Protein AF-A0A7X7ZEV4-F1 (afdb_monomer_lite)

Secondary structure (DSSP, 8-state):
----------------SS-----------------SS--SSTTSEEEEEE-TTS-EEEEEEESSHHHHHHHHHHH-TTEEEE-TT-SSTT-EEEESSEEEEE-GGGGT-SEEEEEE-GGGTT-EEEEESS-EEEEEEE----SSS--EEEEEETTEEEEEEGGGEEEEEHHHHHTT--EEE--BTTTTBPPEEEE----EEEEEEETTEEEEEEE-B-SS-TTSTTEE--BSS--EEEEEPPTTPPTT-EEEESSSSEEESSTTS-SEEEE---HHHH-BSSS-----THHHHHHHHHTT--TTSTTTT-HHHHHHHHHHH---HHHHHHHHHHHTTTTTSHHHHHH--TT-TTEETTEE-PPPPSSHHHHHHHHHHTGGGGGT-TTSTT-S-SB---SSSSTHHHH-S-TTHHHHHHHHHHHHHHHHTTSSS--SSTTSSEEEEEPSS-EEEESSTT--SEEEEE-STTS-----S-EEEEEEEETTEEEEE-SS-EETTEE----TTS-----TTTSEEEEEGGGEEEEE-TTS--EEE-S-PEEEEEEE-TTT--EEEES-HHHHHHHHHTT-EEEEEEEEE-SS-SSEEEEEE-TTT--EEEES-HHHHHHHHHTTPEEEEEEEE--TT--EEEEEEE-TT-SSS-EEEES-HHHHHHHHHTTPEEEEEEEEEB-

Sequence (679 aa):
MKKIKNFILILAMIVTMVPIIEHNTIAVQAKTSYGYYSLNCGSSYEVDTINDNGGFDYKGCYVDLSTAKNAMRAAGTDAVVRHAGSYSANQIIAMTSGFVYTSGFRSGSSTVNVYGYGASSSASTYIQNYRGMYYEDTLDYDGAGDGSVLVNAFGFEGTVSMSNVDFIPMKFFVNDLPIWVAGNAADGTDPWCVIPNSTYYKVVRNGNYLDLVYHGFNDYPGNGNGTHAQSFTGNLAVGPAASWMSEGSIYYSLDDVTFYSDYSFAQKAGTYYNYYLYQPLRTRSNISADIYNSFLSEQGYDSSSALWDMGAAFINGQNTYGINAAMVFAQACCESAYGTSGYARNYNNLFGVGAYDDGPSVMNFASVTKSINNQMGLLLRYYTDTDCVWYYGGAYGNKGAGITTKYASAATYGLTLASIYYRFDKYASGNNGSLTDAQSSTIGILNDTVANVYTDAACSSVLYTYRYGNNTDYLKNQAVVILGKVGDCYQIQSTDYVSNGTQMHVDNKQYAAYDWNGMVGYIKISDVKTLINSDGSGIHDLGSAKDMYRLYNPNSGEHFYTADVNEKNNLSNIGWVYEGIGWKAPASSSSPVYRLYNPNSGDHHYTMNVNERDWLVTLGWISEGIGWYSDDAKSVPLYRQYNPNESVGTHNYTKSLAENDWLVTLGWSAEGIGWYGVN

Radius of gyration: 28.3 Å; chains: 1; bounding box: 79×71×67 Å

Foldseek 3Di:
DPPDDDDDPFFLAPPQPDDPPPDQQDADDDQDAPVPADDPAALFKWKFFQDLQRHTHTDDTDHDPVVNVVVQVVVDQRMFIAGSQASKNNRTQWHNWFWKFFACSNGRDQKWKFAADDQRRLAIFIAGGQATWIWDTFPDDPSRHWGWTFTLQQQGTGTTIRNGIYTDGPSLAVSQHWDFTDDDVRSPDDTAIESEYAKKWAFADDPLAGFTWIWHFGRDQPVGHSHHTDTDPPTQRLAGDAPQDDHGAMWDDSHCFFTASDPRSPHTSHGADGQLQQPFQLDEFPQALVLQQVLCVVVVHHPLALCPSCSVLLNVLCQFQRGYSLLVQLQLCSQCVRRNRPLCNVQVASHQGQPDPVDDPRHRDPGVSRNSNLVRFFVLLLQLAQQRLQDQARGCHFCQGGNNVYRYNHRCSSSSSSRSSNSSQCVSVVVPSDGRGRQQFKKFFFDQFKWFWFLDLVSPHGQDIRDNHPDGSGGPRHIWTFPQDRPQKTKTQRSFADDPSHGDDDPSVDGGGGDRVRRITITGPQGTQWIQHSVPPGIQGQHDFQFWWWKADPVARAIDTASDPVVVVVCVVVPIHTPGRQFTFGSDDPQFWWWKAAPVQRAIDIASDPVVVVVVVVVVIHTPGGRGGFDPVQAQFWWKKADPVHPHNGIDIHSDPVVLVVVVVVVIGTPGTRGGHDD

Structure (mmCIF, N/CA/C/O backbone):
data_AF-A0A7X7ZEV4-F1
#
_entry.id   AF-A0A7X7ZEV4-F1
#
loop_
_atom_site.group_PDB
_atom_site.id
_atom_site.type_symbol
_atom_site.label_atom_id
_atom_site.label_alt_id
_atom_site.label_comp_id
_atom_site.label_asym_id
_atom_site.label_entity_id
_atom_site.label_seq_id
_atom_site.pdbx_PDB_ins_code
_atom_site.Cartn_x
_atom_site.Cartn_y
_atom_site.Cartn_z
_atom_site.occupancy
_atom_site.B_iso_or_equiv
_atom_site.auth_seq_id
_atom_site.auth_comp_id
_atom_site.auth_asym_id
_atom_site.auth_atom_id
_atom_site.pdbx_PDB_model_num
ATOM 1 N N . MET A 1 1 ? 13.827 38.660 6.714 1.00 34.16 1 MET A N 1
ATOM 2 C CA . MET A 1 1 ? 12.997 37.564 7.260 1.00 34.16 1 MET A CA 1
ATOM 3 C C . MET A 1 1 ? 13.867 36.319 7.413 1.00 34.16 1 MET A C 1
ATOM 5 O O . MET A 1 1 ? 14.020 35.551 6.480 1.00 34.16 1 MET A O 1
ATOM 9 N N . LYS A 1 2 ? 14.545 36.187 8.558 1.00 26.92 2 LYS A N 1
ATOM 10 C CA . LYS A 1 2 ? 15.438 35.072 8.917 1.00 26.92 2 LYS A CA 1
ATOM 11 C C . LYS A 1 2 ? 14.975 34.540 10.276 1.00 26.92 2 LYS A C 1
ATOM 13 O O . LYS A 1 2 ? 15.518 34.985 11.275 1.00 26.92 2 LYS A O 1
ATOM 18 N N . LYS A 1 3 ? 13.941 33.691 10.323 1.00 25.69 3 LYS A N 1
ATOM 19 C CA . LYS A 1 3 ? 13.526 32.910 11.514 1.00 25.69 3 LYS A CA 1
ATOM 20 C C . LYS A 1 3 ? 12.591 31.747 11.123 1.00 25.69 3 LYS A C 1
ATOM 22 O O . LYS A 1 3 ? 11.464 31.705 11.584 1.00 25.69 3 LYS A O 1
ATOM 27 N N . ILE A 1 4 ? 13.043 30.821 10.275 1.00 26.47 4 ILE A N 1
ATOM 28 C CA . ILE A 1 4 ? 12.466 29.463 10.160 1.00 26.47 4 ILE A CA 1
ATOM 29 C C . ILE A 1 4 ? 13.616 28.521 9.772 1.00 26.47 4 ILE A C 1
ATOM 31 O O . ILE A 1 4 ? 13.791 28.201 8.603 1.00 26.47 4 ILE A O 1
ATOM 35 N N . LYS A 1 5 ? 14.498 28.171 10.716 1.00 25.09 5 LYS A N 1
ATOM 36 C CA . LYS A 1 5 ? 15.536 27.144 10.476 1.00 25.09 5 LYS A CA 1
ATOM 37 C C . LYS A 1 5 ? 15.716 26.115 11.593 1.00 25.09 5 LYS A C 1
ATOM 39 O O . LYS A 1 5 ? 16.554 25.243 11.449 1.00 25.09 5 LYS A O 1
ATOM 44 N N . ASN A 1 6 ? 14.874 26.135 12.626 1.00 27.33 6 ASN A N 1
ATOM 45 C CA . ASN A 1 6 ? 14.835 25.075 13.635 1.00 27.33 6 ASN A CA 1
ATOM 46 C C . ASN A 1 6 ? 13.400 24.545 13.730 1.00 27.33 6 ASN A C 1
ATOM 48 O O . ASN A 1 6 ? 12.686 24.854 14.680 1.00 27.33 6 ASN A O 1
ATOM 52 N N . PHE A 1 7 ? 12.954 23.815 12.708 1.00 27.19 7 PHE A N 1
ATOM 53 C CA . PHE A 1 7 ? 11.759 22.982 12.807 1.00 27.19 7 PHE A CA 1
ATOM 54 C C . PHE A 1 7 ? 12.216 21.528 12.804 1.00 27.19 7 PHE A C 1
ATOM 56 O O . PHE A 1 7 ? 12.629 20.994 11.784 1.00 27.19 7 PHE A O 1
ATOM 63 N N . ILE A 1 8 ? 12.235 20.989 14.020 1.00 31.98 8 ILE A N 1
ATOM 64 C CA . ILE A 1 8 ? 12.081 19.592 14.419 1.00 31.98 8 ILE A CA 1
ATOM 65 C C . ILE A 1 8 ? 11.778 18.664 13.221 1.00 31.98 8 ILE A C 1
ATOM 67 O O . ILE A 1 8 ? 10.619 18.451 12.871 1.00 31.98 8 ILE A O 1
ATOM 71 N N . LEU A 1 9 ? 12.824 18.103 12.606 1.00 31.91 9 LEU A N 1
ATOM 72 C CA . LEU A 1 9 ? 12.719 16.821 11.913 1.00 31.91 9 LEU A CA 1
ATOM 73 C C . LEU A 1 9 ? 12.633 15.760 13.022 1.00 31.91 9 LEU A C 1
ATOM 75 O O . LEU A 1 9 ? 13.657 15.336 13.534 1.00 31.91 9 LEU A O 1
ATOM 79 N N . ILE A 1 10 ? 11.434 15.354 13.448 1.00 38.81 10 ILE A N 1
ATOM 80 C CA . ILE A 1 10 ? 11.272 14.057 14.130 1.00 38.81 10 ILE A CA 1
ATOM 81 C C . ILE A 1 10 ? 11.031 13.041 13.018 1.00 38.81 10 ILE A C 1
ATOM 83 O O . ILE A 1 10 ? 9.901 12.679 12.712 1.00 38.81 10 ILE A O 1
ATOM 87 N N . LEU A 1 11 ? 12.116 12.662 12.351 1.00 36.94 11 LEU A N 1
ATOM 88 C CA . LEU A 1 11 ? 12.175 11.464 11.531 1.00 36.94 11 LEU A CA 1
ATOM 89 C C . LEU A 1 11 ? 12.849 10.415 12.408 1.00 36.94 11 LEU A C 1
ATOM 91 O O . LEU A 1 11 ? 14.055 10.480 12.627 1.00 36.94 11 LEU A O 1
ATOM 95 N N . ALA A 1 12 ? 12.074 9.476 12.947 1.00 39.12 12 ALA A N 1
ATOM 96 C CA . ALA A 1 12 ? 12.654 8.202 13.333 1.00 39.12 12 ALA A CA 1
ATOM 97 C C . ALA A 1 12 ? 13.057 7.524 12.015 1.00 39.12 12 ALA A C 1
ATOM 99 O O . ALA A 1 12 ? 12.222 6.936 11.334 1.00 39.12 12 ALA A O 1
ATOM 100 N N . MET A 1 13 ? 14.309 7.685 11.579 1.00 36.47 13 MET A N 1
ATOM 101 C CA . MET A 1 13 ? 14.842 6.833 10.521 1.00 36.47 13 MET A CA 1
ATOM 102 C C . MET A 1 13 ? 15.047 5.447 11.124 1.00 36.47 13 MET A C 1
ATOM 104 O O . MET A 1 13 ? 16.102 5.138 11.666 1.00 36.47 13 MET A O 1
ATOM 108 N N . ILE A 1 14 ? 14.034 4.588 11.039 1.00 40.88 14 ILE A N 1
ATOM 109 C CA . ILE A 1 14 ? 14.276 3.155 11.187 1.00 40.88 14 ILE A CA 1
ATOM 110 C C . ILE A 1 14 ? 14.874 2.676 9.886 1.00 40.88 14 ILE A C 1
ATOM 112 O O . ILE A 1 14 ? 14.175 2.347 8.926 1.00 40.88 14 ILE A O 1
ATOM 116 N N . VAL A 1 15 ? 16.197 2.607 9.890 1.00 36.22 15 VAL A N 1
ATOM 117 C CA . VAL A 1 15 ? 16.897 1.574 9.151 1.00 36.22 15 VAL A CA 1
ATOM 118 C C . VAL A 1 15 ? 16.634 0.286 9.925 1.00 36.22 15 VAL A C 1
ATOM 120 O O . VAL A 1 15 ? 17.200 0.049 10.990 1.00 36.22 15 VAL A O 1
ATOM 123 N N . THR A 1 16 ? 15.674 -0.513 9.458 1.00 31.53 16 THR A N 1
ATOM 124 C CA . THR A 1 16 ? 15.431 -1.852 10.012 1.00 31.53 16 THR A CA 1
ATOM 125 C C . THR A 1 16 ? 16.763 -2.588 10.062 1.00 31.53 16 THR A C 1
ATOM 127 O O . THR A 1 16 ? 17.491 -2.513 9.075 1.00 31.53 16 THR A O 1
ATOM 130 N N . MET A 1 17 ? 17.072 -3.257 11.179 1.00 28.92 17 MET A N 1
ATOM 131 C CA . MET A 1 17 ? 18.339 -3.948 11.454 1.00 28.92 17 MET A CA 1
ATOM 132 C C . MET A 1 17 ? 18.766 -4.942 10.359 1.00 28.92 17 MET A C 1
ATOM 134 O O . MET A 1 17 ? 18.640 -6.154 10.487 1.00 28.92 17 MET A O 1
ATOM 138 N N . VAL A 1 18 ? 19.329 -4.398 9.293 1.00 29.97 18 VAL A N 1
ATOM 139 C CA . VAL A 1 18 ? 20.331 -4.984 8.415 1.00 29.97 18 VAL A CA 1
ATOM 140 C C . VAL A 1 18 ? 21.600 -4.203 8.763 1.00 29.97 18 VAL A C 1
ATOM 142 O O . VAL A 1 18 ? 21.481 -2.994 8.980 1.00 29.97 18 VAL A O 1
ATOM 145 N N . PRO A 1 19 ? 22.779 -4.837 8.916 1.00 23.80 19 PRO A N 1
ATOM 146 C CA . PRO A 1 19 ? 24.000 -4.134 9.293 1.00 23.80 19 PRO A CA 1
ATOM 147 C C . PRO A 1 19 ? 24.183 -2.900 8.409 1.00 23.80 19 PRO A C 1
ATOM 149 O O . PRO A 1 19 ? 24.434 -3.008 7.211 1.00 23.80 19 PRO A O 1
ATOM 152 N N . ILE A 1 20 ? 24.010 -1.729 9.022 1.00 28.70 20 ILE A N 1
ATOM 153 C CA . ILE A 1 20 ? 24.394 -0.457 8.438 1.00 28.70 20 ILE A CA 1
ATOM 154 C C . ILE A 1 20 ? 25.907 -0.512 8.435 1.00 28.70 20 ILE A C 1
ATOM 156 O O . ILE A 1 20 ? 26.556 -0.327 9.463 1.00 28.70 20 ILE A O 1
ATOM 160 N N . ILE A 1 21 ? 26.477 -0.844 7.286 1.00 29.06 21 ILE A N 1
ATOM 161 C CA . ILE A 1 21 ? 27.831 -0.405 7.020 1.00 29.06 21 ILE A CA 1
ATOM 162 C C . ILE A 1 21 ? 27.701 1.116 6.931 1.00 29.06 21 ILE A C 1
ATOM 164 O O . ILE A 1 21 ? 27.064 1.635 6.014 1.00 29.06 21 ILE A O 1
ATOM 168 N N . GLU A 1 22 ? 28.203 1.820 7.946 1.00 29.98 22 GLU A N 1
ATOM 169 C CA . GLU A 1 22 ? 28.402 3.266 7.895 1.00 29.98 22 GLU A CA 1
ATOM 170 C C . GLU A 1 22 ? 29.350 3.552 6.724 1.00 29.98 22 GLU A C 1
ATOM 172 O O . GLU A 1 22 ? 30.573 3.483 6.844 1.00 29.98 22 GLU A O 1
ATOM 177 N N . HIS A 1 23 ? 28.786 3.811 5.547 1.00 36.41 23 HIS A N 1
ATOM 178 C CA . HIS A 1 23 ? 29.549 4.311 4.419 1.00 36.41 23 HIS A CA 1
ATOM 179 C C . HIS A 1 23 ? 29.652 5.824 4.578 1.00 36.41 23 HIS A C 1
ATOM 181 O O . HIS A 1 23 ? 28.654 6.537 4.481 1.00 36.41 23 HIS A O 1
ATOM 187 N N . ASN A 1 24 ? 30.867 6.314 4.839 1.00 38.22 24 ASN A N 1
ATOM 188 C CA . ASN A 1 24 ? 31.174 7.740 4.772 1.00 38.22 24 ASN A CA 1
ATOM 189 C C . ASN A 1 24 ? 30.644 8.304 3.443 1.00 38.22 24 ASN A C 1
ATOM 191 O O . ASN A 1 24 ? 31.045 7.857 2.368 1.00 38.22 24 ASN A O 1
ATOM 195 N N . THR A 1 25 ? 29.722 9.263 3.521 1.00 43.12 25 THR A N 1
ATOM 196 C CA . THR A 1 25 ? 29.009 9.822 2.368 1.00 43.12 25 THR A CA 1
ATOM 197 C C . THR A 1 25 ? 29.951 10.674 1.521 1.00 43.12 25 THR A C 1
ATOM 199 O O . THR A 1 25 ? 30.247 11.823 1.859 1.00 43.12 25 THR A O 1
ATOM 202 N N . ILE A 1 26 ? 30.422 10.114 0.411 1.00 42.75 26 ILE A N 1
ATOM 203 C CA . ILE A 1 26 ? 31.158 10.827 -0.633 1.00 42.75 26 ILE A CA 1
ATOM 204 C C . ILE A 1 26 ? 30.266 10.833 -1.877 1.00 42.75 26 ILE A C 1
ATOM 206 O O . ILE A 1 26 ? 29.866 9.778 -2.361 1.00 42.75 26 ILE A O 1
ATOM 210 N N . ALA A 1 27 ? 29.929 12.021 -2.382 1.00 43.34 27 ALA A N 1
ATOM 211 C CA . ALA A 1 27 ? 29.189 12.168 -3.633 1.00 43.34 27 ALA A CA 1
ATOM 212 C C . ALA A 1 27 ? 30.054 11.711 -4.821 1.00 43.34 27 ALA A C 1
ATOM 214 O O . ALA A 1 27 ? 31.211 12.131 -4.924 1.00 43.34 27 ALA A O 1
ATOM 215 N N . VAL A 1 28 ? 29.500 10.909 -5.740 1.00 44.22 28 VAL A N 1
ATOM 216 C CA . VAL A 1 28 ? 30.190 10.561 -6.991 1.00 44.22 28 VAL A CA 1
ATOM 217 C C . VAL A 1 28 ? 29.657 11.355 -8.153 1.00 44.22 28 VAL A C 1
ATOM 219 O O . VAL A 1 28 ? 28.512 11.222 -8.567 1.00 44.22 28 VAL A O 1
ATOM 222 N N . GLN A 1 29 ? 30.584 12.078 -8.767 1.00 47.31 29 GLN A N 1
ATOM 223 C CA . GLN A 1 29 ? 30.562 12.353 -10.190 1.00 47.31 29 GLN A CA 1
ATOM 224 C C . GLN A 1 29 ? 31.656 11.516 -10.856 1.00 47.31 29 GLN A C 1
ATOM 226 O O . GLN A 1 29 ? 32.814 11.916 -10.827 1.00 47.31 29 GLN A O 1
ATOM 231 N N . ALA A 1 30 ? 31.311 10.360 -11.427 1.00 42.84 30 ALA A N 1
ATOM 232 C CA . ALA A 1 30 ? 32.066 9.709 -12.501 1.00 42.84 30 ALA A CA 1
ATOM 233 C C . ALA A 1 30 ? 31.392 8.402 -12.944 1.00 42.84 30 ALA A C 1
ATOM 235 O O . ALA A 1 30 ? 31.438 7.368 -12.286 1.00 42.84 30 ALA A O 1
ATOM 236 N N . LYS A 1 31 ? 30.826 8.497 -14.139 1.00 58.31 31 LYS A N 1
ATOM 237 C CA . LYS A 1 31 ? 30.483 7.463 -15.110 1.00 58.31 31 LYS A CA 1
ATOM 238 C C . LYS A 1 31 ? 31.664 6.508 -15.376 1.00 58.31 31 LYS A C 1
ATOM 240 O O . LYS A 1 31 ? 32.408 6.698 -16.339 1.00 58.31 31 LYS A O 1
ATOM 245 N N . THR A 1 32 ? 31.877 5.503 -14.532 1.00 57.47 32 THR A N 1
ATOM 246 C CA . THR A 1 32 ? 32.870 4.454 -14.818 1.00 57.47 32 THR A CA 1
ATOM 247 C C . THR A 1 32 ? 32.287 3.499 -15.859 1.00 57.47 32 THR A C 1
ATOM 249 O O . THR A 1 32 ? 31.234 2.905 -15.653 1.00 57.47 32 THR A O 1
ATOM 252 N N . SER A 1 33 ? 32.940 3.378 -17.018 1.00 59.28 33 SER A N 1
ATOM 253 C CA . SER A 1 33 ? 32.540 2.412 -18.045 1.00 59.28 33 SER A CA 1
ATOM 254 C C . SER A 1 33 ? 33.182 1.063 -17.740 1.00 59.28 33 SER A C 1
ATOM 256 O O . SER A 1 33 ? 34.404 0.944 -17.766 1.00 59.28 33 SER A O 1
ATOM 258 N N . TYR A 1 34 ? 32.358 0.055 -17.458 1.00 67.12 34 TYR A N 1
ATOM 259 C CA . TYR A 1 34 ? 32.830 -1.282 -17.087 1.00 67.12 34 TYR A CA 1
ATOM 260 C C . TYR A 1 34 ? 32.927 -2.262 -18.269 1.00 67.12 34 TYR A C 1
ATOM 262 O O . TYR A 1 34 ? 33.329 -3.405 -18.094 1.00 67.12 34 TYR A O 1
ATOM 270 N N . GLY A 1 35 ? 32.574 -1.835 -19.488 1.00 68.06 35 GLY A N 1
ATOM 271 C CA . GLY A 1 35 ? 32.716 -2.647 -20.704 1.00 68.06 35 GLY A CA 1
ATOM 272 C C . GLY A 1 35 ? 31.869 -3.929 -20.761 1.00 68.06 35 GLY A C 1
ATOM 273 O O . GLY A 1 35 ? 32.049 -4.704 -21.695 1.00 68.06 35 GLY A O 1
ATOM 274 N N . TYR A 1 36 ? 30.951 -4.159 -19.810 1.00 80.44 36 TYR A N 1
ATOM 275 C CA . TYR A 1 36 ? 30.101 -5.362 -19.771 1.00 80.44 36 TYR A CA 1
ATOM 276 C C . TYR A 1 36 ? 29.133 -5.454 -20.950 1.00 80.44 36 TYR A C 1
ATOM 278 O O . TYR A 1 36 ? 28.828 -6.547 -21.419 1.00 80.44 36 TYR A O 1
ATOM 286 N N . TYR A 1 37 ? 28.680 -4.302 -21.444 1.00 84.06 37 TYR A N 1
ATOM 287 C CA . TYR A 1 37 ? 27.811 -4.206 -22.605 1.00 84.06 37 TYR A CA 1
ATOM 288 C C . TYR A 1 37 ? 28.339 -3.115 -23.530 1.00 84.06 37 TYR A C 1
ATOM 290 O O . TYR A 1 37 ? 28.548 -1.975 -23.115 1.00 84.06 37 TYR A O 1
ATOM 298 N N . SER A 1 38 ? 28.576 -3.458 -24.792 1.00 86.50 38 SER A N 1
ATOM 299 C CA . SER A 1 38 ? 28.979 -2.494 -25.814 1.00 86.50 38 SER A CA 1
ATOM 300 C C . SER A 1 38 ? 27.785 -1.665 -26.301 1.00 86.50 38 SER A C 1
ATOM 302 O O . SER A 1 38 ? 26.640 -2.121 -26.242 1.00 86.50 38 SER A O 1
ATOM 304 N N . LEU A 1 39 ? 28.074 -0.464 -26.806 1.00 90.31 39 LEU A N 1
ATOM 305 C CA . LEU A 1 39 ? 27.137 0.378 -27.554 1.00 90.31 39 LEU A CA 1
ATOM 306 C C . LEU A 1 39 ? 27.652 0.573 -28.980 1.00 90.31 39 LEU A C 1
ATOM 308 O O . LEU A 1 39 ? 28.849 0.776 -29.192 1.00 90.31 39 LEU A O 1
ATOM 312 N N . ASN A 1 40 ? 26.735 0.560 -29.935 1.00 94.00 40 ASN A N 1
ATOM 313 C CA . ASN A 1 40 ? 26.951 0.833 -31.351 1.00 94.00 40 ASN A CA 1
ATOM 314 C C . ASN A 1 40 ? 26.816 2.330 -31.684 1.00 94.00 40 ASN A C 1
ATOM 316 O O . ASN A 1 40 ? 27.438 2.816 -32.627 1.00 94.00 40 ASN A O 1
ATOM 320 N N . CYS A 1 41 ? 26.025 3.076 -30.910 1.00 92.56 41 CYS A N 1
ATOM 321 C CA . CYS A 1 41 ? 25.614 4.446 -31.226 1.00 92.56 41 CYS A CA 1
ATOM 322 C C . CYS A 1 41 ? 26.471 5.551 -30.592 1.00 92.56 41 CYS A C 1
ATOM 324 O O . CYS A 1 41 ? 26.182 6.738 -30.776 1.00 92.56 41 CYS A O 1
ATOM 326 N N . GLY A 1 42 ? 27.512 5.200 -29.832 1.00 87.00 42 GLY A N 1
ATOM 327 C CA . GLY A 1 42 ? 28.338 6.174 -29.117 1.00 87.00 42 GLY A CA 1
ATOM 328 C C . GLY A 1 42 ? 27.502 7.036 -28.163 1.00 87.00 42 GLY A C 1
ATOM 329 O O . GLY A 1 42 ? 26.971 6.533 -27.180 1.00 87.00 42 GLY A O 1
ATOM 330 N N . SER A 1 43 ? 27.393 8.337 -28.444 1.00 87.19 43 SER A N 1
ATOM 331 C CA . SER A 1 43 ? 26.609 9.303 -27.655 1.00 87.19 43 SER A CA 1
ATOM 332 C C . SER A 1 43 ? 25.195 9.564 -28.194 1.00 87.19 43 SER A C 1
ATOM 334 O O . SER A 1 43 ? 24.596 10.570 -27.833 1.00 87.19 43 SER A O 1
ATOM 336 N N . SER A 1 44 ? 24.698 8.745 -29.124 1.00 95.06 44 SER A N 1
ATOM 337 C CA . SER A 1 44 ? 23.299 8.802 -29.579 1.00 95.06 44 SER A CA 1
ATOM 338 C C . SER A 1 44 ? 22.440 7.806 -28.793 1.00 95.06 44 SER A C 1
ATOM 340 O O . SER A 1 44 ? 22.966 6.949 -28.083 1.00 95.06 44 SER A O 1
ATOM 342 N N . TYR A 1 45 ? 21.118 7.907 -28.921 1.00 97.56 45 TYR A N 1
ATOM 343 C CA . TYR A 1 45 ? 20.174 6.996 -28.274 1.00 97.56 45 TYR A CA 1
ATOM 344 C C . TYR A 1 45 ? 20.135 5.669 -29.038 1.00 97.56 45 TYR A C 1
ATOM 346 O O . TYR A 1 45 ? 19.758 5.645 -30.208 1.00 97.56 45 TYR A O 1
ATOM 354 N N . GLU A 1 46 ? 20.538 4.577 -28.396 1.00 98.31 46 GLU A N 1
ATOM 355 C CA . GLU A 1 46 ? 20.556 3.231 -28.974 1.00 98.31 46 GLU A CA 1
ATOM 356 C C . GLU A 1 46 ? 19.280 2.488 -28.598 1.00 98.31 46 GLU A C 1
ATOM 358 O O . GLU A 1 46 ? 18.914 2.464 -27.426 1.00 98.31 46 GLU A O 1
ATOM 363 N N . VAL A 1 47 ? 18.593 1.895 -29.572 1.00 98.75 47 VAL A N 1
ATOM 364 C CA . VAL A 1 47 ? 17.471 0.987 -29.303 1.00 98.75 47 VAL A CA 1
ATOM 365 C C . VAL A 1 47 ? 17.933 -0.435 -29.538 1.00 98.75 47 VAL A C 1
ATOM 367 O O . VAL A 1 47 ? 18.424 -0.743 -30.625 1.00 98.75 47 VAL A O 1
ATOM 370 N N . ASP A 1 48 ? 17.688 -1.289 -28.549 1.00 98.50 48 ASP A N 1
ATOM 371 C CA . ASP A 1 48 ? 18.026 -2.710 -28.570 1.00 98.50 48 ASP A CA 1
ATOM 372 C C . ASP A 1 48 ? 16.812 -3.557 -28.172 1.00 98.50 48 ASP A C 1
ATOM 374 O O . ASP A 1 48 ? 15.916 -3.087 -27.468 1.00 98.50 48 ASP A O 1
ATOM 378 N N . THR A 1 49 ? 16.801 -4.830 -28.573 1.00 98.19 49 THR A N 1
ATOM 379 C CA . THR A 1 49 ? 15.945 -5.860 -27.956 1.00 98.19 49 THR A CA 1
ATOM 380 C C . THR A 1 49 ? 16.789 -6.814 -27.133 1.00 98.19 49 THR A C 1
ATOM 382 O O . THR A 1 49 ? 17.876 -7.192 -27.560 1.00 98.19 49 THR A O 1
ATOM 385 N N . ILE A 1 50 ? 16.282 -7.256 -25.988 1.00 97.69 50 ILE A N 1
ATOM 386 C CA . ILE A 1 50 ? 16.991 -8.206 -25.132 1.00 97.69 50 ILE A CA 1
ATOM 387 C C . ILE A 1 50 ? 16.809 -9.621 -25.694 1.00 97.69 50 ILE A C 1
ATOM 389 O O . ILE A 1 50 ? 15.681 -10.079 -25.895 1.00 97.69 50 ILE A O 1
ATOM 393 N N . ASN A 1 51 ? 17.910 -10.324 -25.945 1.00 95.19 51 ASN A N 1
ATOM 394 C CA . ASN A 1 51 ? 17.889 -11.706 -26.424 1.00 95.19 51 ASN A CA 1
ATOM 395 C C . ASN A 1 51 ? 17.779 -12.719 -25.273 1.00 95.19 51 ASN A C 1
ATOM 397 O O . ASN A 1 51 ? 17.837 -12.370 -24.094 1.00 95.19 51 ASN A O 1
ATOM 401 N N . ASP A 1 52 ? 17.615 -13.996 -25.610 1.00 94.25 52 ASP A N 1
ATOM 402 C CA . ASP A 1 52 ? 17.338 -15.054 -24.627 1.00 94.25 52 ASP A CA 1
ATOM 403 C C . ASP A 1 52 ? 18.540 -15.407 -23.736 1.00 94.25 52 ASP A C 1
ATOM 405 O O . ASP A 1 52 ? 18.388 -16.148 -22.772 1.00 94.25 52 ASP A O 1
ATOM 409 N N . ASN A 1 53 ? 19.718 -14.842 -24.018 1.00 91.81 53 ASN A N 1
ATOM 410 C CA . ASN A 1 53 ? 20.914 -14.971 -23.184 1.00 91.81 53 ASN A CA 1
ATOM 411 C C . ASN A 1 53 ? 21.171 -13.718 -22.322 1.00 91.81 53 ASN A C 1
ATOM 413 O O . ASN A 1 53 ? 22.237 -13.604 -21.721 1.00 91.81 53 ASN A O 1
ATOM 417 N N . GLY A 1 54 ? 20.244 -12.751 -22.300 1.00 91.62 54 GLY A N 1
ATOM 418 C CA . GLY A 1 54 ? 20.400 -11.484 -21.572 1.00 91.62 54 GLY A CA 1
ATOM 419 C C . GLY A 1 54 ? 21.302 -10.458 -22.269 1.00 91.62 54 GLY A C 1
ATOM 420 O O . GLY A 1 54 ? 21.675 -9.456 -21.662 1.00 91.62 54 GLY A O 1
ATOM 421 N N . GLY A 1 55 ? 21.666 -10.692 -23.535 1.00 94.19 55 GLY A N 1
ATOM 422 C CA . GLY A 1 55 ? 22.399 -9.736 -24.366 1.00 94.19 55 GLY A CA 1
ATOM 423 C C . GLY A 1 55 ? 21.481 -8.735 -25.074 1.00 94.19 55 GLY A C 1
ATOM 424 O O . GLY A 1 55 ? 20.265 -8.914 -25.122 1.00 94.19 55 GLY A O 1
ATOM 425 N N . PHE A 1 56 ? 22.076 -7.694 -25.658 1.00 96.06 56 PHE A N 1
ATOM 426 C CA . PHE A 1 56 ? 21.363 -6.629 -26.368 1.00 96.06 56 PHE A CA 1
ATOM 427 C C . PHE A 1 56 ? 21.564 -6.740 -27.884 1.00 96.06 56 PHE A C 1
ATOM 429 O O . PHE A 1 56 ? 22.681 -6.593 -28.384 1.00 96.06 56 PHE A O 1
ATOM 436 N N . ASP A 1 57 ? 20.475 -6.984 -28.613 1.00 96.81 57 ASP A N 1
ATOM 437 C CA . ASP A 1 57 ? 20.456 -7.052 -30.072 1.00 96.81 57 ASP A CA 1
ATOM 438 C C . ASP A 1 57 ? 20.100 -5.683 -30.662 1.00 96.81 57 ASP A C 1
ATOM 440 O O . ASP A 1 57 ? 18.950 -5.234 -30.586 1.00 96.81 57 ASP A O 1
ATOM 444 N N . TYR A 1 58 ? 21.085 -5.067 -31.310 1.00 97.50 58 TYR A N 1
ATOM 445 C CA . TYR A 1 58 ? 20.999 -3.739 -31.914 1.00 97.50 58 TYR A CA 1
ATOM 446 C C . TYR A 1 58 ? 19.838 -3.558 -32.903 1.00 97.50 58 TYR A C 1
ATOM 448 O O . TYR A 1 58 ? 19.663 -4.377 -33.813 1.00 97.50 58 TYR A O 1
ATOM 456 N N . LYS A 1 59 ? 19.078 -2.456 -32.770 1.00 98.06 59 LYS A N 1
ATOM 457 C CA . LYS A 1 59 ? 17.988 -2.065 -33.694 1.00 98.06 59 LYS A CA 1
ATOM 458 C C . LYS A 1 59 ? 18.190 -0.728 -34.395 1.00 98.06 59 LYS A C 1
ATOM 460 O O . LYS A 1 59 ? 17.730 -0.584 -35.527 1.00 98.06 59 LYS A O 1
ATOM 465 N N . GLY A 1 60 ? 18.845 0.247 -33.771 1.00 98.06 60 GLY A N 1
ATOM 466 C CA . GLY A 1 60 ? 19.040 1.550 -34.406 1.00 98.06 60 GLY A CA 1
ATOM 467 C C . GLY A 1 60 ? 19.615 2.625 -33.494 1.00 98.06 60 GLY A C 1
ATOM 468 O O . GLY A 1 60 ? 19.599 2.494 -32.273 1.00 98.06 60 GLY A O 1
ATOM 469 N N . CYS A 1 61 ? 20.097 3.706 -34.113 1.00 98.38 61 CYS A N 1
ATOM 470 C CA . CYS A 1 61 ? 20.521 4.928 -33.430 1.00 98.38 61 CYS A CA 1
ATOM 471 C C . CYS A 1 61 ? 19.547 6.069 -33.717 1.00 98.38 61 CYS A C 1
ATOM 473 O O . CYS A 1 61 ? 19.145 6.277 -34.863 1.00 98.38 61 CYS A O 1
ATOM 475 N N . TYR A 1 62 ? 19.236 6.846 -32.688 1.00 98.12 62 TYR A N 1
ATOM 476 C CA . TYR A 1 62 ? 18.278 7.942 -32.734 1.00 98.12 62 TYR A CA 1
ATOM 477 C C . TYR A 1 62 ? 18.890 9.195 -32.112 1.00 98.12 62 TYR A C 1
ATOM 479 O O . TYR A 1 62 ? 19.763 9.126 -31.244 1.00 98.12 62 TYR A O 1
ATOM 487 N N . VAL A 1 63 ? 18.445 10.355 -32.586 1.00 95.38 63 VAL A N 1
ATOM 488 C CA . VAL A 1 63 ? 19.015 11.656 -32.202 1.00 95.38 63 VAL A CA 1
ATOM 489 C C . VAL A 1 63 ? 18.354 12.256 -30.962 1.00 95.38 63 VAL A C 1
ATOM 491 O O . VAL A 1 63 ? 18.926 13.147 -30.341 1.00 95.38 63 VAL A O 1
ATOM 494 N N . ASP A 1 64 ? 17.175 11.763 -30.586 1.00 95.94 64 ASP A N 1
ATOM 495 C CA . ASP A 1 64 ? 16.413 12.238 -29.438 1.00 95.94 64 ASP A CA 1
ATOM 496 C C . ASP A 1 64 ? 15.670 11.092 -28.735 1.00 95.94 64 ASP A C 1
ATOM 498 O O . ASP A 1 64 ? 15.368 10.051 -29.326 1.00 95.94 64 ASP A O 1
ATOM 502 N N . LEU A 1 65 ? 15.358 11.305 -27.454 1.00 96.38 65 LEU A N 1
ATOM 503 C CA . LEU A 1 65 ? 14.700 10.310 -26.609 1.00 96.38 65 LEU A CA 1
ATOM 504 C C . LEU A 1 65 ? 13.300 9.934 -27.117 1.00 96.38 65 LEU A C 1
ATOM 506 O O . LEU A 1 65 ? 12.893 8.783 -26.985 1.00 96.38 65 LEU A O 1
ATOM 510 N N . SER A 1 66 ? 12.550 10.878 -27.692 1.00 96.81 66 SER A N 1
ATOM 511 C CA . SER A 1 66 ? 11.170 10.635 -28.130 1.00 96.81 66 SER A CA 1
ATOM 512 C C . SER A 1 66 ? 11.134 9.672 -29.317 1.00 96.81 66 SER A C 1
ATOM 514 O O . SER A 1 66 ? 10.411 8.672 -29.294 1.00 96.81 66 SER A O 1
ATOM 516 N N . THR A 1 67 ? 11.973 9.910 -30.330 1.00 97.94 67 THR A N 1
ATOM 517 C CA . THR A 1 67 ? 12.090 9.015 -31.488 1.00 97.94 67 THR A CA 1
ATOM 518 C C . THR A 1 67 ? 12.641 7.644 -31.099 1.00 97.94 67 THR A C 1
ATOM 520 O O . THR A 1 67 ? 12.092 6.634 -31.546 1.00 97.94 67 THR A O 1
ATOM 523 N N . ALA A 1 68 ? 13.627 7.586 -30.195 1.00 98.50 68 ALA A N 1
ATOM 524 C CA . ALA A 1 68 ? 14.112 6.331 -29.619 1.00 98.50 68 ALA A CA 1
ATOM 525 C C . ALA A 1 68 ? 13.011 5.553 -28.882 1.00 98.50 68 ALA A C 1
ATOM 527 O O . ALA A 1 68 ? 12.834 4.364 -29.132 1.00 98.50 68 ALA A O 1
ATOM 528 N N . LYS A 1 69 ? 12.226 6.201 -28.012 1.00 98.00 69 LYS A N 1
ATOM 529 C CA . LYS A 1 69 ? 11.131 5.544 -27.275 1.00 98.00 69 LYS A CA 1
ATOM 530 C C . LYS A 1 69 ? 10.040 5.015 -28.205 1.00 98.00 69 LYS A C 1
ATOM 532 O O . LYS A 1 69 ? 9.509 3.935 -27.958 1.00 98.00 69 LYS A O 1
ATOM 537 N N . ASN A 1 70 ? 9.716 5.731 -29.282 1.00 96.56 70 ASN A N 1
ATOM 538 C CA . ASN A 1 70 ? 8.760 5.248 -30.282 1.00 96.56 70 ASN A CA 1
ATOM 539 C C . ASN A 1 70 ? 9.277 3.992 -30.995 1.00 96.56 70 ASN A C 1
ATOM 541 O O . ASN A 1 70 ? 8.537 3.020 -31.144 1.00 96.56 70 ASN A O 1
ATOM 545 N N . ALA A 1 71 ? 10.553 3.983 -31.384 1.00 98.31 71 ALA A N 1
ATOM 546 C CA . ALA A 1 71 ? 11.181 2.810 -31.977 1.00 98.31 71 ALA A CA 1
ATOM 547 C C . ALA A 1 71 ? 11.298 1.635 -30.994 1.00 98.31 71 ALA A C 1
ATOM 549 O O . ALA A 1 71 ? 11.024 0.501 -31.375 1.00 98.31 71 ALA A O 1
ATOM 550 N N . MET A 1 72 ? 11.625 1.906 -29.728 1.00 98.38 72 MET A N 1
ATOM 551 C CA . MET A 1 72 ? 11.626 0.919 -28.647 1.00 98.38 72 MET A CA 1
ATOM 552 C C . MET A 1 72 ? 10.249 0.257 -28.516 1.00 98.38 72 MET A C 1
ATOM 554 O O . MET A 1 72 ? 10.148 -0.962 -28.585 1.00 98.38 72 MET A O 1
ATOM 558 N N . ARG A 1 73 ? 9.166 1.041 -28.418 1.00 94.62 73 ARG A N 1
ATOM 559 C CA . ARG A 1 73 ? 7.797 0.498 -28.338 1.00 94.62 73 ARG A CA 1
ATOM 560 C C . ARG A 1 73 ? 7.419 -0.317 -29.581 1.00 94.62 73 ARG A C 1
ATOM 562 O O . ARG A 1 73 ? 6.741 -1.331 -29.450 1.00 94.62 73 ARG A O 1
ATOM 569 N N . ALA A 1 74 ? 7.877 0.087 -30.768 1.00 96.19 74 ALA A N 1
ATOM 570 C CA . ALA A 1 74 ? 7.667 -0.665 -32.006 1.00 96.19 74 ALA A CA 1
ATOM 571 C C . ALA A 1 74 ? 8.477 -1.976 -32.076 1.00 96.19 74 ALA A C 1
ATOM 573 O O . ALA A 1 74 ? 8.086 -2.892 -32.796 1.00 96.19 74 ALA A O 1
ATOM 574 N N . ALA A 1 75 ? 9.587 -2.077 -31.338 1.00 95.44 75 ALA A N 1
ATOM 575 C CA . ALA A 1 75 ? 10.464 -3.246 -31.321 1.00 95.44 75 ALA A CA 1
ATOM 576 C C . ALA A 1 75 ? 9.979 -4.383 -30.397 1.00 95.44 75 ALA A C 1
ATOM 578 O O . ALA A 1 75 ? 10.496 -5.495 -30.497 1.00 95.44 75 ALA A O 1
ATOM 579 N N . GLY A 1 76 ? 8.973 -4.141 -29.547 1.00 92.81 76 GLY A N 1
ATOM 580 C CA . GLY A 1 76 ? 8.315 -5.163 -28.722 1.00 92.81 76 GLY A CA 1
ATOM 581 C C . GLY A 1 76 ? 8.567 -5.021 -27.219 1.00 92.81 76 GLY A C 1
ATOM 582 O O . GLY A 1 76 ? 9.180 -4.065 -26.763 1.00 92.81 76 GLY A O 1
ATOM 583 N N . THR A 1 77 ? 8.070 -5.977 -26.430 1.00 90.75 77 THR A N 1
ATOM 584 C CA . THR A 1 77 ? 8.034 -5.918 -24.951 1.00 90.75 77 THR A CA 1
ATOM 585 C C . THR A 1 77 ? 9.382 -6.096 -24.260 1.00 90.75 77 THR A C 1
ATOM 587 O O . THR A 1 77 ? 9.483 -5.791 -23.072 1.00 90.75 77 THR A O 1
ATOM 590 N N . ASP A 1 78 ? 10.401 -6.525 -25.003 1.00 95.69 78 ASP A N 1
ATOM 591 C CA . ASP A 1 78 ? 11.769 -6.761 -24.526 1.00 95.69 78 ASP A CA 1
ATOM 592 C C . ASP A 1 78 ? 12.737 -5.656 -24.988 1.00 95.69 78 ASP A C 1
ATOM 594 O O . ASP A 1 78 ? 13.953 -5.855 -25.018 1.00 95.69 78 ASP A O 1
ATOM 598 N N . ALA A 1 79 ? 12.211 -4.514 -25.432 1.00 98.06 79 ALA A N 1
ATOM 599 C CA . ALA A 1 79 ? 13.007 -3.437 -25.997 1.00 98.06 79 ALA A CA 1
ATOM 600 C C . ALA A 1 79 ? 13.440 -2.411 -24.943 1.00 98.06 79 ALA A C 1
ATOM 602 O O . ALA A 1 79 ? 12.726 -2.110 -23.983 1.00 98.06 79 ALA A O 1
ATOM 603 N N . VAL A 1 80 ? 14.617 -1.830 -25.164 1.00 98.62 80 VAL A N 1
ATOM 604 C CA . VAL A 1 80 ? 15.207 -0.797 -24.308 1.00 98.62 80 VAL A CA 1
ATOM 605 C C . VAL A 1 80 ? 15.764 0.353 -25.137 1.00 98.62 80 VAL A C 1
ATOM 607 O O . VAL A 1 80 ? 16.146 0.170 -26.292 1.00 98.62 80 VAL A O 1
ATOM 610 N N . VAL A 1 81 ? 15.853 1.532 -24.521 1.00 98.56 81 VAL A N 1
ATOM 611 C CA . VAL A 1 81 ? 16.738 2.612 -24.965 1.00 98.56 81 VAL A CA 1
ATOM 612 C C . VAL A 1 81 ? 17.960 2.623 -24.058 1.00 98.56 81 VAL A C 1
ATOM 614 O O . VAL A 1 81 ? 17.832 2.712 -22.832 1.00 98.56 81 VAL A O 1
ATOM 617 N N . ARG A 1 82 ? 19.146 2.570 -24.658 1.00 96.50 82 ARG A N 1
ATOM 618 C CA . ARG A 1 82 ? 20.438 2.654 -23.982 1.00 96.50 82 ARG A CA 1
ATOM 619 C C . ARG A 1 82 ? 21.187 3.908 -24.414 1.00 96.50 82 ARG A C 1
ATOM 621 O O . ARG A 1 82 ? 21.051 4.389 -25.539 1.00 96.50 82 ARG A O 1
ATOM 628 N N . HIS A 1 83 ? 21.973 4.465 -23.501 1.00 94.06 83 HIS A N 1
ATOM 629 C CA . HIS A 1 83 ? 22.773 5.651 -23.772 1.00 94.06 83 HIS A CA 1
ATOM 630 C C . HIS A 1 83 ? 24.084 5.610 -23.000 1.00 94.06 83 HIS A C 1
ATOM 632 O O . HIS A 1 83 ? 24.108 5.304 -21.806 1.00 94.06 83 HIS A O 1
ATOM 638 N N . ALA A 1 84 ? 25.181 5.995 -23.659 1.00 89.56 84 ALA A N 1
ATOM 639 C CA . ALA A 1 84 ? 26.503 5.937 -23.049 1.00 89.56 84 ALA A CA 1
ATOM 640 C C . ALA A 1 84 ? 26.584 6.738 -21.753 1.00 89.56 84 ALA A C 1
ATOM 642 O O . ALA A 1 84 ? 27.379 6.372 -20.905 1.00 89.56 84 ALA A O 1
ATOM 643 N N . GLY A 1 85 ? 25.808 7.822 -21.622 1.00 87.12 85 GLY A N 1
ATOM 644 C CA . GLY A 1 85 ? 25.715 8.707 -20.455 1.00 87.12 85 GLY A CA 1
ATOM 645 C C . GLY A 1 85 ? 25.062 8.121 -19.201 1.00 87.12 85 GLY A C 1
ATOM 646 O O . GLY A 1 85 ? 25.195 8.743 -18.157 1.00 87.12 85 GLY A O 1
ATOM 647 N N . SER A 1 86 ? 24.375 6.979 -19.280 1.00 87.69 86 SER A N 1
ATOM 648 C CA . SER A 1 86 ? 23.710 6.363 -18.122 1.00 87.69 86 SER A CA 1
ATOM 649 C C . SER A 1 86 ? 24.702 6.009 -17.007 1.00 87.69 86 SER A C 1
ATOM 651 O O . SER A 1 86 ? 25.856 5.664 -17.272 1.00 87.69 86 SER A O 1
ATOM 653 N N . TYR A 1 87 ? 24.244 6.104 -15.757 1.00 83.50 87 TYR A N 1
ATOM 654 C CA . TYR A 1 87 ? 25.024 5.719 -14.574 1.00 83.50 87 TYR A CA 1
ATOM 655 C C . TYR A 1 87 ? 24.877 4.233 -14.239 1.00 83.50 87 TYR A C 1
ATOM 657 O O . TYR A 1 87 ? 25.655 3.708 -13.445 1.00 83.50 87 TYR A O 1
ATOM 665 N N . SER A 1 88 ? 23.907 3.548 -14.848 1.00 82.00 88 SER A N 1
ATOM 666 C CA . SER A 1 88 ? 23.732 2.111 -14.676 1.00 82.00 88 SER A CA 1
ATOM 667 C C . SER A 1 88 ? 24.751 1.331 -15.506 1.00 82.00 88 SER A C 1
ATOM 669 O O . SER A 1 88 ? 25.023 1.678 -16.659 1.00 82.00 88 SER A O 1
ATOM 671 N N . ALA A 1 89 ? 25.279 0.232 -14.959 1.00 84.00 89 ALA A N 1
ATOM 672 C CA . ALA A 1 89 ? 26.239 -0.633 -15.649 1.00 84.00 89 ALA A CA 1
ATOM 673 C C . ALA A 1 89 ? 25.687 -1.223 -16.963 1.00 84.00 89 ALA A C 1
ATOM 675 O O . ALA A 1 89 ? 26.448 -1.465 -17.900 1.00 84.00 89 ALA A O 1
ATOM 676 N N . ASN A 1 90 ? 24.366 -1.410 -17.053 1.00 88.12 90 ASN A N 1
ATOM 677 C CA . ASN A 1 90 ? 23.668 -1.875 -18.258 1.00 88.12 90 ASN A CA 1
ATOM 678 C C . ASN A 1 90 ? 23.367 -0.769 -19.289 1.00 88.12 90 ASN A C 1
ATOM 680 O O . ASN A 1 90 ? 22.968 -1.053 -20.421 1.00 88.12 90 ASN A O 1
ATOM 684 N N . GLN A 1 91 ? 23.616 0.489 -18.922 1.00 90.19 91 GLN A N 1
ATOM 685 C CA . GLN A 1 91 ? 23.443 1.686 -19.742 1.00 90.19 91 GLN A CA 1
ATOM 686 C C . GLN A 1 91 ? 22.014 1.961 -20.225 1.00 90.19 91 GLN A C 1
ATOM 688 O O . GLN A 1 91 ? 21.814 2.795 -21.111 1.00 90.19 91 GLN A O 1
ATOM 693 N N . ILE A 1 92 ? 21.018 1.285 -19.657 1.00 95.25 92 ILE A N 1
ATOM 694 C CA . ILE A 1 92 ? 19.610 1.507 -19.972 1.00 95.25 92 ILE A CA 1
ATOM 695 C C . ILE A 1 92 ? 19.181 2.862 -19.395 1.00 95.25 92 ILE A C 1
ATOM 697 O O . ILE A 1 92 ? 19.624 3.267 -18.317 1.00 95.25 92 ILE A O 1
ATOM 701 N N . ILE A 1 93 ? 18.345 3.575 -20.150 1.00 96.62 93 ILE A N 1
ATOM 702 C CA . ILE A 1 93 ? 17.700 4.833 -19.742 1.00 96.62 93 ILE A CA 1
ATOM 703 C C . ILE A 1 93 ? 16.181 4.813 -19.951 1.00 96.62 93 ILE A C 1
ATOM 705 O O . ILE A 1 93 ? 15.477 5.657 -19.404 1.00 96.62 93 ILE A O 1
ATOM 709 N N . ALA A 1 94 ? 15.659 3.870 -20.740 1.00 98.31 94 ALA A N 1
ATOM 710 C CA . ALA A 1 94 ? 14.232 3.589 -20.872 1.00 98.31 94 ALA A CA 1
ATOM 711 C C . ALA A 1 94 ? 14.021 2.115 -21.237 1.00 98.31 94 ALA A C 1
ATOM 713 O O . ALA A 1 94 ? 14.880 1.503 -21.870 1.00 98.31 94 ALA A O 1
ATOM 714 N N . MET A 1 95 ? 12.877 1.551 -20.864 1.00 97.94 95 MET A N 1
ATOM 715 C CA . MET A 1 95 ? 12.503 0.172 -21.189 1.00 97.94 95 MET A CA 1
ATOM 716 C C . MET A 1 95 ? 11.003 0.075 -21.445 1.00 97.94 95 MET A C 1
ATOM 718 O O . MET A 1 95 ? 10.258 1.000 -21.148 1.00 97.94 95 MET A O 1
ATOM 722 N N . THR A 1 96 ? 10.530 -1.018 -22.029 1.00 95.12 96 THR A N 1
ATOM 723 C CA . THR A 1 96 ? 9.089 -1.239 -22.237 1.00 95.12 96 THR A CA 1
ATOM 724 C C . THR A 1 96 ? 8.364 -1.738 -20.995 1.00 95.12 96 THR A C 1
ATOM 726 O O . THR A 1 96 ? 7.192 -1.420 -20.818 1.00 95.12 96 THR A O 1
ATOM 729 N N . SER A 1 97 ? 9.038 -2.518 -20.150 1.00 92.50 97 SER A N 1
ATOM 730 C CA . SER A 1 97 ? 8.510 -3.010 -18.873 1.00 92.50 97 SER A CA 1
ATOM 731 C C . SER A 1 97 ? 9.651 -3.470 -17.965 1.00 92.50 97 SER A C 1
ATOM 733 O O . SER A 1 97 ? 10.690 -3.919 -18.456 1.00 92.50 97 SER A O 1
ATOM 735 N N . GLY A 1 98 ? 9.469 -3.373 -16.649 1.00 94.88 98 GLY A N 1
ATOM 736 C CA . GLY A 1 98 ? 10.453 -3.822 -15.665 1.00 94.88 98 GLY A CA 1
ATOM 737 C C . GLY A 1 98 ? 10.405 -3.013 -14.373 1.00 94.88 98 GLY A C 1
ATOM 738 O O . GLY A 1 98 ? 9.425 -2.328 -14.086 1.00 94.88 98 GLY A O 1
ATOM 739 N N . PHE A 1 99 ? 11.494 -3.064 -13.615 1.00 96.25 99 PHE A N 1
ATOM 740 C CA . PHE A 1 99 ? 11.648 -2.334 -12.361 1.00 96.25 99 PHE A CA 1
ATOM 741 C C . PHE A 1 99 ? 12.903 -1.475 -12.387 1.00 96.25 99 PHE A C 1
ATOM 743 O O . PHE A 1 99 ? 13.923 -1.864 -12.957 1.00 96.25 99 PHE A O 1
ATOM 750 N N . VAL A 1 100 ? 12.843 -0.325 -11.726 1.00 95.75 100 VAL A N 1
ATOM 751 C CA . VAL A 1 100 ? 14.032 0.447 -11.382 1.00 95.75 100 VAL A CA 1
ATOM 752 C C . VAL A 1 100 ? 14.374 0.254 -9.909 1.00 95.75 100 VAL A C 1
ATOM 754 O O . VAL A 1 100 ? 13.489 0.302 -9.059 1.00 95.75 100 VAL A O 1
ATOM 757 N N . TYR A 1 101 ? 15.643 0.024 -9.589 1.00 93.88 101 TYR A N 1
ATOM 758 C CA . TYR A 1 101 ? 16.111 -0.182 -8.219 1.00 93.88 101 TYR A CA 1
ATOM 759 C C . TYR A 1 101 ? 16.827 1.051 -7.695 1.00 93.88 101 TYR A C 1
ATOM 761 O O . TYR A 1 101 ? 17.573 1.696 -8.422 1.00 93.88 101 TYR A O 1
ATOM 769 N N . THR A 1 102 ? 16.573 1.398 -6.437 1.00 91.50 102 THR A N 1
ATOM 770 C CA . THR A 1 102 ? 17.143 2.582 -5.784 1.00 91.50 102 THR A CA 1
ATOM 771 C C . THR A 1 102 ? 18.651 2.462 -5.531 1.00 91.50 102 THR A C 1
ATOM 773 O O . THR A 1 102 ? 19.113 1.531 -4.881 1.00 91.50 102 THR A O 1
ATOM 776 N N . SER A 1 103 ? 19.405 3.479 -5.945 1.00 86.62 103 SER A N 1
ATOM 777 C CA . SER A 1 103 ? 20.873 3.561 -5.874 1.00 86.62 103 SER A CA 1
ATOM 778 C C . SER A 1 103 ? 21.334 4.941 -5.374 1.00 86.62 103 SER A C 1
ATOM 780 O O . SER A 1 103 ? 22.201 5.587 -5.963 1.00 86.62 103 SER A O 1
ATOM 782 N N . GLY A 1 104 ? 20.755 5.417 -4.267 1.00 79.69 104 GLY A N 1
ATOM 783 C CA . GLY A 1 104 ? 20.990 6.748 -3.690 1.00 79.69 104 GLY A CA 1
ATOM 784 C C . GLY A 1 104 ? 22.425 7.018 -3.233 1.00 79.69 104 GLY A C 1
ATOM 785 O O . GLY A 1 104 ? 22.822 8.176 -3.111 1.00 79.69 104 GLY A O 1
ATOM 786 N N . PHE A 1 105 ? 23.251 5.983 -3.043 1.00 74.88 105 PHE A N 1
ATOM 787 C CA . PHE A 1 105 ? 24.665 6.170 -2.699 1.00 74.88 105 PHE A CA 1
ATOM 788 C C . PHE A 1 105 ? 25.436 6.938 -3.784 1.00 74.88 105 PHE A C 1
ATOM 790 O O . PHE A 1 105 ? 26.401 7.629 -3.461 1.00 74.88 105 PHE A O 1
ATOM 797 N N . ARG A 1 106 ? 24.960 6.927 -5.039 1.00 76.81 106 ARG A N 1
ATOM 798 C CA . ARG A 1 106 ? 25.508 7.749 -6.135 1.00 76.81 106 ARG A CA 1
ATOM 799 C C . ARG A 1 106 ? 25.445 9.249 -5.832 1.00 76.81 106 ARG A C 1
ATOM 801 O O . ARG A 1 106 ? 26.363 9.986 -6.182 1.00 76.81 106 ARG A O 1
ATOM 808 N N . SER A 1 107 ? 24.409 9.690 -5.118 1.00 73.88 107 SER A N 1
ATOM 809 C CA . SER A 1 107 ? 24.248 11.070 -4.642 1.00 73.88 107 SER A CA 1
ATOM 810 C C . SER A 1 107 ? 24.658 11.265 -3.175 1.00 73.88 107 SER A C 1
ATOM 812 O O . SER A 1 107 ? 24.405 12.322 -2.599 1.00 73.88 107 SER A O 1
ATOM 814 N N . GLY A 1 108 ? 25.325 10.276 -2.567 1.00 74.06 108 GLY A N 1
ATOM 815 C CA . GLY A 1 108 ? 25.765 10.327 -1.172 1.00 74.06 108 GLY A CA 1
ATOM 816 C C . GLY A 1 108 ? 24.638 10.142 -0.150 1.00 74.06 108 GLY A C 1
ATOM 817 O O . GLY A 1 108 ? 24.776 10.603 0.980 1.00 74.06 108 GLY A O 1
ATOM 818 N N . SER A 1 109 ? 23.532 9.491 -0.528 1.00 79.81 109 SER A N 1
ATOM 819 C CA . SER A 1 109 ? 22.365 9.256 0.333 1.00 79.81 109 SER A CA 1
ATOM 820 C C . SER A 1 109 ? 22.088 7.761 0.547 1.00 79.81 109 SER A C 1
ATOM 822 O O . SER A 1 109 ? 22.217 6.940 -0.359 1.00 79.81 109 SER A O 1
ATOM 824 N N . SER A 1 110 ? 21.631 7.384 1.742 1.00 79.62 110 SER A N 1
ATOM 825 C CA . SER A 1 110 ? 21.127 6.030 2.043 1.00 79.62 110 SER A CA 1
ATOM 826 C C . SER A 1 110 ? 19.686 5.796 1.551 1.00 79.62 110 SER A C 1
ATOM 828 O O . SER A 1 110 ? 19.157 4.683 1.643 1.00 79.62 110 SER A O 1
ATOM 830 N N . THR A 1 111 ? 19.041 6.846 1.033 1.00 86.56 111 THR A N 1
ATOM 831 C CA . THR A 1 111 ? 17.656 6.836 0.551 1.00 86.56 111 THR A CA 1
ATOM 832 C C . THR A 1 111 ? 17.497 7.617 -0.752 1.00 86.56 111 THR A C 1
ATOM 834 O O . THR A 1 111 ? 18.282 8.513 -1.066 1.00 86.56 111 THR A O 1
ATOM 837 N N . VAL A 1 112 ? 16.445 7.302 -1.499 1.00 90.25 112 VAL A N 1
ATOM 838 C CA . VAL A 1 112 ? 16.059 7.968 -2.741 1.00 90.25 112 VAL A CA 1
ATOM 839 C C . VAL A 1 112 ? 14.668 8.568 -2.569 1.00 90.25 112 VAL A C 1
ATOM 841 O O . VAL A 1 112 ? 13.737 7.875 -2.159 1.00 90.25 112 VAL A O 1
ATOM 844 N N . ASN A 1 113 ? 14.526 9.857 -2.874 1.00 94.50 113 ASN A N 1
ATOM 845 C CA . ASN A 1 113 ? 13.234 10.541 -2.845 1.00 94.50 113 ASN A CA 1
ATOM 846 C C . ASN A 1 113 ? 12.416 10.217 -4.099 1.00 94.50 113 ASN A C 1
ATOM 848 O O . ASN A 1 113 ? 12.953 10.185 -5.206 1.00 94.50 113 ASN A O 1
ATOM 852 N N . VAL A 1 114 ? 11.107 10.061 -3.913 1.00 95.50 114 VAL A N 1
ATOM 853 C CA . VAL A 1 114 ? 10.113 9.962 -4.985 1.00 95.50 114 VAL A CA 1
ATOM 854 C C . VAL A 1 114 ? 9.135 11.116 -4.811 1.00 95.50 114 VAL A C 1
ATOM 856 O O . VAL A 1 114 ? 8.552 11.295 -3.739 1.00 95.50 114 VAL A O 1
ATOM 859 N N . TYR A 1 115 ? 8.975 11.923 -5.850 1.00 93.56 115 TYR A N 1
ATOM 860 C CA . TYR A 1 115 ? 8.083 13.082 -5.848 1.00 93.56 115 TYR A CA 1
ATOM 861 C C . TYR A 1 115 ? 6.822 12.740 -6.623 1.00 93.56 115 TYR A C 1
ATOM 863 O O . TYR A 1 115 ? 6.921 12.101 -7.661 1.00 93.56 115 TYR A O 1
ATOM 871 N N . GLY A 1 116 ? 5.643 13.128 -6.139 1.00 90.00 116 GLY A N 1
ATOM 872 C CA . GLY A 1 116 ? 4.406 12.862 -6.869 1.00 90.00 116 GLY A CA 1
ATOM 873 C C . GLY A 1 116 ? 4.428 13.499 -8.262 1.00 90.00 116 GLY A C 1
ATOM 874 O O . GLY A 1 116 ? 5.175 14.444 -8.523 1.00 90.00 116 GLY A O 1
ATOM 875 N N . TYR A 1 117 ? 3.618 12.971 -9.172 1.00 84.06 117 TYR A N 1
ATOM 876 C CA . TYR A 1 117 ? 3.542 13.437 -10.557 1.00 84.06 117 TYR A CA 1
ATOM 877 C C . TYR A 1 117 ? 2.160 14.028 -10.874 1.00 84.06 117 TYR A C 1
ATOM 879 O O . TYR A 1 117 ? 1.165 13.701 -10.227 1.00 84.06 117 TYR A O 1
ATOM 887 N N . GLY A 1 118 ? 2.086 14.932 -11.856 1.00 82.06 118 GLY A N 1
ATOM 888 C CA . GLY A 1 118 ? 0.827 15.556 -12.278 1.00 82.06 118 GLY A CA 1
ATOM 889 C C . GLY A 1 118 ? 0.120 16.312 -11.145 1.00 82.06 118 GLY A C 1
ATOM 890 O O . GLY A 1 118 ? 0.727 17.151 -10.481 1.00 82.06 118 GLY A O 1
ATOM 891 N N . ALA A 1 119 ? -1.160 16.001 -10.911 1.00 70.31 119 ALA A N 1
ATOM 892 C CA . ALA A 1 119 ? -1.982 16.615 -9.856 1.00 70.31 119 ALA A CA 1
ATOM 893 C C . ALA A 1 119 ? -1.449 16.359 -8.429 1.00 70.31 119 ALA A C 1
ATOM 895 O O . ALA A 1 119 ? -1.824 17.039 -7.476 1.00 70.31 119 ALA A O 1
ATOM 896 N N . SER A 1 120 ? -0.536 15.399 -8.275 1.00 77.19 120 SER A N 1
ATOM 897 C CA . SER A 1 120 ? 0.049 15.003 -6.995 1.00 77.19 120 SER A CA 1
ATOM 898 C C . SER A 1 120 ? 1.458 15.558 -6.774 1.00 77.19 120 SER A C 1
ATOM 900 O O . SER A 1 120 ? 2.141 15.115 -5.856 1.00 77.19 120 SER A O 1
ATOM 902 N N . SER A 1 121 ? 1.915 16.537 -7.567 1.00 81.00 121 SER A N 1
ATOM 903 C CA . SER A 1 121 ? 3.303 17.046 -7.551 1.00 81.00 121 SER A CA 1
ATOM 904 C C . SER A 1 121 ? 3.802 17.606 -6.214 1.00 81.00 121 SER A C 1
ATOM 906 O O . SER A 1 121 ? 4.995 17.828 -6.020 1.00 81.00 121 SER A O 1
ATOM 908 N N . SER A 1 122 ? 2.890 17.889 -5.293 1.00 80.12 122 SER A N 1
ATOM 909 C CA . SER A 1 122 ? 3.163 18.366 -3.937 1.00 80.12 122 SER A CA 1
ATOM 910 C C . SER A 1 122 ? 3.355 17.236 -2.915 1.00 80.12 122 SER A C 1
ATOM 912 O O . SER A 1 122 ? 3.856 17.490 -1.817 1.00 80.12 122 SER A O 1
ATOM 914 N N . ALA A 1 123 ? 2.995 15.997 -3.260 1.00 87.88 123 ALA A N 1
ATOM 915 C CA . ALA A 1 123 ? 3.234 14.813 -2.446 1.00 87.88 123 ALA A CA 1
ATOM 916 C C . ALA A 1 123 ? 4.662 14.276 -2.636 1.00 87.88 123 ALA A C 1
ATOM 918 O O . ALA A 1 123 ? 5.312 14.507 -3.656 1.00 87.88 123 ALA A O 1
ATOM 919 N N . SER A 1 124 ? 5.165 13.529 -1.654 1.00 91.44 124 SER A N 1
ATOM 920 C CA . SER A 1 124 ? 6.443 12.822 -1.803 1.00 91.44 124 SER A CA 1
ATOM 921 C C . SER A 1 124 ? 6.589 11.660 -0.832 1.00 91.44 124 SER A C 1
ATOM 923 O O . SER A 1 124 ? 5.980 11.643 0.238 1.00 91.44 124 SER A O 1
ATOM 925 N N . THR A 1 125 ? 7.485 10.740 -1.150 1.00 93.56 125 THR A N 1
ATOM 926 C CA . THR A 1 125 ? 7.994 9.724 -0.232 1.00 93.56 125 THR A CA 1
ATOM 927 C C . THR A 1 125 ? 9.497 9.533 -0.450 1.00 93.56 125 THR A C 1
ATOM 929 O O . THR A 1 125 ? 10.126 10.247 -1.229 1.00 93.56 125 THR A O 1
ATOM 932 N N . TYR A 1 126 ? 10.095 8.605 0.283 1.00 93.25 126 TYR A N 1
ATOM 933 C CA . TYR A 1 126 ? 11.506 8.259 0.198 1.00 93.25 126 TYR A CA 1
ATOM 934 C C . TYR A 1 126 ? 11.680 6.771 0.480 1.00 93.25 126 TYR A C 1
ATOM 936 O O . TYR A 1 126 ? 10.958 6.202 1.303 1.00 93.25 126 TYR A O 1
ATOM 944 N N . ILE A 1 127 ? 12.609 6.127 -0.219 1.00 91.25 127 ILE A N 1
ATOM 945 C CA . ILE A 1 127 ? 12.812 4.679 -0.172 1.00 91.25 127 ILE A CA 1
ATOM 946 C C . ILE A 1 127 ? 14.289 4.390 0.065 1.00 91.25 127 ILE A C 1
ATOM 948 O O . ILE A 1 127 ? 15.156 5.041 -0.507 1.00 91.25 127 ILE A O 1
ATOM 952 N N . GLN A 1 128 ? 14.584 3.420 0.925 1.00 87.19 128 GLN A N 1
ATOM 953 C CA . GLN A 1 128 ? 15.950 2.928 1.130 1.00 87.19 128 GLN A CA 1
ATOM 954 C C . GLN A 1 128 ? 16.566 2.363 -0.160 1.00 87.19 128 GLN A C 1
ATOM 956 O O . GLN A 1 128 ? 15.844 1.940 -1.065 1.00 87.19 128 GLN A O 1
ATOM 961 N N . ASN A 1 129 ? 17.895 2.321 -0.228 1.00 85.44 129 ASN A N 1
ATOM 962 C CA . ASN A 1 129 ? 18.614 1.745 -1.367 1.00 85.44 129 ASN A CA 1
ATOM 963 C C . ASN A 1 129 ? 18.282 0.256 -1.587 1.00 85.44 129 ASN A C 1
ATOM 965 O O . ASN A 1 129 ? 17.869 -0.456 -0.662 1.00 85.44 129 ASN A O 1
ATOM 969 N N . TYR A 1 130 ? 18.483 -0.202 -2.822 1.00 86.50 130 TYR A N 1
ATOM 970 C CA . TYR A 1 130 ? 18.305 -1.576 -3.281 1.00 86.50 130 TYR A CA 1
ATOM 971 C C . TYR A 1 130 ? 16.848 -2.053 -3.241 1.00 86.50 130 TYR A C 1
ATOM 973 O O . TYR A 1 130 ? 16.553 -3.172 -2.810 1.00 86.50 130 TYR A O 1
ATOM 981 N N . ARG A 1 131 ? 15.893 -1.182 -3.591 1.00 91.12 131 ARG A N 1
ATOM 982 C CA . ARG A 1 131 ? 14.453 -1.493 -3.625 1.00 91.12 131 ARG A CA 1
ATOM 983 C C . ARG A 1 131 ? 13.871 -1.222 -5.006 1.00 91.12 131 ARG A C 1
ATOM 985 O O . ARG A 1 131 ? 14.013 -0.117 -5.521 1.00 91.12 131 ARG A O 1
ATOM 992 N N . GLY A 1 132 ? 13.210 -2.235 -5.565 1.00 93.50 132 GLY A N 1
ATOM 993 C CA . GLY A 1 132 ? 12.570 -2.169 -6.874 1.00 93.50 132 GLY A CA 1
ATOM 994 C C . GLY A 1 132 ? 11.271 -1.368 -6.833 1.00 93.50 132 GLY A C 1
ATOM 995 O O . GLY A 1 132 ? 10.405 -1.628 -6.002 1.00 93.50 132 GLY A O 1
ATOM 996 N N . MET A 1 133 ? 11.141 -0.411 -7.743 1.00 95.81 133 MET A N 1
ATOM 997 C CA . MET A 1 133 ? 9.928 0.343 -8.048 1.00 95.81 133 MET A CA 1
ATOM 998 C C . MET A 1 133 ? 9.528 0.011 -9.480 1.00 95.81 133 MET A C 1
ATOM 1000 O O . MET A 1 133 ? 10.391 -0.076 -10.356 1.00 95.81 133 MET A O 1
ATOM 1004 N N . TYR A 1 134 ? 8.245 -0.210 -9.732 1.00 95.56 134 TYR A N 1
ATOM 1005 C CA . TYR A 1 134 ? 7.797 -0.568 -11.072 1.00 95.56 134 TYR A CA 1
ATOM 1006 C C . TYR A 1 134 ? 7.960 0.625 -12.010 1.00 95.56 134 TYR A C 1
ATOM 1008 O O . TYR A 1 134 ? 7.587 1.745 -11.667 1.00 95.56 134 TYR A O 1
ATOM 1016 N N . TYR A 1 135 ? 8.561 0.387 -13.171 1.00 96.44 135 TYR A N 1
ATOM 1017 C CA . TYR A 1 135 ? 8.811 1.413 -14.173 1.00 96.44 135 TYR A CA 1
ATOM 1018 C C . TYR A 1 135 ? 7.563 1.661 -15.014 1.00 96.44 135 TYR A C 1
ATOM 1020 O O . TYR A 1 135 ? 7.000 0.722 -15.576 1.00 96.44 135 TYR A O 1
ATOM 1028 N N . GLU A 1 136 ? 7.189 2.927 -15.175 1.00 93.88 136 GLU A N 1
ATOM 1029 C CA . GLU A 1 136 ? 6.087 3.321 -16.055 1.00 93.88 136 GLU A CA 1
ATOM 1030 C C . GLU A 1 136 ? 6.593 4.027 -17.314 1.00 93.88 136 GLU A C 1
ATOM 1032 O O . GLU A 1 136 ? 6.197 3.677 -18.430 1.00 93.88 136 GLU A O 1
ATOM 1037 N N . ASP A 1 137 ? 7.478 5.016 -17.156 1.00 95.56 137 ASP A N 1
ATOM 1038 C CA . ASP A 1 137 ? 8.047 5.740 -18.290 1.00 95.56 137 ASP A CA 1
ATOM 1039 C C . ASP A 1 137 ? 9.330 6.504 -17.934 1.00 95.56 137 ASP A C 1
ATOM 1041 O O . ASP A 1 137 ? 9.581 6.855 -16.785 1.00 95.56 137 ASP A O 1
ATOM 1045 N N . THR A 1 138 ? 10.127 6.840 -18.946 1.00 97.38 138 THR A N 1
ATOM 1046 C CA . THR A 1 138 ? 11.214 7.823 -18.827 1.00 97.38 138 THR A CA 1
ATOM 1047 C C . THR A 1 138 ? 10.717 9.131 -19.416 1.00 97.38 138 THR A C 1
ATOM 1049 O O . THR A 1 138 ? 10.539 9.221 -20.633 1.00 97.38 138 THR A O 1
ATOM 1052 N N . LEU A 1 139 ? 10.457 10.129 -18.575 1.00 95.00 139 LEU A N 1
ATOM 1053 C CA . LEU A 1 139 ? 9.845 11.389 -19.000 1.00 95.00 139 LEU A CA 1
ATOM 1054 C C . LEU A 1 139 ? 10.850 12.281 -19.729 1.00 95.00 139 LEU A C 1
ATOM 1056 O O . LEU A 1 139 ? 10.534 12.851 -20.773 1.00 95.00 139 LEU A O 1
ATOM 1060 N N . ASP A 1 140 ? 12.067 12.358 -19.201 1.00 95.75 140 ASP A N 1
ATOM 1061 C CA . ASP A 1 140 ? 13.150 13.162 -19.749 1.00 95.75 140 ASP A CA 1
ATOM 1062 C C . ASP A 1 140 ? 14.518 12.538 -19.439 1.00 95.75 140 ASP A C 1
ATOM 1064 O O . ASP A 1 140 ? 14.646 11.651 -18.592 1.00 95.75 140 ASP A O 1
ATOM 1068 N N . TYR A 1 141 ? 15.526 12.977 -20.189 1.00 95.81 141 TYR A N 1
ATOM 1069 C CA . TYR A 1 141 ? 16.920 12.592 -20.016 1.00 95.81 141 TYR A CA 1
ATOM 1070 C C . TYR A 1 141 ? 17.822 13.729 -20.496 1.00 95.81 141 TYR A C 1
ATOM 1072 O O . TYR A 1 141 ? 17.608 14.281 -21.578 1.00 95.81 141 TYR A O 1
ATOM 1080 N N . ASP A 1 142 ? 18.838 14.070 -19.711 1.00 94.25 142 ASP A N 1
ATOM 1081 C CA . ASP A 1 142 ? 19.722 15.213 -19.959 1.00 94.25 142 ASP A CA 1
ATOM 1082 C C . ASP A 1 142 ? 20.893 14.913 -20.916 1.00 94.25 142 ASP A C 1
ATOM 1084 O O . ASP A 1 142 ? 21.648 15.815 -21.284 1.00 94.25 142 ASP A O 1
ATOM 1088 N N . GLY A 1 143 ? 21.067 13.652 -21.331 1.00 90.50 143 GLY A N 1
ATOM 1089 C CA . GLY A 1 143 ? 22.217 13.214 -22.133 1.00 90.50 143 GLY A CA 1
ATOM 1090 C C . GLY A 1 143 ? 23.486 12.925 -21.315 1.00 90.50 143 GLY A C 1
ATOM 1091 O O . GLY A 1 143 ? 24.477 12.433 -21.860 1.00 90.50 143 GLY A O 1
ATOM 1092 N N . ALA A 1 144 ? 23.477 13.203 -20.015 1.00 88.12 144 ALA A N 1
ATOM 1093 C CA . ALA A 1 144 ? 24.625 13.171 -19.114 1.00 88.12 144 ALA A CA 1
ATOM 1094 C C . ALA A 1 144 ? 24.440 12.254 -17.889 1.00 88.12 144 ALA A C 1
ATOM 1096 O O . ALA A 1 144 ? 25.364 12.146 -17.080 1.00 88.12 144 ALA A O 1
ATOM 1097 N N . GLY A 1 145 ? 23.317 11.537 -17.802 1.00 86.88 145 GLY A N 1
ATOM 1098 C CA . GLY A 1 145 ? 23.100 10.462 -16.828 1.00 86.88 145 GLY A CA 1
ATOM 1099 C C . GLY A 1 145 ? 21.935 10.686 -15.877 1.00 86.88 145 GLY A C 1
ATOM 1100 O O . GLY A 1 145 ? 21.639 9.785 -15.096 1.00 86.88 145 GLY A O 1
ATOM 1101 N N . ASP A 1 146 ? 21.263 11.833 -15.966 1.00 92.38 146 ASP A N 1
ATOM 1102 C CA . ASP A 1 146 ? 20.109 12.146 -15.134 1.00 92.38 146 ASP A CA 1
ATOM 1103 C C . ASP A 1 146 ? 18.862 12.478 -15.964 1.00 92.38 146 ASP A C 1
ATOM 1105 O O . ASP A 1 146 ? 18.904 12.658 -17.182 1.00 92.38 146 ASP A O 1
ATOM 1109 N N . GLY A 1 147 ? 17.723 12.503 -15.288 1.00 94.44 147 GLY A N 1
ATOM 1110 C CA . GLY A 1 147 ? 16.409 12.754 -15.862 1.00 94.44 147 GLY A CA 1
ATOM 1111 C C . GLY A 1 147 ? 15.313 12.257 -14.930 1.00 94.44 147 GLY A C 1
ATOM 1112 O O . GLY A 1 147 ? 15.601 11.740 -13.846 1.00 94.44 147 GLY A O 1
ATOM 1113 N N . SER A 1 148 ? 14.056 12.380 -15.343 1.00 96.06 148 SER A N 1
ATOM 1114 C CA . SER A 1 148 ? 12.917 11.929 -14.537 1.00 96.06 148 SER A CA 1
ATOM 1115 C C . SER A 1 148 ? 12.371 10.586 -15.020 1.00 96.06 148 SER A C 1
ATOM 1117 O O . SER A 1 148 ? 11.982 10.429 -16.180 1.00 96.06 148 SER A O 1
ATOM 1119 N N . VAL A 1 149 ? 12.278 9.622 -14.105 1.00 98.06 149 VAL A N 1
ATOM 1120 C CA . VAL A 1 149 ? 11.668 8.306 -14.339 1.00 98.06 149 VAL A CA 1
ATOM 1121 C C . VAL A 1 149 ? 10.350 8.232 -13.580 1.00 98.06 149 VAL A C 1
ATOM 1123 O O . VAL A 1 149 ? 10.345 8.388 -12.362 1.00 98.06 149 VAL A O 1
ATOM 1126 N N . LEU A 1 150 ? 9.246 8.004 -14.286 1.00 97.12 150 LEU A N 1
ATOM 1127 C CA . LEU A 1 150 ? 7.930 7.761 -13.704 1.00 97.12 150 LEU A CA 1
ATOM 1128 C C . LEU A 1 150 ? 7.851 6.315 -13.201 1.00 97.12 150 LEU A C 1
ATOM 1130 O O . LEU A 1 150 ? 8.185 5.376 -13.932 1.00 97.12 150 LEU A O 1
ATOM 1134 N N . VAL A 1 151 ? 7.428 6.149 -11.950 1.00 96.75 151 VAL A N 1
ATOM 1135 C CA . VAL A 1 151 ? 7.412 4.869 -11.244 1.00 96.75 151 VAL A CA 1
ATOM 1136 C C . VAL A 1 151 ? 6.174 4.701 -10.371 1.00 96.75 151 VAL A C 1
ATOM 1138 O O . VAL A 1 151 ? 5.655 5.669 -9.810 1.00 96.75 151 VAL A O 1
ATOM 1141 N N . ASN A 1 152 ? 5.801 3.440 -10.150 1.00 94.31 152 ASN A N 1
ATOM 1142 C CA . ASN A 1 152 ? 5.015 3.033 -8.994 1.00 94.31 152 ASN A CA 1
ATOM 1143 C C . ASN A 1 152 ? 5.951 2.498 -7.898 1.00 94.31 152 ASN A C 1
ATOM 1145 O O . ASN A 1 152 ? 6.619 1.470 -8.037 1.00 94.31 152 ASN A O 1
ATOM 1149 N N . ALA A 1 153 ? 5.998 3.224 -6.791 1.00 94.62 153 ALA A N 1
ATOM 1150 C CA . ALA A 1 153 ? 6.844 2.991 -5.640 1.00 94.62 153 ALA A CA 1
ATOM 1151 C C . ALA A 1 153 ? 6.022 2.445 -4.463 1.00 94.62 153 ALA A C 1
ATOM 1153 O O . ALA A 1 153 ? 5.765 3.164 -3.497 1.00 94.62 153 ALA A O 1
ATOM 1154 N N . PHE A 1 154 ? 5.620 1.171 -4.530 1.00 93.69 154 PHE A N 1
ATOM 1155 C CA . PHE A 1 154 ? 4.836 0.494 -3.480 1.00 93.69 154 PHE A CA 1
ATOM 1156 C C . PHE A 1 154 ? 3.504 1.214 -3.194 1.00 93.69 154 PHE A C 1
ATOM 1158 O O . PHE A 1 154 ? 3.170 1.560 -2.056 1.00 93.69 154 PHE A O 1
ATOM 1165 N N . GLY A 1 155 ? 2.777 1.518 -4.269 1.00 93.00 155 GLY A N 1
ATOM 1166 C CA . GLY A 1 155 ? 1.501 2.223 -4.262 1.00 93.00 155 GLY A CA 1
ATOM 1167 C C . GLY A 1 155 ? 1.619 3.734 -4.445 1.00 93.00 155 GLY A C 1
ATOM 1168 O O . GLY A 1 155 ? 0.607 4.363 -4.751 1.00 93.00 155 GLY A O 1
ATOM 1169 N N . PHE A 1 156 ? 2.812 4.319 -4.295 1.00 93.44 156 PHE A N 1
ATOM 1170 C CA . PHE A 1 156 ? 3.049 5.743 -4.544 1.00 93.44 156 PHE A CA 1
ATOM 1171 C C . PHE A 1 156 ? 3.426 5.983 -6.008 1.00 93.44 156 PHE A C 1
ATOM 1173 O O . PHE A 1 156 ? 4.458 5.502 -6.463 1.00 93.44 156 PHE A O 1
ATOM 1180 N N . GLU A 1 157 ? 2.622 6.745 -6.738 1.00 91.12 157 GLU A N 1
ATOM 1181 C CA . GLU A 1 157 ? 2.906 7.104 -8.132 1.00 91.12 157 GLU A CA 1
ATOM 1182 C C . GLU A 1 157 ? 3.675 8.424 -8.183 1.00 91.12 157 GLU A C 1
ATOM 1184 O O . GLU A 1 157 ? 3.245 9.443 -7.631 1.00 91.12 157 GLU A O 1
ATOM 1189 N N . GLY A 1 158 ? 4.840 8.419 -8.826 1.00 93.12 158 GLY A N 1
ATOM 1190 C CA . GLY A 1 158 ? 5.693 9.596 -8.840 1.00 93.12 158 GLY A CA 1
ATOM 1191 C C . GLY A 1 158 ? 6.937 9.461 -9.696 1.00 93.12 158 GLY A C 1
ATOM 1192 O O . GLY A 1 158 ? 7.159 8.462 -10.368 1.00 93.12 158 GLY A O 1
ATOM 1193 N N . THR A 1 159 ? 7.764 10.497 -9.675 1.00 96.56 159 THR A N 1
ATOM 1194 C CA . THR A 1 159 ? 9.033 10.558 -10.386 1.00 96.56 159 THR A CA 1
ATOM 1195 C C . THR A 1 159 ? 10.215 10.367 -9.449 1.00 96.56 159 THR A C 1
ATOM 1197 O O . THR A 1 159 ? 10.260 10.951 -8.361 1.00 96.56 159 THR A O 1
ATOM 1200 N N . VAL A 1 160 ? 11.208 9.624 -9.923 1.00 96.31 160 VAL A N 1
ATOM 1201 C CA . VAL A 1 160 ? 12.527 9.475 -9.310 1.00 96.31 160 VAL A CA 1
ATOM 1202 C C . VAL A 1 160 ? 13.615 9.961 -10.270 1.00 96.31 160 VAL A C 1
ATOM 1204 O O . VAL A 1 160 ? 13.467 9.870 -11.488 1.00 96.31 160 VAL A O 1
ATOM 1207 N N . SER A 1 161 ? 14.710 10.488 -9.722 1.00 95.12 161 SER A N 1
ATOM 1208 C CA . SER A 1 161 ? 15.881 10.899 -10.505 1.00 95.12 161 SER A CA 1
ATOM 1209 C C . SER A 1 161 ? 16.622 9.675 -11.052 1.00 95.12 161 SER A C 1
ATOM 1211 O O . SER A 1 161 ? 17.003 8.781 -10.292 1.00 95.12 161 SER A O 1
ATOM 1213 N N . MET A 1 162 ? 16.842 9.655 -12.370 1.00 94.12 162 MET A N 1
ATOM 1214 C CA . MET A 1 162 ? 17.489 8.562 -13.101 1.00 94.12 162 MET A CA 1
ATOM 1215 C C . MET A 1 162 ? 18.890 8.257 -12.567 1.00 94.12 162 MET A C 1
ATOM 1217 O O . MET A 1 162 ? 19.271 7.092 -12.459 1.00 94.12 162 MET A O 1
ATOM 1221 N N . SER A 1 163 ? 19.642 9.288 -12.176 1.00 89.50 163 SER A N 1
ATOM 1222 C CA . SER A 1 163 ? 20.992 9.117 -11.629 1.00 89.50 163 SER A CA 1
ATOM 1223 C C . SER A 1 163 ? 21.022 8.274 -10.346 1.00 89.50 163 SER A C 1
ATOM 1225 O O . SER A 1 163 ? 22.046 7.668 -10.029 1.00 89.50 163 SER A O 1
ATOM 1227 N N . ASN A 1 164 ? 19.893 8.177 -9.637 1.00 90.31 164 ASN A N 1
ATOM 1228 C CA . ASN A 1 164 ? 19.738 7.430 -8.394 1.00 90.31 164 ASN A CA 1
ATOM 1229 C C . ASN A 1 164 ? 19.038 6.079 -8.576 1.00 90.31 164 ASN A C 1
ATOM 1231 O O . ASN A 1 164 ? 18.565 5.526 -7.583 1.00 90.31 164 ASN A O 1
ATOM 1235 N N . VAL A 1 165 ? 18.947 5.545 -9.799 1.00 92.56 165 VAL A N 1
ATOM 1236 C CA . VAL A 1 165 ? 18.343 4.228 -10.030 1.00 92.56 165 VAL A CA 1
ATOM 1237 C C . VAL A 1 165 ? 19.081 3.366 -11.057 1.00 92.56 165 VAL A C 1
ATOM 1239 O O . VAL A 1 165 ? 19.847 3.853 -11.888 1.00 92.56 165 VAL A O 1
ATOM 1242 N N . ASP A 1 166 ? 18.839 2.061 -10.996 1.00 92.56 166 ASP A N 1
ATOM 1243 C CA . ASP A 1 166 ? 19.266 1.065 -11.979 1.00 92.56 166 ASP A CA 1
ATOM 1244 C C . ASP A 1 166 ? 18.059 0.424 -12.654 1.00 92.56 166 ASP A C 1
ATOM 1246 O O . ASP A 1 166 ? 17.099 0.065 -11.983 1.00 92.56 166 ASP A O 1
ATOM 1250 N N . PHE A 1 167 ? 18.099 0.256 -13.975 1.00 95.25 167 PHE A N 1
ATOM 1251 C CA . PHE A 1 167 ? 16.988 -0.313 -14.741 1.00 95.25 167 PHE A CA 1
ATOM 1252 C C . PHE A 1 167 ? 17.168 -1.817 -14.905 1.00 95.25 167 PHE A C 1
ATOM 1254 O O . PHE A 1 167 ? 18.222 -2.266 -15.352 1.00 95.25 167 PHE A O 1
ATOM 1261 N N . ILE A 1 168 ? 16.124 -2.586 -14.607 1.00 96.06 168 ILE A N 1
ATOM 1262 C CA . ILE A 1 168 ? 16.075 -4.028 -14.838 1.00 96.06 168 ILE A CA 1
ATOM 1263 C C . ILE A 1 168 ? 14.807 -4.347 -15.643 1.00 96.06 168 ILE A C 1
ATOM 1265 O O . ILE A 1 168 ? 13.701 -4.287 -15.099 1.00 96.06 168 ILE A O 1
ATOM 1269 N N . PRO A 1 169 ? 14.938 -4.671 -16.942 1.00 96.69 169 PRO A N 1
ATOM 1270 C CA . PRO A 1 169 ? 13.803 -5.037 -17.786 1.00 96.69 169 PRO A CA 1
ATOM 1271 C C . PRO A 1 169 ? 13.121 -6.341 -17.367 1.00 96.69 169 PRO A C 1
ATOM 1273 O O . PRO A 1 169 ? 13.764 -7.262 -16.863 1.00 96.69 169 PRO A O 1
ATOM 1276 N N . MET A 1 170 ? 11.824 -6.456 -17.661 1.00 94.12 170 MET A N 1
ATOM 1277 C CA . MET A 1 170 ? 10.988 -7.582 -17.228 1.00 94.12 170 MET A CA 1
ATOM 1278 C C . MET A 1 170 ? 11.505 -8.953 -17.691 1.00 94.12 170 MET A C 1
ATOM 1280 O O . MET A 1 170 ? 11.427 -9.929 -16.947 1.00 94.12 170 MET A O 1
ATOM 1284 N N . LYS A 1 171 ? 12.106 -9.027 -18.886 1.00 95.12 171 LYS A N 1
ATOM 1285 C CA . LYS A 1 171 ? 12.668 -10.273 -19.431 1.00 95.12 171 LYS A CA 1
ATOM 1286 C C . LYS A 1 171 ? 13.685 -10.935 -18.495 1.00 95.12 171 LYS A C 1
ATOM 1288 O O . LYS A 1 171 ? 13.731 -12.159 -18.428 1.00 95.12 171 LYS A O 1
ATOM 1293 N N . PHE A 1 172 ? 14.465 -10.149 -17.747 1.00 95.69 172 PHE A N 1
ATOM 1294 C CA . PHE A 1 172 ? 15.461 -10.695 -16.820 1.00 95.69 172 PHE A CA 1
ATOM 1295 C C . PHE A 1 172 ? 14.832 -11.438 -15.643 1.00 95.69 172 PHE A C 1
ATOM 1297 O O . PHE A 1 172 ? 15.396 -12.415 -15.165 1.00 95.69 172 PHE A O 1
ATOM 1304 N N . PHE A 1 173 ? 13.645 -11.012 -15.222 1.00 93.12 173 PHE A N 1
ATOM 1305 C CA . PHE A 1 173 ? 12.888 -11.674 -14.173 1.00 93.12 173 PHE A CA 1
ATOM 1306 C C . PHE A 1 173 ? 12.163 -12.922 -14.679 1.00 93.12 173 PHE A C 1
ATOM 1308 O O . PHE A 1 173 ? 12.182 -13.956 -14.026 1.00 93.12 173 PHE A O 1
ATOM 1315 N N . VAL A 1 174 ? 11.513 -12.826 -15.842 1.00 90.88 174 VAL A N 1
ATOM 1316 C CA . VAL A 1 174 ? 10.681 -13.914 -16.386 1.00 90.88 174 VAL A CA 1
ATOM 1317 C C . VAL A 1 174 ? 11.527 -15.108 -16.833 1.00 90.88 174 VAL A C 1
ATOM 1319 O O . VAL A 1 174 ? 11.085 -16.247 -16.708 1.00 90.88 174 VAL A O 1
ATOM 1322 N N . ASN A 1 175 ? 12.741 -14.853 -17.329 1.00 93.00 175 ASN A N 1
ATOM 1323 C CA . ASN A 1 175 ? 13.623 -15.882 -17.879 1.00 93.00 175 ASN A CA 1
ATOM 1324 C C . ASN A 1 175 ? 14.803 -16.239 -16.955 1.00 93.00 175 ASN A C 1
ATOM 1326 O O . ASN A 1 175 ? 15.735 -16.895 -17.418 1.00 93.00 175 ASN A O 1
ATOM 1330 N N . ASP A 1 176 ? 14.794 -15.797 -15.690 1.00 93.69 176 ASP A N 1
ATOM 1331 C CA . ASP A 1 176 ? 15.883 -16.027 -14.725 1.00 93.69 176 ASP A CA 1
ATOM 1332 C C . ASP A 1 176 ? 17.275 -15.643 -15.278 1.00 93.69 176 ASP A C 1
ATOM 1334 O O . ASP A 1 176 ? 18.263 -16.369 -15.130 1.00 93.69 176 ASP A O 1
ATOM 1338 N N . LEU A 1 177 ? 17.367 -14.488 -15.950 1.00 95.19 177 LEU A N 1
ATOM 1339 C CA . LEU A 1 177 ? 18.605 -14.050 -16.601 1.00 95.19 177 LEU A CA 1
ATOM 1340 C C . LEU A 1 177 ? 19.445 -13.161 -15.672 1.00 95.19 177 LEU A C 1
ATOM 1342 O O . LEU A 1 177 ? 18.907 -12.273 -15.006 1.00 95.19 177 LEU A O 1
ATOM 1346 N N . PRO A 1 178 ? 20.779 -13.330 -15.666 1.00 94.56 178 PRO A N 1
ATOM 1347 C CA . PRO A 1 178 ? 21.667 -12.466 -14.908 1.00 94.56 178 PRO A CA 1
ATOM 1348 C C . PRO A 1 178 ? 21.829 -11.099 -15.585 1.00 94.56 178 PRO A C 1
ATOM 1350 O O . PRO A 1 178 ? 21.960 -11.004 -16.806 1.00 94.56 178 PRO A O 1
ATOM 1353 N N . ILE A 1 179 ? 21.896 -10.036 -14.785 1.00 93.56 179 ILE A N 1
ATOM 1354 C CA . ILE A 1 179 ? 22.160 -8.671 -15.247 1.00 93.56 179 ILE A CA 1
ATOM 1355 C C . ILE A 1 179 ? 23.175 -7.977 -14.339 1.00 93.56 179 ILE A C 1
ATOM 1357 O O . ILE A 1 179 ? 23.107 -8.055 -13.114 1.00 93.56 179 ILE A O 1
ATOM 1361 N N . TRP A 1 180 ? 24.134 -7.284 -14.951 1.00 90.25 180 TRP A N 1
ATOM 1362 C CA . TRP A 1 180 ? 25.004 -6.344 -14.244 1.00 90.25 180 TRP A CA 1
ATOM 1363 C C . TRP A 1 180 ? 24.267 -5.046 -13.919 1.00 90.25 180 TRP A C 1
ATOM 1365 O O . TRP A 1 180 ? 23.770 -4.364 -14.821 1.00 90.25 180 TRP A O 1
ATOM 1375 N N . VAL A 1 181 ? 24.235 -4.712 -12.634 1.00 87.12 181 VAL A N 1
ATOM 1376 C CA . VAL A 1 181 ? 23.594 -3.516 -12.076 1.00 87.12 181 VAL A CA 1
ATOM 1377 C C . VAL A 1 181 ? 24.522 -2.838 -11.074 1.00 87.12 181 VAL A C 1
ATOM 1379 O O . VAL A 1 181 ? 25.565 -3.385 -10.704 1.00 87.12 181 VAL A O 1
ATOM 1382 N N . ALA A 1 182 ? 24.115 -1.651 -10.628 1.00 76.06 182 ALA A N 1
ATOM 1383 C CA . ALA A 1 182 ? 24.791 -0.886 -9.592 1.00 76.06 182 ALA A CA 1
ATOM 1384 C C . ALA A 1 182 ? 26.263 -0.562 -9.923 1.00 76.06 182 ALA A C 1
ATOM 1386 O O . ALA A 1 182 ? 26.642 -0.455 -11.092 1.00 76.06 182 ALA A O 1
ATOM 1387 N N . GLY A 1 183 ? 27.059 -0.312 -8.881 1.00 63.78 183 GLY A N 1
ATOM 1388 C CA . GLY A 1 183 ? 28.420 0.217 -8.941 1.00 63.78 183 GLY A CA 1
ATOM 1389 C C . GLY A 1 183 ? 28.494 1.666 -8.457 1.00 63.78 183 GLY A C 1
ATOM 1390 O O . GLY A 1 183 ? 27.683 2.515 -8.849 1.00 63.78 183 GLY A O 1
ATOM 1391 N N . ASN A 1 184 ? 29.469 1.945 -7.593 1.00 59.50 184 ASN A N 1
ATOM 1392 C CA . ASN A 1 184 ? 29.737 3.269 -7.053 1.00 59.50 184 ASN A CA 1
ATOM 1393 C C . ASN A 1 184 ? 31.255 3.503 -6.938 1.00 59.50 184 ASN A C 1
ATOM 1395 O O . ASN A 1 184 ? 31.963 2.903 -6.135 1.00 59.50 184 ASN A O 1
ATOM 1399 N N . ALA A 1 185 ? 31.774 4.434 -7.741 1.00 53.09 185 ALA A N 1
ATOM 1400 C CA . ALA A 1 185 ? 33.200 4.744 -7.745 1.00 53.09 185 ALA A CA 1
ATOM 1401 C C . ALA A 1 185 ? 33.705 5.410 -6.438 1.00 53.09 185 ALA A C 1
ATOM 1403 O O . ALA A 1 185 ? 34.915 5.443 -6.231 1.00 53.09 185 ALA A O 1
ATOM 1404 N N . ALA A 1 186 ? 32.831 5.939 -5.560 1.00 48.84 186 ALA A N 1
ATOM 1405 C CA . ALA A 1 186 ? 33.234 6.616 -4.310 1.00 48.84 186 ALA A CA 1
ATOM 1406 C C . ALA A 1 186 ? 33.522 5.659 -3.168 1.00 48.84 186 ALA A C 1
ATOM 1408 O O . ALA A 1 186 ? 34.462 5.892 -2.412 1.00 48.84 186 ALA A O 1
ATOM 1409 N N . ASP A 1 187 ? 32.677 4.649 -2.984 1.00 49.78 187 ASP A N 1
ATOM 1410 C CA . ASP A 1 187 ? 32.879 3.637 -1.946 1.00 49.78 187 ASP A CA 1
ATOM 1411 C C . ASP A 1 187 ? 33.745 2.473 -2.455 1.00 49.78 187 ASP A C 1
ATOM 1413 O O . ASP A 1 187 ? 34.090 1.580 -1.683 1.00 49.78 187 ASP A O 1
ATOM 1417 N N . GLY A 1 188 ? 34.141 2.518 -3.735 1.00 55.28 188 GLY A N 1
ATOM 1418 C CA . GLY A 1 188 ? 34.952 1.496 -4.385 1.00 55.28 188 GLY A CA 1
ATOM 1419 C C . GLY A 1 188 ? 34.172 0.219 -4.687 1.00 55.28 188 GLY A C 1
ATOM 1420 O O . GLY A 1 188 ? 34.795 -0.826 -4.865 1.00 55.28 188 GLY A O 1
ATOM 1421 N N . THR A 1 189 ? 32.835 0.271 -4.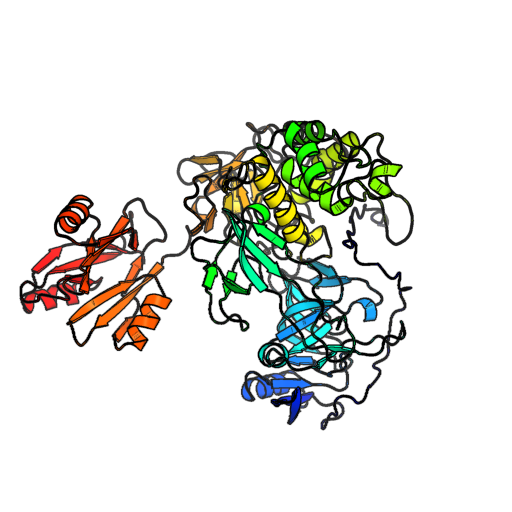714 1.00 64.94 189 THR A N 1
ATOM 1422 C CA . THR A 1 189 ? 32.012 -0.886 -5.069 1.00 64.94 189 THR A CA 1
ATOM 1423 C C . THR A 1 189 ? 31.938 -1.047 -6.584 1.00 64.94 189 THR A C 1
ATOM 1425 O O . THR A 1 189 ? 31.427 -0.195 -7.318 1.00 64.94 189 THR A O 1
ATOM 1428 N N . ASP A 1 190 ? 32.461 -2.171 -7.067 1.00 74.38 190 ASP A N 1
ATOM 1429 C CA . ASP A 1 190 ? 32.251 -2.600 -8.444 1.00 74.38 190 ASP A CA 1
ATOM 1430 C C . ASP A 1 190 ? 30.772 -2.960 -8.668 1.00 74.38 190 ASP A C 1
ATOM 1432 O O . ASP A 1 190 ? 30.101 -3.418 -7.735 1.00 74.38 190 ASP A O 1
ATOM 1436 N N . PRO A 1 191 ? 30.245 -2.795 -9.895 1.00 83.44 191 PRO A N 1
ATOM 1437 C CA . PRO A 1 191 ? 28.966 -3.364 -10.275 1.00 83.44 191 PRO A CA 1
ATOM 1438 C C . PRO A 1 191 ? 28.945 -4.855 -9.973 1.00 83.44 191 PRO A C 1
ATOM 1440 O O . PRO A 1 191 ? 29.964 -5.544 -10.080 1.00 83.44 191 PRO A O 1
ATOM 1443 N N . TRP A 1 192 ? 27.765 -5.367 -9.666 1.00 86.06 192 TRP A N 1
ATOM 1444 C CA . TRP A 1 192 ? 27.559 -6.782 -9.398 1.00 86.06 192 TRP A CA 1
ATOM 1445 C C . TRP A 1 192 ? 26.546 -7.370 -10.368 1.00 86.06 192 TRP A C 1
ATOM 1447 O O . TRP A 1 192 ? 25.724 -6.673 -10.963 1.00 86.06 192 TRP A O 1
ATOM 1457 N N . CYS A 1 193 ? 26.629 -8.682 -10.540 1.00 89.81 193 CYS A N 1
ATOM 1458 C CA . CYS A 1 193 ? 25.760 -9.433 -11.427 1.00 89.81 193 CYS A CA 1
ATOM 1459 C C . CYS A 1 193 ? 24.700 -10.155 -10.598 1.00 89.81 193 CYS A C 1
ATOM 1461 O O . CYS A 1 193 ? 25.054 -10.946 -9.723 1.00 89.81 193 CYS A O 1
ATOM 1463 N N . VAL A 1 194 ? 23.420 -9.909 -10.865 1.00 92.38 194 VAL A N 1
ATOM 1464 C CA . VAL A 1 194 ? 22.301 -10.472 -10.098 1.00 92.38 194 VAL A CA 1
ATOM 1465 C C . VAL A 1 194 ? 21.288 -11.135 -11.024 1.00 92.38 194 VAL A C 1
ATOM 1467 O O . VAL A 1 194 ? 21.018 -10.623 -12.107 1.00 92.38 194 VAL A O 1
ATOM 1470 N N . ILE A 1 195 ? 20.721 -12.265 -10.596 1.00 94.62 195 ILE A N 1
ATOM 1471 C CA . ILE A 1 195 ? 19.481 -12.803 -11.171 1.00 94.62 195 ILE A CA 1
ATOM 1472 C C . ILE A 1 195 ? 18.330 -12.200 -10.356 1.00 94.62 195 ILE A C 1
ATOM 1474 O O . ILE A 1 195 ? 18.188 -12.522 -9.169 1.00 94.62 195 ILE A O 1
ATOM 1478 N N . PRO A 1 196 ? 17.568 -11.252 -10.916 1.00 94.00 196 PRO A N 1
ATOM 1479 C CA . PRO A 1 196 ? 16.643 -10.448 -10.135 1.00 94.00 196 PRO A CA 1
ATOM 1480 C C . PRO A 1 196 ? 15.388 -11.250 -9.759 1.00 94.00 196 PRO A C 1
ATOM 1482 O O . PRO A 1 196 ? 14.953 -12.133 -10.488 1.00 94.00 196 PRO A O 1
ATOM 1485 N N . ASN A 1 197 ? 14.784 -10.913 -8.618 1.00 90.06 197 ASN A N 1
ATOM 1486 C CA . ASN A 1 197 ? 13.493 -11.443 -8.176 1.00 90.06 197 ASN A CA 1
ATOM 1487 C C . ASN A 1 197 ? 12.565 -10.271 -7.840 1.00 90.06 197 ASN A C 1
ATOM 1489 O O . ASN A 1 197 ? 12.988 -9.313 -7.189 1.00 90.06 197 ASN A O 1
ATOM 1493 N N . SER A 1 198 ? 11.297 -10.349 -8.233 1.00 87.25 198 SER A N 1
ATOM 1494 C CA . SER A 1 198 ? 10.274 -9.398 -7.814 1.00 87.25 198 SER A CA 1
ATOM 1495 C C . SER A 1 198 ? 9.738 -9.788 -6.459 1.00 87.25 198 SER A C 1
ATOM 1497 O O . SER A 1 198 ? 9.768 -10.942 -6.024 1.00 87.25 198 SER A O 1
ATOM 1499 N N . THR A 1 199 ? 9.147 -8.791 -5.828 1.00 91.50 199 THR A N 1
ATOM 1500 C CA . THR A 1 199 ? 8.265 -8.993 -4.698 1.00 91.50 199 THR A CA 1
ATOM 1501 C C . THR A 1 199 ? 7.054 -9.831 -5.120 1.00 91.50 199 THR A C 1
ATOM 1503 O O . THR A 1 199 ? 6.569 -9.727 -6.251 1.00 91.50 199 THR A O 1
ATOM 1506 N N . TYR A 1 200 ? 6.579 -10.687 -4.219 1.00 94.69 200 TYR A N 1
ATOM 1507 C CA . TYR A 1 200 ? 5.348 -11.451 -4.411 1.00 94.69 200 TYR A CA 1
ATOM 1508 C C . TYR A 1 200 ? 4.715 -11.825 -3.072 1.00 94.69 200 TYR A C 1
ATOM 1510 O O . TYR A 1 200 ? 5.335 -11.754 -2.009 1.00 94.69 200 TYR A O 1
ATOM 1518 N N . TYR A 1 201 ? 3.469 -12.269 -3.147 1.00 97.19 201 TYR A N 1
ATOM 1519 C CA . TYR A 1 201 ? 2.697 -12.815 -2.051 1.00 97.19 201 TYR A CA 1
ATOM 1520 C C . TYR A 1 201 ? 2.426 -14.295 -2.287 1.00 97.19 201 TYR A C 1
ATOM 1522 O O . TYR A 1 201 ? 2.041 -14.684 -3.386 1.00 97.19 201 TYR A O 1
ATOM 1530 N N . LYS A 1 202 ? 2.593 -15.125 -1.260 1.00 97.12 202 LYS A N 1
ATOM 1531 C CA . LYS A 1 202 ? 2.254 -16.547 -1.295 1.00 97.12 202 LYS A CA 1
ATOM 1532 C C . LYS A 1 202 ? 1.184 -16.862 -0.266 1.00 97.12 202 LYS A C 1
ATOM 1534 O O . LYS A 1 202 ? 1.276 -16.435 0.882 1.00 97.12 202 LYS A O 1
ATOM 1539 N N . VAL A 1 203 ? 0.200 -17.655 -0.669 1.00 96.94 203 VAL A N 1
ATOM 1540 C CA . VAL A 1 203 ? -0.828 -18.161 0.242 1.00 96.94 203 VAL A CA 1
ATOM 1541 C C . VAL A 1 203 ? -0.319 -19.434 0.908 1.00 96.94 203 VAL A C 1
ATOM 1543 O O . VAL A 1 203 ? -0.029 -20.420 0.228 1.00 96.94 203 VAL A O 1
ATOM 1546 N N . VAL A 1 204 ? -0.196 -19.434 2.233 1.00 96.50 204 VAL A N 1
ATOM 1547 C CA . VAL A 1 204 ? 0.405 -20.539 2.992 1.00 96.50 204 VAL A CA 1
ATOM 1548 C C . VAL A 1 204 ? -0.532 -20.984 4.106 1.00 96.50 204 VAL A C 1
ATOM 1550 O O . VAL A 1 204 ? -0.925 -20.183 4.948 1.00 96.50 204 VAL A O 1
ATOM 1553 N N . ARG A 1 205 ? -0.863 -22.277 4.158 1.00 95.25 205 ARG A N 1
ATOM 1554 C CA . ARG A 1 205 ? -1.557 -22.841 5.318 1.00 95.25 205 ARG A CA 1
ATOM 1555 C C . ARG A 1 205 ? -0.591 -22.997 6.483 1.00 95.25 205 ARG A C 1
ATOM 1557 O O . ARG A 1 205 ? 0.430 -23.671 6.368 1.00 95.25 205 ARG A O 1
ATOM 1564 N N . ASN A 1 206 ? -0.945 -22.403 7.614 1.00 90.81 206 ASN A N 1
ATOM 1565 C CA . ASN A 1 206 ? -0.191 -22.476 8.854 1.00 90.81 206 ASN A CA 1
ATOM 1566 C C . ASN A 1 206 ? -1.131 -22.884 9.993 1.00 90.81 206 ASN A C 1
ATOM 1568 O O . ASN A 1 206 ? -1.841 -22.059 10.574 1.00 90.81 206 ASN A O 1
ATOM 1572 N N . GLY A 1 207 ? -1.192 -24.192 10.256 1.00 89.94 207 GLY A N 1
ATOM 1573 C CA . GLY A 1 207 ? -2.199 -24.771 11.143 1.00 89.94 207 GLY A CA 1
ATOM 1574 C C . GLY A 1 207 ? -3.614 -24.484 10.634 1.00 89.94 207 GLY A C 1
ATOM 1575 O O . GLY A 1 207 ? -3.956 -24.824 9.500 1.00 89.94 207 GLY A O 1
ATOM 1576 N N . ASN A 1 208 ? -4.422 -23.830 11.470 1.00 89.56 208 ASN A N 1
ATOM 1577 C CA . ASN A 1 208 ? -5.808 -23.469 11.155 1.00 89.56 208 ASN A CA 1
ATOM 1578 C C . ASN A 1 208 ? -5.942 -22.140 10.392 1.00 89.56 208 ASN A C 1
ATOM 1580 O O . ASN A 1 208 ? -7.059 -21.725 10.096 1.00 89.56 208 ASN A O 1
ATOM 1584 N N . TYR A 1 209 ? -4.832 -21.473 10.074 1.00 91.25 209 TYR A N 1
ATOM 1585 C CA . TYR A 1 209 ? -4.828 -20.197 9.365 1.00 91.25 209 TYR A CA 1
ATOM 1586 C C . TYR A 1 209 ? -4.412 -20.377 7.906 1.00 91.25 209 TYR A C 1
ATOM 1588 O O . TYR A 1 209 ? -3.550 -21.200 7.587 1.00 91.25 209 TYR A O 1
ATOM 1596 N N . LEU A 1 210 ? -5.016 -19.580 7.025 1.00 92.31 210 LEU A N 1
ATOM 1597 C CA . LEU A 1 210 ? -4.569 -19.409 5.649 1.00 92.31 210 LEU A CA 1
ATOM 1598 C C . LEU A 1 210 ? -3.919 -18.028 5.537 1.00 92.31 210 LEU A C 1
ATOM 1600 O O . LEU A 1 210 ? -4.614 -17.015 5.489 1.00 92.31 210 LEU A O 1
ATOM 1604 N N . ASP A 1 211 ? -2.592 -18.001 5.552 1.00 95.44 211 ASP A N 1
ATOM 1605 C CA . ASP A 1 211 ? -1.797 -16.781 5.661 1.00 95.44 211 ASP A CA 1
ATOM 1606 C C . ASP A 1 211 ? -1.483 -16.210 4.282 1.00 95.44 211 ASP A C 1
ATOM 1608 O O . ASP A 1 211 ? -1.082 -16.938 3.371 1.00 95.44 211 ASP A O 1
ATOM 1612 N N . LEU A 1 212 ? -1.588 -14.889 4.154 1.00 96.19 212 LEU A N 1
ATOM 1613 C CA . LEU A 1 212 ? -0.988 -14.141 3.060 1.00 96.19 212 LEU A CA 1
ATOM 1614 C C . LEU A 1 212 ? 0.435 -13.744 3.462 1.00 96.19 212 LEU A C 1
ATOM 1616 O O . LEU A 1 212 ? 0.629 -12.935 4.372 1.00 96.19 212 LEU A O 1
ATOM 1620 N N . VAL A 1 213 ? 1.435 -14.327 2.804 1.00 97.25 213 VAL A N 1
ATOM 1621 C CA . VAL A 1 213 ? 2.851 -14.153 3.146 1.00 97.25 213 VAL A CA 1
ATOM 1622 C C . VAL A 1 213 ? 3.548 -13.304 2.093 1.00 97.25 213 VAL A C 1
ATOM 1624 O O . VAL A 1 213 ? 3.604 -13.694 0.933 1.00 97.25 213 VAL A O 1
ATOM 1627 N N . TYR A 1 214 ? 4.094 -12.159 2.489 1.00 96.75 214 TYR A N 1
ATOM 1628 C CA . TYR A 1 214 ? 4.894 -11.296 1.624 1.00 96.75 214 TYR A CA 1
ATOM 1629 C C . TYR A 1 214 ? 6.355 -11.754 1.563 1.00 96.75 214 TYR A C 1
ATOM 1631 O O . TYR A 1 214 ? 6.971 -12.053 2.593 1.00 96.75 214 TYR A O 1
ATOM 1639 N N . HIS A 1 215 ? 6.913 -11.728 0.354 1.00 94.12 215 HIS A N 1
ATOM 1640 C CA . HIS A 1 215 ? 8.308 -12.016 0.049 1.00 94.12 215 HIS A CA 1
ATOM 1641 C C . HIS A 1 215 ? 8.922 -10.833 -0.709 1.00 94.12 215 HIS A C 1
ATOM 1643 O O . HIS A 1 215 ? 8.501 -10.519 -1.822 1.00 94.12 215 HIS A O 1
ATOM 1649 N N . GLY A 1 216 ? 9.921 -10.175 -0.111 1.00 91.12 216 GLY A N 1
ATOM 1650 C CA . GLY A 1 216 ? 10.643 -9.055 -0.718 1.00 91.12 216 GLY A CA 1
ATOM 1651 C C . GLY A 1 216 ? 12.108 -9.365 -1.015 1.00 91.12 216 GLY A C 1
ATOM 1652 O O . GLY A 1 216 ? 12.762 -10.063 -0.234 1.00 91.12 216 GLY A O 1
ATOM 1653 N N . PHE A 1 217 ? 12.624 -8.802 -2.112 1.00 90.06 217 PHE A N 1
ATOM 1654 C CA . PHE A 1 217 ? 13.985 -9.014 -2.622 1.00 90.06 217 PHE A CA 1
ATOM 1655 C C . PHE A 1 217 ? 14.686 -7.692 -2.960 1.00 90.06 217 PHE A C 1
ATOM 1657 O O . PHE A 1 217 ? 14.046 -6.734 -3.398 1.00 90.06 217 PHE A O 1
ATOM 1664 N N . ASN A 1 218 ? 15.992 -7.629 -2.705 1.00 85.75 218 ASN A N 1
ATOM 1665 C CA . ASN A 1 218 ? 16.850 -6.518 -3.122 1.00 85.75 218 ASN A CA 1
ATOM 1666 C C . ASN A 1 218 ? 17.442 -6.793 -4.522 1.00 85.75 218 ASN A C 1
ATOM 1668 O O . ASN A 1 218 ? 17.139 -7.816 -5.124 1.00 85.75 218 ASN A O 1
ATOM 1672 N N . ASP A 1 219 ? 18.261 -5.897 -5.066 1.00 80.56 219 ASP A N 1
ATOM 1673 C CA . ASP A 1 219 ? 19.044 -6.117 -6.297 1.00 80.56 219 ASP A CA 1
ATOM 1674 C C . ASP A 1 219 ? 20.472 -6.614 -6.011 1.00 80.56 219 ASP A C 1
ATOM 1676 O O . ASP A 1 219 ? 21.332 -6.555 -6.888 1.00 80.56 219 ASP A O 1
ATOM 1680 N N . TYR A 1 220 ? 20.745 -7.118 -4.802 1.00 83.00 220 TYR A N 1
ATOM 1681 C CA . TYR A 1 220 ? 22.069 -7.577 -4.391 1.00 83.00 220 TYR A CA 1
ATOM 1682 C C . TYR A 1 220 ? 22.176 -9.115 -4.429 1.00 83.00 220 TYR A C 1
ATOM 1684 O O . TYR A 1 220 ? 21.347 -9.819 -3.835 1.00 83.00 220 TYR A O 1
ATOM 1692 N N . PRO A 1 221 ? 23.212 -9.676 -5.079 1.00 77.25 221 PRO A N 1
ATOM 1693 C CA . PRO A 1 221 ? 23.419 -11.112 -5.161 1.00 77.25 221 PRO A CA 1
ATOM 1694 C C . PRO A 1 221 ? 24.110 -11.600 -3.879 1.00 77.25 221 PRO A C 1
ATOM 1696 O O . PRO A 1 221 ? 25.337 -11.635 -3.769 1.00 77.25 221 PRO A O 1
ATOM 1699 N N . GLY A 1 222 ? 23.311 -11.970 -2.873 1.00 69.06 222 GLY A N 1
ATOM 1700 C CA . GLY A 1 222 ? 23.783 -12.296 -1.517 1.00 69.06 222 GLY A CA 1
ATOM 1701 C C . GLY A 1 222 ? 24.841 -13.408 -1.421 1.00 69.06 222 GLY A C 1
ATOM 1702 O O . GLY A 1 222 ? 25.532 -13.489 -0.409 1.00 69.06 222 GLY A O 1
ATOM 1703 N N . ASN A 1 223 ? 24.996 -14.234 -2.463 1.00 78.88 223 ASN A N 1
ATOM 1704 C CA . ASN A 1 223 ? 25.938 -15.358 -2.528 1.00 78.88 223 ASN A CA 1
ATOM 1705 C C . ASN A 1 223 ? 26.983 -15.213 -3.654 1.00 78.88 223 ASN A C 1
ATOM 1707 O O . ASN A 1 223 ? 27.546 -16.209 -4.109 1.00 78.88 223 ASN A O 1
ATOM 1711 N N . GLY A 1 224 ? 27.255 -13.982 -4.099 1.00 83.06 224 GLY A N 1
ATOM 1712 C CA . GLY A 1 224 ? 28.241 -13.678 -5.139 1.00 83.06 224 GLY A CA 1
ATOM 1713 C C . GLY A 1 224 ? 27.631 -13.528 -6.535 1.00 83.06 224 GLY A C 1
ATOM 1714 O O . GLY A 1 224 ? 26.472 -13.864 -6.765 1.00 83.06 224 GLY A O 1
ATOM 1715 N N . ASN A 1 225 ? 28.416 -12.988 -7.470 1.00 87.75 225 ASN A N 1
ATOM 1716 C CA . ASN A 1 225 ? 27.951 -12.613 -8.810 1.00 87.75 225 ASN A CA 1
ATOM 1717 C C . ASN A 1 225 ? 27.275 -13.768 -9.571 1.00 87.75 225 ASN A C 1
ATOM 1719 O O . ASN A 1 225 ? 27.778 -14.890 -9.593 1.00 87.75 225 ASN A O 1
ATOM 1723 N N . GLY A 1 226 ? 26.163 -13.459 -10.241 1.00 88.25 226 GLY A N 1
ATOM 1724 C CA . GLY A 1 226 ? 25.371 -14.402 -11.032 1.00 88.25 226 GLY A CA 1
ATOM 1725 C C . GLY A 1 226 ? 24.410 -15.257 -10.202 1.00 88.25 226 GLY A C 1
ATOM 1726 O O . GLY A 1 226 ? 23.893 -16.244 -10.714 1.00 88.25 226 GLY A O 1
ATOM 1727 N N . THR A 1 227 ? 24.178 -14.912 -8.931 1.00 91.88 227 THR A N 1
ATOM 1728 C CA . THR A 1 227 ? 23.205 -15.599 -8.064 1.00 91.88 227 THR A CA 1
ATOM 1729 C C . THR A 1 227 ? 21.905 -14.806 -7.925 1.00 91.88 227 THR A C 1
ATOM 1731 O O . THR A 1 227 ? 21.842 -13.621 -8.265 1.00 91.88 227 THR A O 1
ATOM 1734 N N . HIS A 1 228 ? 20.852 -15.469 -7.434 1.00 91.12 228 HIS A N 1
ATOM 1735 C CA . HIS A 1 228 ? 19.559 -14.831 -7.192 1.00 91.12 228 HIS A CA 1
ATOM 1736 C C . HIS A 1 228 ? 19.644 -13.718 -6.145 1.00 91.12 228 HIS A C 1
ATOM 1738 O O . HIS A 1 228 ? 20.329 -13.839 -5.125 1.00 91.12 228 HIS A O 1
ATOM 1744 N N . ALA A 1 229 ? 18.874 -12.664 -6.401 1.00 90.00 229 ALA A N 1
ATOM 1745 C CA . ALA A 1 229 ? 18.605 -11.562 -5.494 1.00 90.00 229 ALA A CA 1
ATOM 1746 C C . ALA A 1 229 ? 18.272 -12.041 -4.072 1.00 90.00 229 ALA A C 1
ATOM 1748 O O . ALA A 1 229 ? 17.452 -12.945 -3.869 1.00 90.00 229 ALA A O 1
ATOM 1749 N N . GLN A 1 230 ? 18.891 -11.408 -3.075 1.00 86.19 230 GLN A N 1
ATOM 1750 C CA . GLN A 1 230 ? 18.704 -11.757 -1.674 1.00 86.19 230 GLN A CA 1
ATOM 1751 C C . GLN A 1 230 ? 17.346 -11.261 -1.155 1.00 86.19 230 GLN A C 1
ATOM 1753 O O . GLN A 1 230 ? 16.935 -10.123 -1.389 1.00 86.19 230 GLN A O 1
ATOM 1758 N N . SER A 1 231 ? 16.657 -12.103 -0.379 1.00 87.00 231 SER A N 1
ATOM 1759 C CA . SER A 1 231 ? 15.454 -11.668 0.334 1.00 87.00 231 SER A CA 1
ATOM 1760 C C . SER A 1 231 ? 15.809 -10.773 1.524 1.00 87.00 231 SER A C 1
ATOM 1762 O O . SER A 1 231 ? 16.693 -11.112 2.311 1.00 87.00 231 SER A O 1
ATOM 1764 N N . PHE A 1 232 ? 15.094 -9.656 1.686 1.00 81.19 232 PHE A N 1
ATOM 1765 C CA . PHE A 1 232 ? 15.311 -8.715 2.796 1.00 81.19 232 PHE A CA 1
ATOM 1766 C C . PHE A 1 232 ? 14.234 -8.771 3.889 1.00 81.19 232 PHE A C 1
ATOM 1768 O O . PHE A 1 232 ? 14.397 -8.144 4.931 1.00 81.19 232 PHE A O 1
ATOM 1775 N N . THR A 1 233 ? 13.125 -9.481 3.668 1.00 76.56 233 THR A N 1
ATOM 1776 C CA . THR A 1 233 ? 11.995 -9.523 4.614 1.00 76.56 233 THR A CA 1
ATOM 1777 C C . THR A 1 233 ? 11.894 -10.813 5.417 1.00 76.56 233 THR A C 1
ATOM 1779 O O . THR A 1 233 ? 11.207 -10.838 6.436 1.00 76.56 233 THR A O 1
ATOM 1782 N N . GLY A 1 234 ? 12.514 -11.903 4.950 1.00 73.25 234 GLY A N 1
ATOM 1783 C CA . GLY A 1 234 ? 12.065 -13.241 5.342 1.00 73.25 234 GLY A CA 1
ATOM 1784 C C . GLY A 1 234 ? 10.595 -13.467 4.947 1.00 73.25 234 GLY A C 1
ATOM 1785 O O . GLY A 1 234 ? 10.078 -12.786 4.057 1.00 73.25 234 GLY A O 1
ATOM 1786 N N . ASN A 1 235 ? 9.919 -14.404 5.620 1.00 77.12 235 ASN A N 1
ATOM 1787 C CA . ASN A 1 235 ? 8.492 -14.684 5.421 1.00 77.12 235 ASN A CA 1
ATOM 1788 C C . ASN A 1 235 ? 7.645 -13.763 6.316 1.00 77.12 235 ASN A C 1
ATOM 1790 O O . ASN A 1 235 ? 7.541 -14.002 7.521 1.00 77.12 235 ASN A O 1
ATOM 1794 N N . LEU A 1 236 ? 7.021 -12.728 5.746 1.00 92.31 236 LEU A N 1
ATOM 1795 C CA . LEU A 1 236 ? 6.114 -11.844 6.486 1.00 92.31 236 LEU A CA 1
ATOM 1796 C C . LEU A 1 236 ? 4.665 -12.291 6.281 1.00 92.31 236 LEU A C 1
ATOM 1798 O O . LEU A 1 236 ? 4.049 -11.925 5.289 1.00 92.31 236 LEU A O 1
ATOM 1802 N N . ALA A 1 237 ? 4.103 -13.069 7.208 1.00 95.31 237 ALA A N 1
ATOM 1803 C CA . ALA A 1 237 ? 2.664 -13.343 7.220 1.00 95.31 237 ALA A CA 1
ATOM 1804 C C . ALA A 1 237 ? 1.919 -12.070 7.641 1.00 95.31 237 ALA A C 1
ATOM 1806 O O . ALA A 1 237 ? 1.904 -11.738 8.821 1.00 95.31 237 ALA A O 1
ATOM 1807 N N . VAL A 1 238 ? 1.348 -11.333 6.689 1.00 95.19 238 VAL A N 1
ATOM 1808 C CA . VAL A 1 238 ? 0.814 -9.976 6.922 1.00 95.19 238 VAL A CA 1
ATOM 1809 C C . VAL A 1 238 ? -0.662 -9.954 7.308 1.00 95.19 238 VAL A C 1
ATOM 1811 O O . VAL A 1 238 ? -1.201 -8.902 7.633 1.00 95.19 238 VAL A O 1
ATOM 1814 N N . GLY A 1 239 ? -1.347 -11.090 7.238 1.00 94.25 239 GLY A N 1
ATOM 1815 C CA . GLY A 1 239 ? -2.768 -11.219 7.541 1.00 94.25 239 GLY A CA 1
ATOM 1816 C C . GLY A 1 239 ? -3.348 -12.495 6.935 1.00 94.25 239 GLY A C 1
ATOM 1817 O O . GLY A 1 239 ? -2.618 -13.249 6.282 1.00 94.25 239 GLY A O 1
ATOM 1818 N N . PRO A 1 240 ? -4.653 -12.745 7.124 1.00 92.69 240 PRO A N 1
ATOM 1819 C CA . PRO A 1 240 ? -5.333 -13.819 6.418 1.00 92.69 240 PRO A CA 1
ATOM 1820 C C . PRO A 1 240 ? -5.322 -13.558 4.905 1.00 92.69 240 PRO A C 1
ATOM 1822 O O . PRO A 1 240 ? -5.339 -12.406 4.458 1.00 92.69 240 PRO A O 1
ATOM 1825 N N . ALA A 1 241 ? -5.302 -14.627 4.117 1.00 91.31 241 ALA A N 1
ATOM 1826 C CA . ALA A 1 241 ? -5.539 -14.561 2.682 1.00 91.31 241 ALA A CA 1
ATOM 1827 C C . ALA A 1 241 ? -7.008 -14.224 2.386 1.00 91.31 241 ALA A C 1
ATOM 1829 O O . ALA A 1 241 ? -7.906 -14.569 3.158 1.00 91.31 241 ALA A O 1
ATOM 1830 N N . ALA A 1 242 ? -7.257 -13.549 1.263 1.00 86.88 242 ALA A N 1
ATOM 1831 C CA . ALA A 1 242 ? -8.618 -13.274 0.817 1.00 86.88 242 ALA A CA 1
ATOM 1832 C C . ALA A 1 242 ? -9.354 -14.580 0.467 1.00 86.88 242 ALA A C 1
ATOM 1834 O O . ALA A 1 242 ? -8.730 -15.564 0.079 1.00 86.88 242 ALA A O 1
ATOM 1835 N N . SER A 1 243 ? -10.687 -14.585 0.529 1.00 83.00 243 SER A N 1
ATOM 1836 C CA . SER A 1 243 ? -11.495 -15.784 0.246 1.00 83.00 243 SER A CA 1
ATOM 1837 C C . SER A 1 243 ? -11.314 -16.347 -1.170 1.00 83.00 243 SER A C 1
ATOM 1839 O O . SER A 1 243 ? -11.485 -17.544 -1.375 1.00 83.00 243 SER A O 1
ATOM 1841 N N . TRP A 1 244 ? -10.949 -15.502 -2.137 1.00 82.62 244 TRP A N 1
ATOM 1842 C CA . TRP A 1 244 ? -10.661 -15.891 -3.521 1.00 82.62 244 TRP A CA 1
ATOM 1843 C C . TRP A 1 244 ? -9.205 -16.342 -3.739 1.00 82.62 244 TRP A C 1
ATOM 1845 O O . TRP A 1 244 ? -8.872 -16.872 -4.798 1.00 82.62 244 TRP A O 1
ATOM 1855 N N . MET A 1 245 ? -8.322 -16.151 -2.754 1.00 86.19 245 MET A N 1
ATOM 1856 C CA . MET A 1 245 ? -6.924 -16.561 -2.840 1.00 86.19 245 MET A CA 1
ATOM 1857 C C . MET A 1 245 ? -6.772 -18.043 -2.483 1.00 86.19 245 MET A C 1
ATOM 1859 O O . MET A 1 245 ? -7.061 -18.475 -1.370 1.00 86.19 245 MET A O 1
ATOM 1863 N N . SER A 1 246 ? -6.261 -18.826 -3.431 1.00 89.00 246 SER A N 1
ATOM 1864 C CA . SER A 1 246 ? -6.058 -20.270 -3.258 1.00 89.00 246 SER A CA 1
ATOM 1865 C C . SER A 1 246 ? -4.731 -20.615 -2.574 1.00 89.00 246 SER A C 1
ATOM 1867 O O . SER A 1 246 ? -3.692 -20.030 -2.881 1.00 89.00 246 SER A O 1
ATOM 1869 N N . GLU A 1 247 ? -4.747 -21.612 -1.684 1.00 95.06 247 GLU A N 1
ATOM 1870 C CA . GLU A 1 247 ? -3.551 -22.141 -1.012 1.00 95.06 247 GLU A CA 1
ATOM 1871 C C . GLU A 1 247 ? -2.446 -22.523 -2.008 1.00 95.06 247 GLU A C 1
ATOM 1873 O O . GLU A 1 247 ? -2.707 -23.100 -3.061 1.00 95.06 247 GLU A O 1
ATOM 1878 N N . GLY A 1 248 ? -1.197 -22.179 -1.687 1.00 95.88 248 GLY A N 1
ATOM 1879 C CA . GLY A 1 248 ? -0.028 -22.445 -2.525 1.00 95.88 248 GLY A CA 1
ATOM 1880 C C . GLY A 1 248 ? 0.150 -21.485 -3.705 1.00 95.88 248 GLY A C 1
ATOM 1881 O O . GLY A 1 248 ? 1.240 -21.457 -4.277 1.00 95.88 248 GLY A O 1
ATOM 1882 N N . SER A 1 249 ? -0.864 -20.680 -4.037 1.00 96.06 249 SER A N 1
ATOM 1883 C CA . SER A 1 249 ? -0.804 -19.728 -5.152 1.00 96.06 249 SER A CA 1
ATOM 1884 C C . SER A 1 249 ? 0.104 -18.538 -4.844 1.00 96.06 249 SER A C 1
ATOM 1886 O O . SER A 1 249 ? 0.267 -18.143 -3.684 1.00 96.06 249 SER A O 1
ATOM 1888 N N . ILE A 1 250 ? 0.672 -17.968 -5.908 1.00 96.69 250 ILE A N 1
ATOM 1889 C CA . ILE A 1 250 ? 1.488 -16.754 -5.882 1.00 96.69 250 ILE A CA 1
ATOM 1890 C C . ILE A 1 250 ? 0.693 -15.614 -6.518 1.00 96.69 250 ILE A C 1
ATOM 1892 O O . ILE A 1 250 ? 0.050 -15.807 -7.547 1.00 96.69 250 ILE A O 1
ATOM 1896 N N . TYR A 1 251 ? 0.761 -14.436 -5.904 1.00 96.19 251 TYR A N 1
ATOM 1897 C CA . TYR A 1 251 ? 0.168 -13.204 -6.406 1.00 96.19 251 TYR A CA 1
ATOM 1898 C C . TYR A 1 251 ? 1.184 -12.065 -6.372 1.00 96.19 251 TYR A C 1
ATOM 1900 O O . TYR A 1 251 ? 2.038 -12.003 -5.489 1.00 96.19 251 TYR A O 1
ATOM 1908 N N . TYR A 1 252 ? 1.053 -11.127 -7.299 1.00 95.81 252 TYR A N 1
ATOM 1909 C CA . TYR A 1 252 ? 1.899 -9.943 -7.413 1.00 95.81 252 TYR A CA 1
ATOM 1910 C C . TYR A 1 252 ? 1.071 -8.694 -7.134 1.00 95.81 252 TYR A C 1
ATOM 1912 O O . TYR A 1 252 ? -0.119 -8.662 -7.436 1.00 95.81 252 TYR A O 1
ATOM 1920 N N . SER A 1 253 ? 1.675 -7.663 -6.551 1.00 95.31 253 SER A N 1
ATOM 1921 C CA . SER A 1 253 ? 0.997 -6.389 -6.311 1.00 95.31 253 SER A CA 1
ATOM 1922 C C . SER A 1 253 ? 1.998 -5.242 -6.334 1.00 95.31 253 SER A C 1
ATOM 1924 O O . SER A 1 253 ? 3.120 -5.385 -5.848 1.00 95.31 253 SER A O 1
ATOM 1926 N N . LEU A 1 254 ? 1.575 -4.116 -6.907 1.00 93.56 254 LEU A N 1
ATOM 1927 C CA . LEU A 1 254 ? 2.337 -2.867 -6.907 1.00 93.56 254 LEU A CA 1
ATOM 1928 C C . LEU A 1 254 ? 1.980 -1.970 -5.718 1.00 93.56 254 LEU A C 1
ATOM 1930 O O . LEU A 1 254 ? 2.756 -1.091 -5.368 1.00 93.56 254 LEU A O 1
ATOM 1934 N N . ASP A 1 255 ? 0.813 -2.173 -5.110 1.00 93.25 255 ASP A N 1
ATOM 1935 C CA . ASP A 1 255 ? 0.178 -1.245 -4.170 1.00 93.25 255 ASP A CA 1
ATOM 1936 C C . ASP A 1 255 ? -0.391 -1.931 -2.916 1.00 93.25 255 ASP A C 1
ATOM 1938 O O . ASP A 1 255 ? -1.123 -1.292 -2.163 1.00 93.25 255 ASP A O 1
ATOM 1942 N N . ASP A 1 256 ? -0.082 -3.215 -2.713 1.00 95.62 256 ASP A N 1
ATOM 1943 C CA . ASP A 1 256 ? -0.571 -4.093 -1.638 1.00 95.62 256 ASP A CA 1
ATOM 1944 C C . ASP A 1 256 ? -2.103 -4.236 -1.560 1.00 95.62 256 ASP A C 1
ATOM 1946 O O . ASP A 1 256 ? -2.641 -4.692 -0.548 1.00 95.62 256 ASP A O 1
ATOM 1950 N N . VAL A 1 257 ? -2.809 -3.850 -2.627 1.00 93.50 257 VAL A N 1
ATOM 1951 C CA . VAL A 1 257 ? -4.278 -3.806 -2.694 1.00 93.50 257 VAL A CA 1
ATOM 1952 C C . VAL A 1 257 ? -4.790 -4.497 -3.944 1.00 93.50 257 VAL A C 1
ATOM 1954 O O . VAL A 1 257 ? -5.725 -5.293 -3.887 1.00 93.50 257 VAL A O 1
ATOM 1957 N N . THR A 1 258 ? -4.193 -4.196 -5.087 1.00 92.00 258 THR A N 1
ATOM 1958 C CA . THR A 1 258 ? -4.513 -4.781 -6.379 1.00 92.00 258 THR A CA 1
ATOM 1959 C C . THR A 1 258 ? -3.562 -5.937 -6.627 1.00 92.00 258 THR A C 1
ATOM 1961 O O . THR A 1 258 ? -2.350 -5.750 -6.735 1.00 92.00 258 THR A O 1
ATOM 1964 N N . PHE A 1 259 ? -4.116 -7.142 -6.703 1.00 93.62 259 PHE A N 1
ATOM 1965 C CA . PHE A 1 259 ? -3.356 -8.373 -6.857 1.00 93.62 259 PHE A CA 1
ATOM 1966 C C . PHE A 1 259 ? -3.519 -8.934 -8.264 1.00 93.62 259 PHE A C 1
ATOM 1968 O O . PHE A 1 259 ? -4.615 -8.920 -8.828 1.00 93.62 259 PHE A O 1
ATOM 1975 N N . TYR A 1 260 ? -2.429 -9.471 -8.795 1.00 93.44 260 TYR A N 1
ATOM 1976 C CA . TYR A 1 260 ? -2.307 -10.038 -10.131 1.00 93.44 260 TYR A CA 1
ATOM 1977 C C . TYR A 1 260 ? -1.818 -11.480 -10.037 1.00 93.44 260 TYR A C 1
ATOM 1979 O O . TYR A 1 260 ? -1.031 -11.812 -9.149 1.00 93.44 260 TYR A O 1
ATOM 1987 N N . SER A 1 261 ? -2.292 -12.344 -10.934 1.00 93.50 261 SER A N 1
ATOM 1988 C CA . SER A 1 261 ? -1.849 -13.745 -11.006 1.00 93.50 261 SER A CA 1
ATOM 1989 C C . SER A 1 261 ? -0.562 -13.921 -11.810 1.00 93.50 261 SER A C 1
ATOM 1991 O O . SER A 1 261 ? 0.009 -15.007 -11.838 1.00 93.50 261 SER A O 1
ATOM 1993 N N . ASP A 1 262 ? -0.127 -12.873 -12.502 1.00 87.25 262 ASP A N 1
ATOM 1994 C CA . ASP A 1 262 ? 1.035 -12.876 -13.372 1.00 87.25 262 ASP A CA 1
ATOM 1995 C C . ASP A 1 262 ? 2.018 -11.765 -13.003 1.00 87.25 262 ASP A C 1
ATOM 1997 O O . ASP A 1 262 ? 1.672 -10.716 -12.460 1.00 87.25 262 ASP A O 1
ATOM 2001 N N . TYR A 1 263 ? 3.266 -12.009 -13.372 1.00 81.69 263 TYR A N 1
ATOM 2002 C CA . TYR A 1 263 ? 4.394 -11.138 -13.085 1.00 81.69 263 TYR A CA 1
ATOM 2003 C C . TYR A 1 263 ? 4.378 -9.826 -13.882 1.00 81.69 263 TYR A C 1
ATOM 2005 O O . TYR A 1 263 ? 4.999 -8.843 -13.485 1.00 81.69 263 TYR A O 1
ATOM 2013 N N . SER A 1 264 ? 3.686 -9.806 -15.027 1.00 80.44 264 SER A N 1
ATOM 2014 C CA . SER A 1 264 ? 3.597 -8.629 -15.896 1.00 80.44 264 SER A CA 1
ATOM 2015 C C . SER A 1 264 ? 2.483 -7.660 -15.503 1.00 80.44 264 SER A C 1
ATOM 2017 O O . SER A 1 264 ? 2.311 -6.641 -16.167 1.00 80.44 264 SER A O 1
ATOM 2019 N N . PHE A 1 265 ? 1.749 -7.956 -14.423 1.00 85.56 265 PHE A N 1
ATOM 2020 C CA . PHE A 1 265 ? 0.617 -7.162 -13.942 1.00 85.56 265 PHE A CA 1
ATOM 2021 C C . PHE A 1 265 ? -0.495 -6.997 -14.994 1.00 85.56 265 PHE A C 1
ATOM 2023 O O . PHE A 1 265 ? -1.202 -5.990 -15.017 1.00 85.56 265 PHE A O 1
ATOM 2030 N N . ALA A 1 266 ? -0.663 -7.987 -15.877 1.00 81.81 26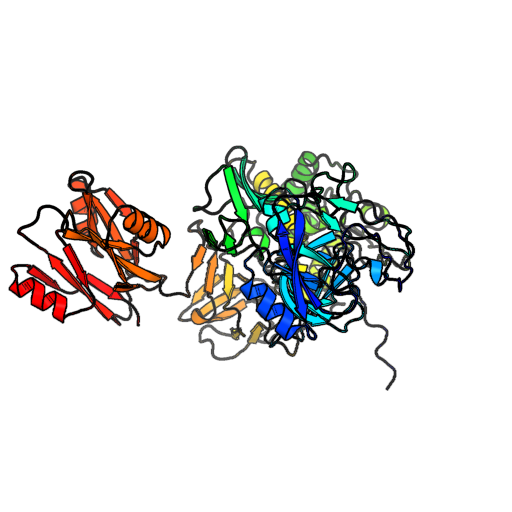6 ALA A N 1
ATOM 2031 C CA . ALA A 1 266 ? -1.651 -7.950 -16.954 1.00 81.81 266 ALA A CA 1
ATOM 2032 C C . ALA A 1 266 ? -2.983 -8.619 -16.567 1.00 81.81 266 ALA A C 1
ATOM 2034 O O . ALA A 1 266 ? -4.037 -8.251 -17.082 1.00 81.81 266 ALA A O 1
ATOM 2035 N N . GLN A 1 267 ? -2.949 -9.594 -15.658 1.00 85.69 267 GLN A N 1
ATOM 2036 C CA . GLN A 1 267 ? -4.077 -10.419 -15.233 1.00 85.69 267 GLN A CA 1
ATOM 2037 C C . GLN A 1 267 ? -4.428 -10.114 -13.778 1.00 85.69 267 GLN A C 1
ATOM 2039 O O . GLN A 1 267 ? -3.914 -10.727 -12.837 1.00 85.69 267 GLN A O 1
ATOM 2044 N N . LYS A 1 268 ? -5.315 -9.133 -13.580 1.00 90.19 268 LYS A N 1
ATOM 2045 C CA . LYS A 1 268 ? -5.828 -8.788 -12.250 1.00 90.19 268 LYS A CA 1
ATOM 2046 C C . LYS A 1 268 ? -6.582 -9.989 -11.662 1.00 90.19 268 LYS A C 1
ATOM 2048 O O . LYS A 1 268 ? -7.604 -10.401 -12.200 1.00 90.19 268 LYS A O 1
ATOM 2053 N N . ALA A 1 269 ? -6.100 -10.502 -10.534 1.00 84.19 269 ALA A N 1
ATOM 2054 C CA . ALA A 1 269 ? -6.720 -11.590 -9.781 1.00 84.19 269 ALA A CA 1
ATOM 2055 C C . ALA A 1 269 ? -7.818 -11.084 -8.835 1.00 84.19 269 ALA A C 1
ATOM 2057 O O . ALA A 1 269 ? -8.850 -11.728 -8.674 1.00 84.19 269 ALA A O 1
ATOM 2058 N N . GLY A 1 270 ? -7.616 -9.918 -8.219 1.00 83.38 270 GLY A N 1
ATOM 2059 C CA . GLY A 1 270 ? -8.592 -9.353 -7.296 1.00 83.38 270 GLY A CA 1
ATOM 2060 C C . GLY A 1 270 ? -8.103 -8.095 -6.593 1.00 83.38 270 GLY A C 1
ATOM 2061 O O . GLY A 1 270 ? -6.966 -7.657 -6.761 1.00 83.38 270 GLY A O 1
ATOM 2062 N N . THR A 1 271 ? -8.990 -7.503 -5.798 1.00 86.06 271 THR A N 1
ATOM 2063 C CA . THR A 1 271 ? -8.665 -6.399 -4.891 1.00 86.06 271 THR A CA 1
ATOM 2064 C C . THR A 1 271 ? -8.833 -6.888 -3.455 1.00 86.06 271 THR A C 1
ATOM 2066 O O . THR A 1 271 ? -9.863 -7.470 -3.113 1.00 86.06 271 THR A O 1
ATOM 2069 N N . TYR A 1 272 ? -7.812 -6.684 -2.623 1.00 89.62 272 TYR A N 1
ATOM 2070 C CA . TYR A 1 272 ? -7.802 -7.081 -1.221 1.00 89.62 272 TYR A CA 1
ATOM 2071 C C . TYR A 1 272 ? -7.120 -6.032 -0.342 1.00 89.62 272 TYR A C 1
ATOM 2073 O O . TYR A 1 272 ? -5.919 -5.821 -0.422 1.00 89.62 272 TYR A O 1
ATOM 2081 N N . TYR A 1 273 ? -7.891 -5.404 0.540 1.00 91.81 273 TYR A N 1
ATOM 2082 C CA . TYR A 1 273 ? -7.379 -4.531 1.585 1.00 91.81 273 TYR A CA 1
ATOM 2083 C C . TYR A 1 273 ? -7.076 -5.356 2.832 1.00 91.81 273 TYR A C 1
ATOM 2085 O O . TYR A 1 273 ? -7.983 -5.798 3.539 1.00 91.81 273 TYR A O 1
ATOM 2093 N N . ASN A 1 274 ? -5.790 -5.550 3.113 1.00 91.75 274 ASN A N 1
ATOM 2094 C CA . ASN A 1 274 ? -5.362 -6.225 4.328 1.00 91.75 274 ASN A CA 1
ATOM 2095 C C . ASN A 1 274 ? -5.788 -5.417 5.569 1.00 91.75 274 ASN A C 1
ATOM 2097 O O . ASN A 1 274 ? -5.391 -4.260 5.729 1.00 91.75 274 ASN A O 1
ATOM 2101 N N . TYR A 1 275 ? -6.561 -6.047 6.459 1.00 91.56 275 TYR A N 1
ATOM 2102 C CA . TYR A 1 275 ? -7.085 -5.411 7.671 1.00 91.56 275 TYR A CA 1
ATOM 2103 C C . TYR A 1 275 ? -5.976 -4.790 8.532 1.00 91.56 275 TYR A C 1
ATOM 2105 O O . TYR A 1 275 ? -6.053 -3.617 8.871 1.00 91.56 275 TYR A O 1
ATOM 2113 N N . TYR A 1 276 ? -4.902 -5.525 8.819 1.00 94.06 276 TYR A N 1
ATOM 2114 C CA . TYR A 1 276 ? -3.807 -5.050 9.672 1.00 94.06 276 TYR A CA 1
ATOM 2115 C C . TYR A 1 276 ? -2.966 -3.939 9.030 1.00 94.06 276 TYR A C 1
ATOM 2117 O O . TYR A 1 276 ? -2.314 -3.175 9.741 1.00 94.06 276 TYR A O 1
ATOM 2125 N N . LEU A 1 277 ? -2.980 -3.838 7.698 1.00 94.12 277 LEU A N 1
ATOM 2126 C CA . LEU A 1 277 ? -2.298 -2.776 6.962 1.00 94.12 277 LEU A CA 1
ATOM 2127 C C . LEU A 1 277 ? -3.140 -1.491 6.904 1.00 94.12 277 LEU A C 1
ATOM 2129 O O . LEU A 1 277 ? -2.601 -0.396 7.073 1.00 94.12 277 LEU A O 1
ATOM 2133 N N . TYR A 1 278 ? -4.455 -1.625 6.696 1.00 93.88 278 TYR A N 1
ATOM 2134 C CA . TYR A 1 278 ? -5.378 -0.509 6.446 1.00 93.88 278 TYR A CA 1
ATOM 2135 C C . TYR A 1 278 ? -6.269 -0.125 7.635 1.00 93.88 278 TYR A C 1
ATOM 2137 O O . TYR A 1 278 ? -7.017 0.844 7.537 1.00 93.88 278 TYR A O 1
ATOM 2145 N N . GLN A 1 279 ? -6.176 -0.810 8.777 1.00 94.31 279 GLN A N 1
ATOM 2146 C CA . GLN A 1 279 ? -6.855 -0.410 10.009 1.00 94.31 279 GLN A CA 1
ATOM 2147 C C . GLN A 1 279 ? -6.344 0.952 10.506 1.00 94.31 279 GLN A C 1
ATOM 2149 O O . GLN A 1 279 ? -5.147 1.101 10.772 1.00 94.31 279 GLN A O 1
ATOM 2154 N N . PRO A 1 280 ? -7.228 1.954 10.685 1.00 95.94 280 PRO A N 1
ATOM 2155 C CA . PRO A 1 280 ? -6.834 3.230 11.269 1.00 95.94 280 PRO A CA 1
ATOM 2156 C C . PRO A 1 280 ? -6.423 3.105 12.744 1.00 95.94 280 PRO A C 1
ATOM 2158 O O . PRO A 1 280 ? -7.016 2.345 13.515 1.00 95.94 280 PRO A O 1
ATOM 2161 N N . LEU A 1 281 ? -5.482 3.948 13.178 1.00 96.44 281 LEU A N 1
ATOM 2162 C CA . LEU A 1 281 ? -5.044 4.059 14.574 1.00 96.44 281 LEU A CA 1
ATOM 2163 C C . LEU A 1 281 ? -6.189 4.407 15.536 1.00 96.44 281 LEU A C 1
ATOM 2165 O O . LEU A 1 281 ? -6.118 4.042 16.708 1.00 96.44 281 LEU A O 1
ATOM 2169 N N . ARG A 1 282 ? -7.245 5.088 15.065 1.00 95.19 282 ARG A N 1
ATOM 2170 C CA . ARG A 1 282 ? -8.464 5.404 15.838 1.00 95.19 282 ARG A CA 1
ATOM 2171 C C . ARG A 1 282 ? -9.398 4.198 15.977 1.00 95.19 282 ARG A C 1
ATOM 2173 O O . ARG A 1 282 ? -10.588 4.273 15.703 1.00 95.19 282 ARG A O 1
ATOM 2180 N N . THR A 1 283 ? -8.844 3.080 16.417 1.00 95.19 283 THR A N 1
ATOM 2181 C CA . THR A 1 283 ? -9.558 1.844 16.749 1.00 95.19 283 THR A CA 1
ATOM 2182 C C . THR A 1 283 ? -9.104 1.347 18.117 1.00 95.19 283 THR A C 1
ATOM 2184 O O . THR A 1 283 ? -8.088 1.798 18.651 1.00 95.19 283 THR A O 1
ATOM 2187 N N . ARG A 1 284 ? -9.858 0.418 18.706 1.00 93.81 284 ARG A N 1
ATOM 2188 C CA . ARG A 1 284 ? -9.479 -0.234 19.962 1.00 93.81 284 ARG A CA 1
ATOM 2189 C C . ARG A 1 284 ? -9.030 -1.660 19.687 1.00 93.81 284 ARG A C 1
ATOM 2191 O O . ARG A 1 284 ? -9.714 -2.382 18.974 1.00 93.81 284 ARG A O 1
ATOM 2198 N N . SER A 1 285 ? -7.917 -2.050 20.293 1.00 96.06 285 SER A N 1
ATOM 2199 C CA . SER A 1 285 ? -7.575 -3.455 20.480 1.00 96.06 285 SER A CA 1
ATOM 2200 C C . SER A 1 285 ? -8.363 -4.023 21.659 1.00 96.06 285 SER A C 1
ATOM 2202 O O . SER A 1 285 ? -8.524 -3.344 22.682 1.00 96.06 285 SER A O 1
ATOM 2204 N N . ASN A 1 286 ? -8.823 -5.262 21.501 1.00 94.31 286 ASN A N 1
ATOM 2205 C CA . ASN A 1 286 ? -9.482 -6.084 22.512 1.00 94.31 286 ASN A CA 1
ATOM 2206 C C . ASN A 1 286 ? -8.511 -7.071 23.187 1.00 94.31 286 ASN A C 1
ATOM 2208 O O . ASN A 1 286 ? -8.924 -7.828 24.067 1.00 94.31 286 ASN A O 1
ATOM 2212 N N . ILE A 1 287 ? -7.229 -7.074 22.808 1.00 96.75 287 ILE A N 1
ATOM 2213 C CA . ILE A 1 287 ? -6.221 -7.954 23.403 1.00 96.75 287 ILE A CA 1
ATOM 2214 C C . ILE A 1 287 ? -5.917 -7.491 24.835 1.00 96.75 287 ILE A C 1
ATOM 2216 O O . ILE A 1 287 ? -5.577 -6.332 25.078 1.00 96.75 287 ILE A O 1
ATOM 2220 N N . SER A 1 288 ? -6.040 -8.398 25.807 1.00 96.38 288 SER A N 1
ATOM 2221 C CA . SER A 1 288 ? -5.837 -8.067 27.219 1.00 96.38 288 SER A CA 1
ATOM 2222 C C . SER A 1 288 ? -4.356 -7.880 27.572 1.00 96.38 288 SER A C 1
ATOM 2224 O O . SER A 1 288 ? -3.462 -8.465 26.959 1.00 96.38 288 SER A O 1
ATOM 2226 N N . ALA A 1 289 ? -4.085 -7.069 28.601 1.00 97.12 289 ALA A N 1
ATOM 2227 C CA . ALA A 1 289 ? -2.723 -6.736 29.028 1.00 97.12 289 ALA A CA 1
ATOM 2228 C C . ALA A 1 289 ? -1.873 -7.970 29.398 1.00 97.12 289 ALA A C 1
ATOM 2230 O O . ALA A 1 289 ? -0.668 -7.972 29.147 1.00 97.12 289 ALA A O 1
ATOM 2231 N N . ASP A 1 290 ? -2.492 -9.028 29.928 1.00 95.12 290 ASP A N 1
ATOM 2232 C CA . ASP A 1 290 ? -1.807 -10.255 30.365 1.00 95.12 290 ASP A CA 1
ATOM 2233 C C . ASP A 1 290 ? -1.230 -11.074 29.190 1.00 95.12 290 ASP A C 1
ATOM 2235 O O . ASP A 1 290 ? -0.316 -11.888 29.363 1.00 95.12 290 ASP A O 1
ATOM 2239 N N . ILE A 1 291 ? -1.716 -10.835 27.966 1.00 98.38 291 ILE A N 1
ATOM 2240 C CA . ILE A 1 291 ? -1.228 -11.509 26.757 1.00 98.38 291 ILE A CA 1
ATOM 2241 C C . ILE A 1 291 ? 0.142 -10.972 26.326 1.00 98.38 291 ILE A C 1
ATOM 2243 O O . ILE A 1 291 ? 0.917 -11.711 25.728 1.00 98.38 291 ILE A O 1
ATOM 2247 N N . TYR A 1 292 ? 0.493 -9.72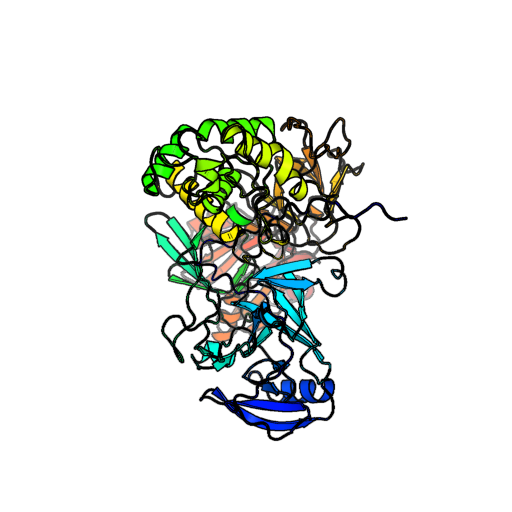8 26.662 1.00 98.50 292 TYR A N 1
ATOM 2248 C CA . TYR A 1 292 ? 1.697 -9.060 26.150 1.00 98.50 292 TYR A CA 1
ATOM 2249 C C . TYR A 1 292 ? 2.994 -9.776 26.557 1.00 98.50 292 TYR A C 1
ATOM 2251 O O . TYR A 1 292 ? 3.801 -10.116 25.693 1.00 98.50 292 TYR A O 1
ATOM 2259 N N . ASN A 1 293 ? 3.186 -10.065 27.850 1.00 98.50 293 ASN A N 1
ATOM 2260 C CA . ASN A 1 293 ? 4.370 -10.804 28.316 1.00 98.50 293 ASN A CA 1
ATOM 2261 C C . ASN A 1 293 ? 4.387 -12.237 27.780 1.00 98.50 293 ASN A C 1
ATOM 2263 O O . ASN A 1 293 ? 5.438 -12.751 27.410 1.00 98.50 293 ASN A O 1
ATOM 2267 N N . SER A 1 294 ? 3.217 -12.871 27.714 1.00 98.00 294 SER A N 1
ATOM 2268 C CA . SER A 1 294 ? 3.077 -14.231 27.195 1.00 98.00 294 SER A CA 1
ATOM 2269 C C . SER A 1 294 ? 3.488 -14.296 25.718 1.00 98.00 294 SER A C 1
ATOM 2271 O O . SER A 1 294 ? 4.242 -15.179 25.322 1.00 98.00 294 SER A O 1
ATOM 2273 N N . PHE A 1 295 ? 3.082 -13.306 24.921 1.00 98.56 295 PHE A N 1
ATOM 2274 C CA . PHE A 1 295 ? 3.515 -13.165 23.537 1.00 98.56 295 PHE A CA 1
ATOM 2275 C C . PHE A 1 295 ? 5.021 -12.895 23.429 1.00 98.56 295 PHE A C 1
ATOM 2277 O O . PHE A 1 295 ? 5.684 -13.531 22.616 1.00 98.56 295 PHE A O 1
ATOM 2284 N N . LEU A 1 296 ? 5.587 -12.002 24.252 1.00 98.56 296 LEU A N 1
ATOM 2285 C CA . LEU A 1 296 ? 7.039 -11.767 24.279 1.00 98.56 296 LEU A CA 1
ATOM 2286 C C . LEU A 1 296 ? 7.811 -13.055 24.592 1.00 98.56 296 LEU A C 1
ATOM 2288 O O . LEU A 1 296 ? 8.782 -13.355 23.900 1.00 98.56 296 LEU A O 1
ATOM 2292 N N . SER A 1 297 ? 7.335 -13.842 25.561 1.00 98.25 297 SER A N 1
ATOM 2293 C CA . SER A 1 297 ? 7.898 -15.152 25.898 1.00 98.25 297 SER A CA 1
ATOM 2294 C C . SER A 1 297 ? 7.849 -16.121 24.719 1.00 98.25 297 SER A C 1
ATOM 2296 O O . SER A 1 297 ? 8.844 -16.792 24.454 1.00 98.25 297 SER A O 1
ATOM 2298 N N . GLU A 1 298 ? 6.737 -16.174 23.982 1.00 97.06 298 GLU A N 1
ATOM 2299 C CA . GLU A 1 298 ? 6.612 -16.988 22.763 1.00 97.06 298 GLU A CA 1
ATOM 2300 C C . GLU A 1 298 ? 7.578 -16.529 21.662 1.00 97.06 298 GLU A C 1
ATOM 2302 O O . GLU A 1 298 ? 8.108 -17.337 20.906 1.00 97.06 298 GLU A O 1
ATOM 2307 N N . GLN A 1 299 ? 7.856 -15.225 21.585 1.00 96.12 299 GLN A N 1
ATOM 2308 C CA . GLN A 1 299 ? 8.865 -14.681 20.673 1.00 96.12 299 GLN A CA 1
ATOM 2309 C C . GLN A 1 299 ? 10.311 -14.869 21.182 1.00 96.12 299 GLN A C 1
ATOM 2311 O O . GLN A 1 299 ? 11.247 -14.421 20.521 1.00 96.12 299 GLN A O 1
ATOM 2316 N N . GLY A 1 300 ? 10.512 -15.541 22.321 1.00 97.56 300 GLY A N 1
ATOM 2317 C CA . GLY A 1 300 ? 11.829 -15.838 22.888 1.00 97.56 300 GLY A CA 1
ATOM 2318 C C . GLY A 1 300 ? 12.434 -14.715 23.734 1.00 97.56 300 GLY A C 1
ATOM 2319 O O . GLY A 1 300 ? 13.647 -14.702 23.942 1.00 97.56 300 GLY A O 1
ATOM 2320 N N . TYR A 1 301 ? 11.618 -13.775 24.214 1.00 97.38 301 TYR A N 1
ATOM 2321 C CA . TYR A 1 301 ? 12.044 -12.663 25.066 1.00 97.38 301 TYR A CA 1
ATOM 2322 C C . TYR A 1 301 ? 11.558 -12.834 26.506 1.00 97.38 301 TYR A C 1
ATOM 2324 O O . TYR A 1 301 ? 10.529 -13.446 26.770 1.00 97.38 301 TYR A O 1
ATOM 2332 N N . ASP A 1 302 ? 12.291 -12.255 27.450 1.00 97.25 302 ASP A N 1
ATOM 2333 C CA . ASP A 1 302 ? 12.026 -12.356 28.885 1.00 97.25 302 ASP A CA 1
ATOM 2334 C C . ASP A 1 302 ? 12.036 -10.971 29.559 1.00 97.25 302 ASP A C 1
ATOM 2336 O O . ASP A 1 302 ? 11.986 -9.928 28.897 1.00 97.25 302 ASP A O 1
ATOM 2340 N N . SER A 1 303 ? 12.144 -10.950 30.891 1.00 97.19 303 SER A N 1
ATOM 2341 C CA . SER A 1 303 ? 12.194 -9.731 31.705 1.00 97.19 303 SER A CA 1
ATOM 2342 C C . SER A 1 303 ? 13.374 -8.797 31.413 1.00 97.19 303 SER A C 1
ATOM 2344 O O . SER A 1 303 ? 13.438 -7.708 31.978 1.00 97.19 303 SER A O 1
ATOM 2346 N N . SER A 1 304 ? 14.328 -9.194 30.565 1.00 96.75 304 SER A N 1
ATOM 2347 C CA . SER A 1 304 ? 15.375 -8.295 30.066 1.00 96.75 304 SER A CA 1
ATOM 2348 C C . SER A 1 304 ? 14.879 -7.324 28.987 1.00 96.75 304 SER A C 1
ATOM 2350 O O . SER A 1 304 ? 15.554 -6.328 28.706 1.00 96.75 304 SER A O 1
ATOM 2352 N N . SER A 1 305 ? 13.715 -7.586 28.386 1.00 98.12 305 SER A N 1
ATOM 2353 C CA . SER A 1 305 ? 13.064 -6.679 27.445 1.00 98.12 305 SER A CA 1
ATOM 2354 C C . SER A 1 305 ? 12.493 -5.455 28.161 1.00 98.12 305 SER A C 1
ATOM 2356 O O . SER A 1 305 ? 11.759 -5.576 29.138 1.00 98.12 305 SER A O 1
ATOM 2358 N N . ALA A 1 306 ? 12.725 -4.263 27.608 1.00 97.94 306 ALA A N 1
ATOM 2359 C CA . ALA A 1 306 ? 12.065 -3.042 28.067 1.00 97.94 306 ALA A CA 1
ATOM 2360 C C . ALA A 1 306 ? 10.533 -3.068 27.876 1.00 97.94 306 ALA A C 1
ATOM 2362 O O . ALA A 1 306 ? 9.835 -2.249 28.466 1.00 97.94 306 ALA A O 1
ATOM 2363 N N . LEU A 1 307 ? 10.001 -3.980 27.051 1.00 98.44 307 LEU A N 1
ATOM 2364 C CA . LEU A 1 307 ? 8.559 -4.166 26.857 1.00 98.44 307 LEU A CA 1
ATOM 2365 C C . LEU A 1 307 ? 7.921 -5.074 27.915 1.00 98.44 307 LEU A C 1
ATOM 2367 O O . LEU A 1 307 ? 6.693 -5.148 27.977 1.00 98.44 307 LEU A O 1
ATOM 2371 N N . TRP A 1 308 ? 8.724 -5.751 28.738 1.00 98.50 308 TRP A N 1
ATOM 2372 C CA . TRP A 1 308 ? 8.210 -6.610 29.797 1.00 98.50 308 TRP A CA 1
ATOM 2373 C C . TRP A 1 308 ? 7.407 -5.794 30.819 1.00 98.50 308 TRP A C 1
ATOM 2375 O O . TRP A 1 308 ? 7.802 -4.693 31.197 1.00 98.50 308 TRP A O 1
ATOM 2385 N N . ASP A 1 309 ? 6.251 -6.314 31.232 1.00 98.00 309 ASP A N 1
ATOM 2386 C CA . ASP A 1 309 ? 5.266 -5.667 32.116 1.00 98.00 309 ASP A CA 1
ATOM 2387 C C . ASP A 1 309 ? 4.636 -4.369 31.565 1.00 98.00 309 ASP A C 1
ATOM 2389 O O . ASP A 1 309 ? 3.951 -3.642 32.288 1.00 98.00 309 ASP A O 1
ATOM 2393 N N . MET A 1 310 ? 4.795 -4.071 30.268 1.00 98.56 310 MET A N 1
ATOM 2394 C CA . MET A 1 310 ? 4.251 -2.846 29.661 1.00 98.56 310 MET A CA 1
ATOM 2395 C C . MET A 1 310 ? 2.834 -2.984 29.087 1.00 98.56 310 MET A C 1
ATOM 2397 O O . MET A 1 310 ? 2.277 -1.983 28.635 1.00 98.56 310 MET A O 1
ATOM 2401 N N . GLY A 1 311 ? 2.204 -4.165 29.135 1.00 98.56 311 GLY A N 1
ATOM 2402 C CA . GLY A 1 311 ? 0.859 -4.387 28.575 1.00 98.56 311 GLY A CA 1
ATOM 2403 C C . GLY A 1 311 ? -0.180 -3.369 29.067 1.00 98.56 311 GLY A C 1
ATOM 2404 O O . GLY A 1 311 ? -0.858 -2.721 28.270 1.00 98.56 311 GLY A O 1
ATOM 2405 N N . ALA A 1 312 ? -0.227 -3.116 30.380 1.00 98.62 312 ALA A N 1
ATOM 2406 C CA . ALA A 1 312 ? -1.131 -2.120 30.959 1.00 98.62 312 ALA A CA 1
ATOM 2407 C C . ALA A 1 312 ? -0.840 -0.685 30.477 1.00 98.62 312 ALA A C 1
ATOM 2409 O O . ALA A 1 312 ? -1.762 0.121 30.352 1.00 98.62 312 ALA A O 1
ATOM 2410 N N . ALA A 1 313 ? 0.420 -0.347 30.176 1.00 98.75 313 ALA A N 1
ATOM 2411 C CA . ALA A 1 313 ? 0.783 0.974 29.670 1.00 98.75 313 ALA A CA 1
ATOM 2412 C C . ALA A 1 313 ? 0.205 1.227 28.268 1.00 98.75 313 ALA A C 1
ATOM 2414 O O . ALA A 1 313 ? -0.327 2.311 28.030 1.00 98.75 313 ALA A O 1
ATOM 2415 N N . PHE A 1 314 ? 0.240 0.233 27.374 1.00 98.81 314 PHE A N 1
ATOM 2416 C CA . PHE A 1 314 ? -0.375 0.340 26.046 1.00 98.81 314 PHE A CA 1
ATOM 2417 C C . PHE A 1 314 ? -1.900 0.484 26.130 1.00 98.81 314 PHE A C 1
ATOM 2419 O O . PHE A 1 314 ? -2.464 1.381 25.504 1.00 98.81 314 PHE A O 1
ATOM 2426 N N . ILE A 1 315 ? -2.567 -0.330 26.957 1.00 98.69 315 ILE A N 1
ATOM 2427 C CA . ILE A 1 315 ? -4.027 -0.255 27.146 1.00 98.69 315 ILE A CA 1
ATOM 2428 C C . ILE A 1 315 ? -4.445 1.094 27.747 1.00 98.69 315 ILE A C 1
ATOM 2430 O O . ILE A 1 315 ? -5.378 1.738 27.263 1.00 98.69 315 ILE A O 1
ATOM 2434 N N . ASN A 1 316 ? -3.720 1.580 28.758 1.00 98.50 316 ASN A N 1
ATOM 2435 C CA . ASN A 1 316 ? -3.968 2.902 29.334 1.00 98.50 316 ASN A CA 1
ATOM 2436 C C . ASN A 1 316 ? -3.736 4.021 28.310 1.00 98.50 316 ASN A C 1
ATOM 2438 O O . ASN A 1 316 ? -4.525 4.968 28.246 1.00 98.50 316 ASN A O 1
ATOM 2442 N N . GLY A 1 317 ? -2.695 3.903 27.482 1.00 98.19 317 GLY A N 1
ATOM 2443 C CA . GLY A 1 317 ? -2.426 4.815 26.375 1.00 98.19 317 GLY A CA 1
ATOM 2444 C C . GLY A 1 317 ? -3.556 4.837 25.342 1.00 98.19 317 GLY A C 1
ATOM 2445 O O . GLY A 1 317 ? -3.961 5.916 24.920 1.00 98.19 317 GLY A O 1
ATOM 2446 N N . GLN A 1 318 ? -4.135 3.682 25.001 1.00 98.00 318 GLN A N 1
ATOM 2447 C CA . GLN A 1 318 ? -5.294 3.587 24.107 1.00 98.00 318 GLN A CA 1
ATOM 2448 C C . GLN A 1 318 ? -6.518 4.286 24.684 1.00 98.00 318 GLN A C 1
ATOM 2450 O O . GLN A 1 318 ? -7.143 5.114 24.016 1.00 98.00 318 GLN A O 1
ATOM 2455 N N . ASN A 1 319 ? -6.841 3.981 25.939 1.00 97.25 319 ASN A N 1
ATOM 2456 C CA . ASN A 1 319 ? -7.998 4.556 26.616 1.00 97.25 319 ASN A CA 1
ATOM 2457 C C . ASN A 1 319 ? -7.860 6.071 26.789 1.00 97.25 319 ASN A C 1
ATOM 2459 O O . ASN A 1 319 ? -8.854 6.784 26.699 1.00 97.25 319 ASN A O 1
ATOM 2463 N N . THR A 1 320 ? -6.634 6.561 26.993 1.00 96.62 320 THR A N 1
ATOM 2464 C CA . THR A 1 320 ? -6.371 7.987 27.202 1.00 96.62 320 THR A CA 1
ATOM 2465 C C . THR A 1 320 ? -6.253 8.750 25.887 1.00 96.62 320 THR A C 1
ATOM 2467 O O . THR A 1 320 ? -6.854 9.803 25.751 1.00 96.62 320 THR A O 1
ATOM 2470 N N . TYR A 1 321 ? -5.475 8.271 24.916 1.00 95.12 321 TYR A N 1
ATOM 2471 C CA . TYR A 1 321 ? -5.083 9.059 23.737 1.00 95.12 321 TYR A CA 1
ATOM 2472 C C . TYR A 1 321 ? -5.810 8.672 22.450 1.00 95.12 321 TYR A C 1
ATOM 2474 O O . TYR A 1 321 ? -5.639 9.347 21.431 1.00 95.12 321 TYR A O 1
ATOM 2482 N N . GLY A 1 322 ? -6.637 7.626 22.490 1.00 95.19 322 GLY A N 1
ATOM 2483 C CA . GLY A 1 322 ? -7.463 7.227 21.358 1.00 95.19 322 GLY A CA 1
ATOM 2484 C C . GLY A 1 322 ? -6.679 6.559 20.234 1.00 95.19 322 GLY A C 1
ATOM 2485 O O . GLY A 1 322 ? -6.999 6.790 19.073 1.00 95.19 322 GLY A O 1
ATOM 2486 N N . ILE A 1 323 ? -5.606 5.836 20.561 1.00 96.81 323 ILE A N 1
ATOM 2487 C CA . ILE A 1 323 ? -4.721 5.167 19.599 1.00 96.81 323 ILE A CA 1
ATOM 2488 C C . ILE A 1 323 ? -4.673 3.675 19.930 1.00 96.81 323 ILE A C 1
ATOM 2490 O O . ILE A 1 323 ? -4.497 3.317 21.089 1.00 96.81 323 ILE A O 1
ATOM 2494 N N . ASN A 1 324 ? -4.810 2.812 18.930 1.00 97.94 324 ASN A N 1
ATOM 2495 C CA . ASN A 1 324 ? -4.854 1.365 19.108 1.00 97.94 324 ASN A CA 1
ATOM 2496 C C . ASN A 1 324 ? -3.596 0.812 19.818 1.00 97.94 324 ASN A C 1
ATOM 2498 O O . ASN A 1 324 ? -2.467 1.004 19.362 1.00 97.94 324 ASN A O 1
ATOM 2502 N N . ALA A 1 325 ? -3.797 0.098 20.929 1.00 98.62 325 ALA A N 1
ATOM 2503 C CA . ALA A 1 325 ? -2.738 -0.441 21.780 1.00 98.62 325 ALA A CA 1
ATOM 2504 C C . ALA A 1 325 ? -1.888 -1.519 21.091 1.00 98.62 325 ALA A C 1
ATOM 2506 O O . ALA A 1 325 ? -0.667 -1.524 21.251 1.00 98.62 325 ALA A O 1
ATOM 2507 N N . ALA A 1 326 ? -2.508 -2.428 20.337 1.00 98.31 326 ALA A N 1
ATOM 2508 C CA . ALA A 1 326 ? -1.808 -3.520 19.667 1.00 98.31 326 ALA A CA 1
ATOM 2509 C C . ALA A 1 326 ? -0.996 -3.025 18.462 1.00 98.31 326 ALA A C 1
ATOM 2511 O O . ALA A 1 326 ? 0.130 -3.474 18.258 1.00 98.31 326 ALA A O 1
ATOM 2512 N N . MET A 1 327 ? -1.504 -2.024 17.736 1.00 98.25 327 MET A N 1
ATOM 2513 C CA . MET A 1 327 ? -0.765 -1.345 16.668 1.00 98.25 327 MET A CA 1
ATOM 2514 C C . MET A 1 327 ? 0.523 -0.693 17.195 1.00 98.25 327 MET A C 1
ATOM 2516 O O . MET A 1 327 ? 1.604 -0.938 16.657 1.00 98.25 327 MET A O 1
ATOM 2520 N N . VAL A 1 328 ? 0.445 0.078 18.289 1.00 98.56 328 VAL A N 1
ATOM 2521 C CA . VAL A 1 328 ? 1.640 0.729 18.864 1.00 98.56 328 VAL A CA 1
ATOM 2522 C C . VAL A 1 328 ? 2.575 -0.279 19.533 1.00 98.56 328 VAL A C 1
ATOM 2524 O O . VAL A 1 328 ? 3.786 -0.076 19.543 1.00 98.56 328 VAL A O 1
ATOM 2527 N N . PHE A 1 329 ? 2.055 -1.389 20.056 1.00 98.81 329 PHE A N 1
ATOM 2528 C CA . PHE A 1 329 ? 2.889 -2.486 20.541 1.00 98.81 329 PHE A CA 1
ATOM 2529 C C . PHE A 1 329 ? 3.658 -3.178 19.413 1.00 98.81 329 PHE A C 1
ATOM 2531 O O . PHE A 1 329 ? 4.861 -3.400 19.553 1.00 98.81 329 PHE A O 1
ATOM 2538 N N . ALA A 1 330 ? 3.007 -3.456 18.279 1.00 98.56 330 ALA A N 1
ATOM 2539 C CA . ALA A 1 330 ? 3.666 -3.989 17.090 1.00 98.56 330 ALA A CA 1
ATOM 2540 C C . ALA A 1 330 ? 4.763 -3.037 16.591 1.00 98.56 330 ALA A C 1
ATOM 2542 O O . ALA A 1 330 ? 5.883 -3.473 16.311 1.00 98.56 330 ALA A O 1
ATOM 2543 N N . GLN A 1 331 ? 4.476 -1.730 16.580 1.00 98.12 331 GLN A N 1
ATOM 2544 C CA . GLN A 1 331 ? 5.474 -0.696 16.324 1.00 98.12 331 GLN A CA 1
ATOM 2545 C C . GLN A 1 331 ? 6.628 -0.781 17.324 1.00 98.12 331 GLN A C 1
ATOM 2547 O O . GLN A 1 331 ? 7.766 -0.956 16.912 1.00 98.12 331 GLN A O 1
ATOM 2552 N N . ALA A 1 332 ? 6.367 -0.761 18.631 1.00 98.06 332 ALA A N 1
ATOM 2553 C CA . ALA A 1 332 ? 7.419 -0.838 19.640 1.00 98.06 332 ALA A CA 1
ATOM 2554 C C . ALA A 1 332 ? 8.290 -2.098 19.487 1.00 98.06 332 ALA A C 1
ATOM 2556 O O . ALA A 1 332 ? 9.510 -2.013 19.616 1.00 98.06 332 ALA A O 1
ATOM 2557 N N . CYS A 1 333 ? 7.700 -3.250 19.154 1.00 97.56 333 CYS A N 1
ATOM 2558 C CA . CYS A 1 333 ? 8.444 -4.476 18.866 1.00 97.56 333 CYS A CA 1
ATOM 2559 C C . CYS A 1 333 ? 9.396 -4.312 17.673 1.00 97.56 333 CYS A C 1
ATOM 2561 O O . CYS A 1 333 ? 10.564 -4.688 17.769 1.00 97.56 333 CYS A O 1
ATOM 2563 N N . CYS A 1 334 ? 8.921 -3.721 16.574 1.00 94.06 334 CYS A N 1
ATOM 2564 C CA . CYS A 1 334 ? 9.732 -3.455 15.385 1.00 94.06 334 CYS A CA 1
ATOM 2565 C C . CYS A 1 334 ? 10.882 -2.474 15.675 1.00 94.06 334 CYS A C 1
ATOM 2567 O O . CYS A 1 334 ? 12.024 -2.711 15.295 1.00 94.06 334 CYS A O 1
ATOM 2569 N N . GLU A 1 335 ? 10.579 -1.386 16.376 1.00 89.31 335 GLU A N 1
ATOM 2570 C CA . GLU A 1 335 ? 11.471 -0.243 16.615 1.00 89.31 335 GLU A CA 1
ATOM 2571 C C . GLU A 1 335 ? 12.586 -0.531 17.624 1.00 89.31 335 GLU A C 1
ATOM 2573 O O . GLU A 1 335 ? 13.690 0.008 17.544 1.00 89.31 335 GLU A O 1
ATOM 2578 N N . SER A 1 336 ? 12.300 -1.395 18.597 1.00 93.75 336 SER A N 1
ATOM 2579 C CA . SER A 1 336 ? 13.196 -1.657 19.724 1.00 93.75 336 SER A CA 1
ATOM 2580 C C . SER A 1 336 ? 13.778 -3.065 19.738 1.00 93.75 336 SER A C 1
ATOM 2582 O O . SER A 1 336 ? 14.356 -3.459 20.753 1.00 93.75 336 SER A O 1
ATOM 2584 N N . ALA A 1 337 ? 13.630 -3.828 18.650 1.00 93.19 337 ALA A N 1
ATOM 2585 C CA . ALA A 1 337 ? 13.960 -5.254 18.611 1.00 93.19 337 ALA A CA 1
ATOM 2586 C C . ALA A 1 337 ? 13.312 -5.999 19.794 1.00 93.19 337 ALA A C 1
ATOM 2588 O O . ALA A 1 337 ? 13.994 -6.559 20.654 1.00 93.19 337 ALA A O 1
ATOM 2589 N N . TYR A 1 338 ? 11.982 -5.909 19.884 1.00 96.00 338 TYR A N 1
ATOM 2590 C CA . TYR A 1 338 ? 11.174 -6.430 20.991 1.00 96.00 338 TYR A CA 1
ATOM 2591 C C . TYR A 1 338 ? 11.670 -5.966 22.374 1.00 96.00 338 TYR A C 1
ATOM 2593 O O . TYR A 1 338 ? 11.705 -6.733 23.332 1.00 96.00 338 TYR A O 1
ATOM 2601 N N . GLY A 1 339 ? 12.070 -4.697 22.491 1.00 95.50 339 GLY A N 1
ATOM 2602 C CA . GLY A 1 339 ? 12.516 -4.058 23.732 1.00 95.50 339 GLY A CA 1
ATOM 2603 C C . GLY A 1 339 ? 13.967 -4.333 24.123 1.00 95.50 339 GLY A C 1
ATOM 2604 O O . GLY A 1 339 ? 14.372 -3.957 25.222 1.00 95.50 339 GLY A O 1
ATOM 2605 N N . THR A 1 340 ? 14.763 -4.974 23.266 1.00 95.50 340 THR A N 1
ATOM 2606 C CA . THR A 1 340 ? 16.150 -5.356 23.584 1.00 95.50 340 THR A CA 1
ATOM 2607 C C . THR A 1 340 ? 17.208 -4.378 23.067 1.00 95.50 340 THR A C 1
ATOM 2609 O O . THR A 1 340 ? 18.383 -4.478 23.449 1.00 95.50 340 THR A O 1
ATOM 2612 N N . SER A 1 341 ? 16.821 -3.396 22.248 1.00 91.94 341 SER A N 1
ATOM 2613 C CA . SER A 1 341 ? 17.749 -2.390 21.727 1.00 91.94 341 SER A CA 1
ATOM 2614 C C . SER A 1 341 ? 18.429 -1.600 22.853 1.00 91.94 341 SER A C 1
ATOM 2616 O O . SER A 1 341 ? 17.886 -1.416 23.948 1.00 91.94 341 SER A O 1
ATOM 2618 N N . GLY A 1 342 ? 19.643 -1.109 22.585 1.00 88.19 342 GLY A N 1
ATOM 2619 C CA . GLY A 1 342 ? 20.371 -0.266 23.537 1.00 88.19 342 GLY A CA 1
ATOM 2620 C C . GLY A 1 342 ? 19.598 1.007 23.895 1.00 88.19 342 GLY A C 1
ATOM 2621 O O . GLY A 1 342 ? 19.593 1.411 25.055 1.00 88.19 342 GLY A O 1
ATOM 2622 N N . TYR A 1 343 ? 18.880 1.601 22.934 1.00 87.81 343 TYR A N 1
ATOM 2623 C CA . TYR A 1 343 ? 18.030 2.770 23.177 1.00 87.81 343 TYR A CA 1
ATOM 2624 C C . TYR A 1 343 ? 16.860 2.463 24.113 1.00 87.81 343 TYR A C 1
ATOM 2626 O O . TYR A 1 343 ? 16.619 3.206 25.067 1.00 87.81 343 TYR A O 1
ATOM 2634 N N . ALA A 1 344 ? 16.187 1.334 23.901 1.00 90.69 344 ALA A N 1
ATOM 2635 C CA . ALA A 1 344 ? 15.078 0.914 24.740 1.00 90.69 344 ALA A CA 1
ATOM 2636 C C . ALA A 1 344 ? 15.521 0.649 26.183 1.00 90.69 344 ALA A C 1
ATOM 2638 O O . ALA A 1 344 ? 14.928 1.195 27.109 1.00 90.69 344 ALA A O 1
ATOM 2639 N N . ARG A 1 345 ? 16.596 -0.125 26.377 1.00 91.50 345 ARG A N 1
ATOM 2640 C CA . ARG A 1 345 ? 17.049 -0.532 27.717 1.00 91.50 345 ARG A CA 1
ATOM 2641 C C . ARG A 1 345 ? 17.773 0.571 28.489 1.00 91.50 345 ARG A C 1
ATOM 2643 O O . ARG A 1 345 ? 17.589 0.676 29.696 1.00 91.50 345 ARG A O 1
ATOM 2650 N N . ASN A 1 346 ? 18.574 1.399 27.815 1.00 90.25 346 ASN A N 1
ATOM 2651 C CA . ASN A 1 346 ? 19.421 2.387 28.498 1.00 90.25 346 ASN A CA 1
ATOM 2652 C C . ASN A 1 346 ? 18.773 3.776 28.606 1.00 90.25 346 ASN A C 1
ATOM 2654 O O . ASN A 1 346 ? 19.146 4.551 29.484 1.00 90.25 346 ASN A O 1
ATOM 2658 N N . TYR A 1 347 ? 17.823 4.101 27.722 1.00 89.25 347 TYR A N 1
ATOM 2659 C CA . TYR A 1 347 ? 17.216 5.438 27.624 1.00 89.25 347 TYR A CA 1
ATOM 2660 C C . TYR A 1 347 ? 15.686 5.410 27.708 1.00 89.25 347 TYR A C 1
ATOM 2662 O O . TYR A 1 347 ? 15.034 6.431 27.475 1.00 89.25 347 TYR A O 1
ATOM 2670 N N . ASN A 1 348 ? 15.099 4.242 27.998 1.00 95.88 348 ASN A N 1
ATOM 2671 C CA . ASN A 1 348 ? 13.655 4.013 27.965 1.00 95.88 348 ASN A CA 1
ATOM 2672 C C . ASN A 1 348 ? 13.014 4.462 26.642 1.00 95.88 348 ASN A C 1
ATOM 2674 O O . ASN A 1 348 ? 11.875 4.918 26.636 1.00 95.88 348 ASN A O 1
ATOM 2678 N N . ASN A 1 349 ? 13.746 4.401 25.529 1.00 91.62 349 ASN A N 1
ATOM 2679 C CA . ASN A 1 349 ? 13.319 4.959 24.252 1.00 91.62 349 ASN A CA 1
ATOM 2680 C C . ASN A 1 349 ? 12.987 3.833 23.273 1.00 91.62 349 ASN A C 1
ATOM 2682 O O . ASN A 1 349 ? 13.870 3.298 22.603 1.00 91.62 349 ASN A O 1
ATOM 2686 N N . LEU A 1 350 ? 11.706 3.458 23.226 1.00 93.12 350 LEU A N 1
ATOM 2687 C CA . LEU A 1 350 ? 11.227 2.352 22.394 1.00 93.12 350 LEU A CA 1
ATOM 2688 C C . LEU A 1 350 ? 11.155 2.695 20.902 1.00 93.12 350 LEU A C 1
ATOM 2690 O O . LEU A 1 350 ? 11.172 1.779 20.093 1.00 93.12 350 LEU A O 1
ATOM 2694 N N . PHE A 1 351 ? 11.057 3.979 20.550 1.00 91.38 351 PHE A N 1
ATOM 2695 C CA . PHE A 1 351 ? 10.708 4.448 19.200 1.00 91.38 351 PHE A CA 1
ATOM 2696 C C . PHE A 1 351 ? 11.818 5.296 18.554 1.00 91.38 351 PHE A C 1
ATOM 2698 O O . PHE A 1 351 ? 11.552 6.103 17.669 1.00 91.38 351 PHE A O 1
ATOM 2705 N N . GLY A 1 352 ? 13.054 5.200 19.061 1.00 83.06 352 GLY A N 1
ATOM 2706 C CA . GLY A 1 352 ? 14.220 5.877 18.477 1.00 83.06 352 GLY A CA 1
ATOM 2707 C C . GLY A 1 352 ? 14.161 7.412 18.486 1.00 83.06 352 GLY A C 1
ATOM 2708 O O . GLY A 1 352 ? 14.828 8.063 17.686 1.00 83.06 352 GLY A O 1
ATOM 2709 N N . VAL A 1 353 ? 13.376 8.027 19.377 1.00 81.12 353 VAL A N 1
ATOM 2710 C CA . VAL A 1 353 ? 13.136 9.480 19.358 1.00 81.12 353 VAL A CA 1
ATOM 2711 C C . VAL A 1 353 ? 14.441 10.251 19.589 1.00 81.12 353 VAL A C 1
ATOM 2713 O O . VAL A 1 353 ? 15.081 10.092 20.629 1.00 81.12 353 VAL A O 1
ATOM 2716 N N . GLY A 1 354 ? 14.824 11.112 18.642 1.00 68.25 354 GLY A N 1
ATOM 2717 C CA . GLY A 1 354 ? 16.029 11.950 18.730 1.00 68.25 354 GLY A CA 1
ATOM 2718 C C . GLY A 1 354 ? 17.352 11.240 18.407 1.00 68.25 354 GLY A C 1
ATOM 2719 O O . GLY A 1 354 ? 18.412 11.829 18.612 1.00 68.25 354 GLY A O 1
ATOM 2720 N N . ALA A 1 355 ? 17.319 9.994 17.925 1.00 61.62 355 ALA A N 1
ATOM 2721 C CA . ALA A 1 355 ? 18.494 9.336 17.359 1.00 61.62 355 ALA A CA 1
ATOM 2722 C C . ALA A 1 355 ? 18.689 9.811 15.907 1.00 61.62 355 ALA A C 1
ATOM 2724 O O . ALA A 1 355 ? 17.914 9.431 15.034 1.00 61.62 355 ALA A O 1
ATOM 2725 N N . TYR A 1 356 ? 19.677 10.680 15.669 1.00 60.31 356 TYR A N 1
ATOM 2726 C CA . TYR A 1 356 ? 20.007 11.208 14.341 1.00 60.31 356 TYR A CA 1
ATOM 2727 C C . TYR A 1 356 ? 21.306 10.594 13.814 1.00 60.31 356 TYR A C 1
ATOM 2729 O O . TYR A 1 356 ? 22.216 10.317 14.600 1.00 60.31 356 TYR A O 1
ATOM 2737 N N . ASP A 1 357 ? 21.408 10.461 12.490 1.00 49.19 357 ASP A N 1
ATOM 2738 C CA . ASP A 1 357 ? 22.590 9.932 11.794 1.00 49.19 357 ASP A CA 1
ATOM 2739 C C . ASP A 1 357 ? 23.852 10.807 11.994 1.00 49.19 357 ASP A C 1
ATOM 2741 O O . ASP A 1 357 ? 24.968 10.334 11.799 1.00 49.19 357 ASP A O 1
ATOM 2745 N N . ASP A 1 358 ? 23.704 12.072 12.416 1.00 45.25 358 ASP A N 1
ATOM 2746 C CA . ASP A 1 358 ? 24.783 13.060 12.572 1.00 45.25 358 ASP A CA 1
ATOM 2747 C C . ASP A 1 358 ? 25.114 13.453 14.034 1.00 45.25 358 ASP A C 1
ATOM 2749 O O . ASP A 1 358 ? 25.951 14.332 14.263 1.00 45.25 358 ASP A O 1
ATOM 2753 N N . GLY A 1 359 ? 24.535 12.787 15.047 1.00 50.38 359 GLY A N 1
ATOM 2754 C CA . GLY A 1 359 ? 24.965 12.939 16.447 1.00 50.38 359 GLY A CA 1
ATOM 2755 C C . GLY A 1 359 ? 23.930 12.568 17.528 1.00 50.38 359 GLY A C 1
ATOM 2756 O O . GLY A 1 359 ? 22.725 12.517 17.275 1.00 50.38 359 GLY A O 1
ATOM 2757 N N . PRO A 1 360 ? 24.360 12.330 18.788 1.00 46.41 360 PRO A N 1
ATOM 2758 C CA . PRO A 1 360 ? 23.515 11.711 19.800 1.00 46.41 360 PRO A CA 1
ATOM 2759 C C . PRO A 1 360 ? 22.733 12.766 20.591 1.00 46.41 360 PRO A C 1
ATOM 2761 O O . PRO A 1 360 ? 23.160 13.212 21.653 1.00 46.41 360 PRO A O 1
ATOM 2764 N N . SER A 1 361 ? 21.546 13.139 20.119 1.00 64.31 361 SER A N 1
ATOM 2765 C CA . SER A 1 361 ? 20.515 13.731 20.991 1.00 64.31 361 SER A CA 1
ATOM 2766 C C . SER A 1 361 ? 19.399 12.725 21.277 1.00 64.31 361 SER A C 1
ATOM 2768 O O . SER A 1 361 ? 18.224 13.093 21.327 1.00 64.31 361 SER A O 1
ATOM 2770 N N . VAL A 1 362 ? 19.778 11.451 21.462 1.00 70.75 362 VAL A N 1
ATOM 2771 C CA . VAL A 1 362 ? 18.855 10.362 21.807 1.00 70.75 362 VAL A CA 1
ATOM 2772 C C . VAL A 1 362 ? 18.064 10.780 23.037 1.00 70.75 362 VAL A C 1
ATOM 2774 O O . VAL A 1 362 ? 18.628 11.053 24.100 1.00 70.75 362 VAL A O 1
ATOM 2777 N N . MET A 1 363 ? 16.744 10.848 22.888 1.00 81.00 363 MET A N 1
ATOM 2778 C CA . MET A 1 363 ? 15.876 11.253 23.978 1.00 81.00 363 MET A CA 1
ATOM 2779 C C . MET A 1 363 ? 15.900 10.181 25.067 1.00 81.00 363 MET A C 1
ATOM 2781 O O . MET A 1 363 ? 15.654 9.007 24.797 1.00 81.00 363 MET A O 1
ATOM 2785 N N . ASN A 1 364 ? 16.175 10.604 26.300 1.00 88.12 364 ASN A N 1
ATOM 2786 C CA . ASN A 1 364 ? 16.038 9.768 27.484 1.00 88.12 364 ASN A CA 1
ATOM 2787 C C . ASN A 1 364 ? 14.670 10.017 28.123 1.00 88.12 364 ASN A C 1
ATOM 2789 O O . ASN A 1 364 ? 14.386 11.128 28.580 1.00 88.12 364 ASN A O 1
ATOM 2793 N N . PHE A 1 365 ? 13.820 8.995 28.152 1.00 92.38 365 PHE A N 1
ATOM 2794 C CA . PHE A 1 365 ? 12.528 9.071 28.821 1.00 92.38 365 PHE A CA 1
ATOM 2795 C C . PHE A 1 365 ? 12.650 8.667 30.292 1.00 92.38 365 PHE A C 1
ATOM 2797 O O . PHE A 1 365 ? 13.379 7.749 30.656 1.00 92.38 365 PHE A O 1
ATOM 2804 N N . ALA A 1 366 ? 11.859 9.312 31.154 1.00 96.12 366 ALA A N 1
ATOM 2805 C CA . ALA A 1 366 ? 11.828 8.994 32.584 1.00 96.12 366 ALA A CA 1
ATOM 2806 C C . ALA A 1 366 ? 11.381 7.547 32.885 1.00 96.12 366 ALA A C 1
ATOM 2808 O O . ALA A 1 366 ? 11.697 7.017 33.945 1.00 96.12 366 ALA A O 1
ATOM 2809 N N . SER A 1 367 ? 10.628 6.924 31.974 1.00 97.88 367 SER A N 1
ATOM 2810 C CA . SER A 1 367 ? 10.218 5.519 32.038 1.00 97.88 367 SER A CA 1
ATOM 2811 C C . SER A 1 367 ? 9.762 5.027 30.665 1.00 97.88 367 SER A C 1
ATOM 2813 O O . SER A 1 367 ? 9.418 5.833 29.794 1.00 97.88 367 SER A O 1
ATOM 2815 N N . VAL A 1 368 ? 9.680 3.707 30.486 1.00 98.00 368 VAL A N 1
ATOM 2816 C CA . VAL A 1 368 ? 9.134 3.106 29.259 1.00 98.00 368 VAL A CA 1
ATOM 2817 C C . VAL A 1 368 ? 7.671 3.513 29.044 1.00 98.00 368 VAL A C 1
ATOM 2819 O O . VAL A 1 368 ? 7.301 3.927 27.947 1.00 98.00 368 VAL A O 1
ATOM 2822 N N . THR A 1 369 ? 6.853 3.549 30.104 1.00 98.50 369 THR A N 1
ATOM 2823 C CA . THR A 1 369 ? 5.485 4.101 30.053 1.00 98.50 369 THR A CA 1
ATOM 2824 C C . THR A 1 369 ? 5.459 5.525 29.498 1.00 98.50 369 THR A C 1
ATOM 2826 O O . THR A 1 369 ? 4.553 5.882 28.747 1.00 98.50 369 THR A O 1
ATOM 2829 N N . LYS A 1 370 ? 6.447 6.365 29.840 1.00 97.31 370 LYS A N 1
ATOM 2830 C CA . LYS A 1 370 ? 6.521 7.731 29.313 1.00 97.31 370 LYS A CA 1
ATOM 2831 C C . LYS A 1 370 ? 6.841 7.751 27.818 1.00 97.31 370 LYS A C 1
ATOM 2833 O O . LYS A 1 370 ? 6.284 8.599 27.127 1.00 97.31 370 LYS A O 1
ATOM 2838 N N . SER A 1 371 ? 7.673 6.832 27.332 1.00 96.44 371 SER A N 1
ATOM 2839 C CA . SER A 1 371 ? 7.938 6.654 25.899 1.00 96.44 371 SER A CA 1
ATOM 2840 C C . SER A 1 371 ? 6.683 6.211 25.141 1.00 96.44 371 SER A C 1
ATOM 2842 O O . SER A 1 371 ? 6.318 6.850 24.157 1.00 96.44 371 SER A O 1
ATOM 2844 N N . ILE A 1 372 ? 5.941 5.224 25.662 1.00 98.44 372 ILE A N 1
ATOM 2845 C CA . ILE A 1 372 ? 4.647 4.776 25.105 1.00 98.44 372 ILE A CA 1
ATOM 2846 C C . ILE A 1 372 ? 3.647 5.936 25.048 1.00 98.44 372 ILE A C 1
ATOM 2848 O O . ILE A 1 372 ? 3.072 6.229 24.000 1.00 98.44 372 ILE A O 1
ATOM 2852 N N . ASN A 1 373 ? 3.489 6.658 26.161 1.00 97.12 373 ASN A N 1
ATOM 2853 C CA . ASN A 1 373 ? 2.596 7.809 26.225 1.00 97.12 373 ASN A CA 1
ATOM 2854 C C . ASN A 1 373 ? 3.019 8.913 25.251 1.00 97.12 373 ASN A C 1
ATOM 2856 O O . ASN A 1 373 ? 2.155 9.539 24.650 1.00 97.12 373 ASN A O 1
ATOM 2860 N N . ASN A 1 374 ? 4.319 9.169 25.080 1.00 94.56 374 ASN A N 1
ATOM 2861 C CA . ASN A 1 374 ? 4.813 10.163 24.127 1.00 94.56 374 ASN A CA 1
ATOM 2862 C C . ASN A 1 374 ? 4.469 9.778 22.680 1.00 94.56 374 ASN A C 1
ATOM 2864 O O . ASN A 1 374 ? 3.988 10.628 21.931 1.00 94.56 374 ASN A O 1
ATOM 2868 N N . GLN A 1 375 ? 4.621 8.503 22.319 1.00 95.19 375 GLN A N 1
ATOM 2869 C CA . GLN A 1 375 ? 4.268 8.011 20.989 1.00 95.19 375 GLN A CA 1
ATOM 2870 C C . GLN A 1 375 ? 2.766 8.150 20.711 1.00 95.19 375 GLN A C 1
ATOM 2872 O O . GLN A 1 375 ? 2.367 8.812 19.754 1.00 95.19 375 GLN A O 1
ATOM 2877 N N . MET A 1 376 ? 1.924 7.582 21.579 1.00 95.75 376 MET A N 1
ATOM 2878 C CA . MET A 1 376 ? 0.463 7.565 21.402 1.00 95.75 376 MET A CA 1
ATOM 2879 C C . MET A 1 376 ? -0.163 8.947 21.600 1.00 95.75 376 MET A C 1
ATOM 2881 O O . MET A 1 376 ? -1.114 9.333 20.927 1.00 95.75 376 MET A O 1
ATOM 2885 N N . GLY A 1 377 ? 0.364 9.696 22.560 1.00 92.69 377 GLY A N 1
ATOM 2886 C CA . GLY A 1 377 ? -0.198 10.953 23.008 1.00 92.69 377 GLY A CA 1
ATOM 2887 C C . GLY A 1 377 ? 0.368 12.176 22.312 1.00 92.69 377 GLY A C 1
ATOM 2888 O O . GLY A 1 377 ? -0.205 13.232 22.523 1.00 92.69 377 GLY A O 1
ATOM 2889 N N . LEU A 1 378 ? 1.459 12.101 21.541 1.00 90.50 378 LEU A N 1
ATOM 2890 C CA . LEU A 1 378 ? 2.047 13.276 20.880 1.00 90.50 378 LEU A CA 1
ATOM 2891 C C . LEU A 1 378 ? 2.538 12.962 19.461 1.00 90.50 378 LEU A C 1
ATOM 2893 O O . LEU A 1 378 ? 2.099 13.620 18.524 1.00 90.50 378 LEU A O 1
ATOM 2897 N N . LEU A 1 379 ? 3.410 11.966 19.278 1.00 89.88 379 LEU A N 1
ATOM 2898 C CA . LEU A 1 379 ? 4.091 11.755 17.991 1.00 89.88 379 LEU A CA 1
ATOM 2899 C C . LEU A 1 379 ? 3.160 11.239 16.887 1.00 89.88 379 LEU A C 1
ATOM 2901 O O . LEU A 1 379 ? 3.174 11.766 15.778 1.00 89.88 379 LEU A O 1
ATOM 2905 N N . LEU A 1 380 ? 2.284 10.277 17.184 1.00 92.44 380 LEU A N 1
ATOM 2906 C CA . LEU A 1 380 ? 1.331 9.761 16.192 1.00 92.44 380 LEU A CA 1
ATOM 2907 C C . LEU A 1 380 ? 0.217 10.763 15.834 1.00 92.44 380 LEU A C 1
ATOM 2909 O O . LEU A 1 380 ? -0.512 10.551 14.864 1.00 92.44 380 LEU A O 1
ATOM 2913 N N . ARG A 1 381 ? 0.104 11.897 16.545 1.00 87.69 381 ARG A N 1
ATOM 2914 C CA . ARG A 1 381 ? -0.847 12.961 16.177 1.00 87.69 381 ARG A CA 1
ATOM 2915 C C . ARG A 1 381 ? -0.506 13.618 14.847 1.00 87.69 381 ARG A C 1
ATOM 2917 O O . ARG A 1 381 ? -1.416 13.916 14.087 1.00 87.69 381 ARG A O 1
ATOM 2924 N N . TYR A 1 382 ? 0.779 13.756 14.517 1.00 86.12 382 TYR A N 1
ATOM 2925 C CA . TYR A 1 382 ? 1.200 14.304 13.221 1.00 86.12 382 TYR A CA 1
ATOM 2926 C C . TYR A 1 382 ? 0.695 13.492 12.023 1.00 86.12 382 TYR A C 1
ATOM 2928 O O . TYR A 1 382 ? 0.609 14.016 10.920 1.00 86.12 382 TYR A O 1
ATOM 2936 N N . TYR A 1 383 ? 0.363 12.220 12.238 1.00 89.31 383 TYR A N 1
ATOM 2937 C CA . TYR A 1 383 ? -0.097 11.320 11.187 1.00 89.31 383 TYR A CA 1
ATOM 2938 C C . TYR A 1 383 ? -1.597 11.019 11.260 1.00 89.31 383 TYR A C 1
ATOM 2940 O O . TYR A 1 383 ? -2.116 10.277 10.432 1.00 89.31 383 TYR A O 1
ATOM 2948 N N . THR A 1 384 ? -2.296 11.575 12.251 1.00 89.19 384 THR A N 1
ATOM 2949 C CA . THR A 1 384 ? -3.747 11.404 12.422 1.00 89.19 384 THR A CA 1
ATOM 2950 C C . THR A 1 384 ? -4.528 12.711 12.304 1.00 89.19 384 THR A C 1
ATOM 2952 O O . THR A 1 384 ? -5.746 12.627 12.208 1.00 89.19 384 THR A O 1
ATOM 2955 N N . ASP A 1 385 ? -3.847 13.863 12.274 1.00 88.75 385 ASP A N 1
ATOM 2956 C CA . ASP A 1 385 ? -4.408 15.196 12.010 1.00 88.75 385 ASP A CA 1
ATOM 2957 C C . ASP A 1 385 ? -4.365 15.512 10.504 1.00 88.75 385 ASP A C 1
ATOM 2959 O O . ASP A 1 385 ? -3.276 15.596 9.930 1.00 88.75 385 ASP A O 1
ATOM 2963 N N . THR A 1 386 ? -5.531 15.685 9.877 1.00 89.25 386 THR A N 1
ATOM 2964 C CA . THR A 1 386 ? -5.681 15.885 8.424 1.00 89.25 386 THR A CA 1
ATOM 2965 C C . THR A 1 386 ? -5.042 17.164 7.881 1.00 89.25 386 THR A C 1
ATOM 2967 O O . THR A 1 386 ? -4.671 17.196 6.707 1.00 89.25 386 THR A O 1
ATOM 2970 N N . ASP A 1 387 ? -4.817 18.192 8.706 1.00 85.31 387 ASP A N 1
ATOM 2971 C CA . ASP A 1 387 ? -4.128 19.419 8.274 1.00 85.31 387 ASP A CA 1
ATOM 2972 C C . ASP A 1 387 ? -2.604 19.344 8.456 1.00 85.31 387 ASP A C 1
ATOM 2974 O O . ASP A 1 387 ? -1.857 20.271 8.114 1.00 85.31 387 ASP A O 1
ATOM 2978 N N . CYS A 1 388 ? -2.090 18.223 8.969 1.00 84.69 388 CYS A N 1
ATOM 2979 C CA . CYS A 1 388 ? -0.659 18.020 9.075 1.00 84.69 388 CYS A CA 1
ATOM 2980 C C . CYS A 1 388 ? -0.039 17.641 7.722 1.00 84.69 388 CYS A C 1
ATOM 2982 O O . CYS A 1 388 ? -0.517 16.770 7.003 1.00 84.69 388 CYS A O 1
ATOM 2984 N N . VAL A 1 389 ? 1.121 18.222 7.397 1.00 82.12 389 VAL A N 1
ATOM 2985 C CA . VAL A 1 389 ? 1.880 17.893 6.170 1.00 82.12 389 VAL A CA 1
ATOM 2986 C C . VAL A 1 389 ? 2.392 16.445 6.123 1.00 82.12 389 VAL A C 1
ATOM 2988 O O . VAL A 1 389 ? 2.813 15.968 5.069 1.00 82.12 389 VAL A O 1
ATOM 2991 N N . TRP A 1 390 ? 2.379 15.754 7.264 1.00 85.81 390 TRP A N 1
ATOM 2992 C CA . TRP A 1 390 ? 2.759 14.347 7.398 1.00 85.81 390 TRP A CA 1
ATOM 2993 C C . TRP A 1 390 ? 1.569 13.392 7.259 1.00 85.81 390 TRP A C 1
ATOM 2995 O O . TRP A 1 390 ? 1.763 12.177 7.249 1.00 85.81 390 TRP A O 1
ATOM 3005 N N . TYR A 1 391 ? 0.351 13.923 7.130 1.00 88.69 391 TYR A N 1
ATOM 3006 C CA . TYR A 1 391 ? -0.856 13.129 6.998 1.00 88.69 391 TYR A CA 1
ATOM 3007 C C . TYR A 1 391 ? -0.960 12.511 5.605 1.00 88.69 391 TYR A C 1
ATOM 3009 O O . TYR A 1 391 ? -1.132 13.218 4.615 1.00 88.69 391 TYR A O 1
ATOM 3017 N N . TYR A 1 392 ? -0.861 11.180 5.558 1.00 91.06 392 TYR A N 1
ATOM 3018 C CA . TYR A 1 392 ? -1.111 10.354 4.370 1.00 91.06 392 TYR A CA 1
ATOM 3019 C C . TYR A 1 392 ? -2.209 9.301 4.617 1.00 91.06 392 TYR A C 1
ATOM 3021 O O . TYR A 1 392 ? -2.451 8.417 3.795 1.00 91.06 392 TYR A O 1
ATOM 3029 N N . GLY A 1 393 ? -2.897 9.400 5.755 1.00 91.81 393 GLY A N 1
ATOM 3030 C CA . GLY A 1 393 ? -3.900 8.455 6.236 1.00 91.81 393 GLY A CA 1
ATOM 3031 C C . GLY A 1 393 ? -3.573 7.924 7.625 1.00 91.81 393 GLY A C 1
ATOM 3032 O O . GLY A 1 393 ? -2.410 7.760 7.987 1.00 91.81 393 GLY A O 1
ATOM 3033 N N . GLY A 1 394 ? -4.619 7.641 8.402 1.00 91.75 394 GLY A N 1
ATOM 3034 C CA . GLY A 1 394 ? -4.501 7.252 9.811 1.00 91.75 394 GLY A CA 1
ATOM 3035 C C . GLY A 1 394 ? -4.125 5.787 10.065 1.00 91.75 394 GLY A C 1
ATOM 3036 O O . GLY A 1 394 ? -4.075 5.388 11.225 1.00 91.75 394 GLY A O 1
ATOM 3037 N N . ALA A 1 395 ? -3.904 4.979 9.026 1.00 95.12 395 ALA A N 1
ATOM 3038 C CA . ALA A 1 395 ? -3.436 3.591 9.117 1.00 95.12 395 ALA A CA 1
ATOM 3039 C C . ALA A 1 395 ? -1.921 3.506 8.867 1.00 95.12 395 ALA A C 1
ATOM 3041 O O . ALA A 1 395 ? -1.346 4.421 8.274 1.00 95.12 395 ALA A O 1
ATOM 3042 N N . TYR A 1 396 ? -1.259 2.413 9.269 1.00 96.00 396 TYR A N 1
ATOM 3043 C CA . TYR A 1 396 ? 0.169 2.250 8.954 1.00 96.00 396 TYR A CA 1
ATOM 3044 C C . TYR A 1 396 ? 0.417 2.180 7.447 1.00 96.00 396 TYR A C 1
ATOM 3046 O O . TYR A 1 396 ? 1.328 2.856 6.962 1.00 96.00 396 TYR A O 1
ATOM 3054 N N . GLY A 1 397 ? -0.421 1.433 6.725 1.00 95.62 397 GLY A N 1
ATOM 3055 C CA . GLY A 1 397 ? -0.469 1.427 5.269 1.00 95.62 397 GLY A CA 1
ATOM 3056 C C . GLY A 1 397 ? 0.873 1.123 4.601 1.00 95.62 397 GLY A C 1
ATOM 3057 O O . GLY A 1 397 ? 1.744 0.475 5.176 1.00 95.62 397 GLY A O 1
ATOM 3058 N N . ASN A 1 398 ? 1.055 1.619 3.385 1.00 96.00 398 ASN A N 1
ATOM 3059 C CA . ASN A 1 398 ? 2.268 1.455 2.590 1.00 96.00 398 ASN A CA 1
ATOM 3060 C C . ASN A 1 398 ? 2.804 2.814 2.120 1.00 96.00 398 ASN A C 1
ATOM 3062 O O . ASN A 1 398 ? 2.560 3.843 2.752 1.00 96.00 398 ASN A O 1
ATOM 3066 N N . LYS A 1 399 ? 3.603 2.829 1.050 1.00 94.38 399 LYS A N 1
ATOM 3067 C CA . LYS A 1 399 ? 4.157 4.075 0.511 1.00 94.38 399 LYS A CA 1
ATOM 3068 C C . LYS A 1 399 ? 3.112 4.916 -0.211 1.00 94.38 399 LYS A C 1
ATOM 3070 O O . LYS A 1 399 ? 3.269 6.130 -0.254 1.00 94.38 399 LYS A O 1
ATOM 3075 N N . GLY A 1 400 ? 2.073 4.288 -0.760 1.00 92.81 400 GLY A N 1
ATOM 3076 C CA . GLY A 1 400 ? 0.977 4.982 -1.428 1.00 92.81 400 GLY A CA 1
ATOM 3077 C C . GLY A 1 400 ? -0.002 5.651 -0.466 1.00 92.81 400 GLY A C 1
ATOM 3078 O O . GLY A 1 400 ? -0.492 6.739 -0.760 1.00 92.81 400 GLY A O 1
ATOM 3079 N N . ALA A 1 401 ? -0.284 5.019 0.672 1.00 92.25 401 ALA A N 1
ATOM 3080 C CA . ALA A 1 401 ? -1.283 5.482 1.627 1.00 92.25 401 ALA A CA 1
ATOM 3081 C C . ALA A 1 401 ? -0.898 5.101 3.057 1.00 92.25 401 ALA A C 1
ATOM 3083 O O . ALA A 1 401 ? -0.525 3.961 3.308 1.00 92.25 401 ALA A O 1
ATOM 3084 N N . GLY A 1 402 ? -1.068 6.021 4.004 1.00 93.75 402 GLY A N 1
ATOM 3085 C CA . GLY A 1 402 ? -0.844 5.807 5.432 1.00 93.75 402 GLY A CA 1
ATOM 3086 C C . GLY A 1 402 ? 0.493 6.338 5.950 1.00 93.75 402 GLY A C 1
ATOM 3087 O O . GLY A 1 402 ? 1.280 6.959 5.230 1.00 93.75 402 GLY A O 1
ATOM 3088 N N . ILE A 1 403 ? 0.746 6.078 7.230 1.00 93.94 403 ILE A N 1
ATOM 3089 C CA . ILE A 1 403 ? 1.893 6.569 8.012 1.00 93.94 403 ILE A CA 1
ATOM 3090 C C . ILE A 1 403 ? 3.232 6.210 7.348 1.00 93.94 403 ILE A C 1
ATOM 3092 O O . ILE A 1 403 ? 4.145 7.037 7.306 1.00 93.94 403 ILE A O 1
ATOM 3096 N N . THR A 1 404 ? 3.346 5.006 6.775 1.00 94.44 404 THR A N 1
ATOM 3097 C CA . THR A 1 404 ? 4.568 4.499 6.118 1.00 94.44 404 THR A CA 1
ATOM 3098 C C . THR A 1 404 ? 5.079 5.423 5.006 1.00 94.44 404 THR A C 1
ATOM 3100 O O . THR A 1 404 ? 6.291 5.516 4.787 1.00 94.44 404 THR A O 1
ATOM 3103 N N . THR A 1 405 ? 4.190 6.175 4.351 1.00 93.00 405 THR A N 1
ATOM 3104 C CA . THR A 1 405 ? 4.546 7.147 3.307 1.00 93.00 405 THR A CA 1
ATOM 3105 C C . THR A 1 405 ? 5.598 8.150 3.776 1.00 93.00 405 THR A C 1
ATOM 3107 O O . THR A 1 405 ? 6.498 8.507 3.013 1.00 93.00 405 THR A O 1
ATOM 3110 N N . LYS A 1 406 ? 5.519 8.583 5.039 1.00 89.81 406 LYS A N 1
ATOM 3111 C CA . LYS A 1 406 ? 6.375 9.635 5.605 1.00 89.81 406 LYS A CA 1
ATOM 3112 C C . LYS A 1 406 ? 7.199 9.208 6.817 1.00 89.81 406 LYS A C 1
ATOM 3114 O O . LYS A 1 406 ? 8.118 9.936 7.173 1.00 89.81 406 LYS A O 1
ATOM 3119 N N . TYR A 1 407 ? 6.878 8.073 7.434 1.00 90.31 407 TYR A N 1
ATOM 3120 C CA . TYR A 1 407 ? 7.489 7.661 8.696 1.00 90.31 407 TYR A CA 1
ATOM 3121 C C . TYR A 1 407 ? 8.811 6.903 8.524 1.00 90.31 407 TYR A C 1
ATOM 3123 O O . TYR A 1 407 ? 9.754 7.151 9.267 1.00 90.31 407 TYR A O 1
ATOM 3131 N N . ALA A 1 408 ? 8.906 5.986 7.555 1.00 86.88 408 ALA A N 1
ATOM 3132 C CA . ALA A 1 408 ? 10.065 5.099 7.411 1.00 86.88 408 ALA A CA 1
ATOM 3133 C C . ALA A 1 408 ? 10.550 5.023 5.964 1.00 86.88 408 ALA A C 1
ATOM 3135 O O . ALA A 1 408 ? 9.733 4.994 5.054 1.00 86.88 408 ALA A O 1
ATOM 3136 N N . SER A 1 409 ? 11.861 4.908 5.727 1.00 87.31 409 SER A N 1
ATOM 3137 C CA . SER A 1 409 ? 12.426 4.667 4.383 1.00 87.31 409 SER A CA 1
ATOM 3138 C C . SER A 1 409 ? 12.170 3.241 3.885 1.00 87.31 409 SER A C 1
ATOM 3140 O O . SER A 1 409 ? 12.154 2.987 2.678 1.00 87.31 409 SER A O 1
ATOM 3142 N N . ALA A 1 410 ? 11.953 2.292 4.797 1.00 88.44 410 ALA A N 1
ATOM 3143 C CA . ALA A 1 410 ? 11.620 0.924 4.445 1.00 88.44 410 ALA A CA 1
ATOM 3144 C C . ALA A 1 410 ? 10.228 0.852 3.801 1.00 88.44 410 ALA A C 1
ATOM 3146 O O . ALA A 1 410 ? 9.214 1.083 4.456 1.00 88.44 410 ALA A O 1
ATOM 3147 N N . ALA A 1 411 ? 10.176 0.471 2.522 1.00 88.31 411 ALA A N 1
ATOM 3148 C CA . ALA A 1 411 ? 8.921 0.276 1.792 1.00 88.31 411 ALA A CA 1
ATOM 3149 C C . ALA A 1 411 ? 7.981 -0.747 2.459 1.00 88.31 411 ALA A C 1
ATOM 3151 O O . ALA A 1 411 ? 6.768 -0.641 2.342 1.00 88.31 411 ALA A O 1
ATOM 3152 N N . THR A 1 412 ? 8.537 -1.698 3.212 1.00 91.50 412 THR A N 1
ATOM 3153 C CA . THR A 1 412 ? 7.793 -2.762 3.895 1.00 91.50 412 THR A CA 1
ATOM 3154 C C . THR A 1 412 ? 7.452 -2.443 5.347 1.00 91.50 412 THR A C 1
ATOM 3156 O O . THR A 1 412 ? 7.021 -3.342 6.059 1.00 91.50 412 THR A O 1
ATOM 3159 N N . TYR A 1 413 ? 7.658 -1.211 5.827 1.00 94.62 413 TYR A N 1
ATOM 3160 C CA . TYR A 1 413 ? 7.463 -0.876 7.243 1.00 94.62 413 TYR A CA 1
ATOM 3161 C C . TYR A 1 413 ? 6.064 -1.262 7.746 1.00 94.62 413 TYR A C 1
ATOM 3163 O O . TYR A 1 413 ? 5.950 -2.054 8.681 1.00 94.62 413 TYR A O 1
ATOM 3171 N N . GLY A 1 414 ? 5.002 -0.806 7.075 1.00 96.19 414 GLY A N 1
ATOM 3172 C CA . GLY A 1 414 ? 3.634 -1.179 7.436 1.00 96.19 414 GLY A CA 1
ATOM 3173 C C . GLY A 1 414 ? 3.346 -2.679 7.324 1.00 96.19 414 GLY A C 1
ATOM 3174 O O . GLY A 1 414 ? 2.672 -3.220 8.195 1.00 96.19 414 GLY A O 1
ATOM 3175 N N . LEU A 1 415 ? 3.920 -3.381 6.338 1.00 96.19 415 LEU A N 1
ATOM 3176 C CA . LEU A 1 415 ? 3.805 -4.844 6.213 1.00 96.19 415 LEU A CA 1
ATOM 3177 C C . LEU A 1 415 ? 4.479 -5.573 7.388 1.00 96.19 415 LEU A C 1
ATOM 3179 O O . LEU A 1 415 ? 3.939 -6.549 7.908 1.00 96.19 415 LEU A O 1
ATOM 3183 N N . THR A 1 416 ? 5.632 -5.089 7.853 1.00 96.19 416 THR A N 1
ATOM 3184 C CA . THR A 1 416 ? 6.301 -5.621 9.047 1.00 96.19 416 THR A CA 1
ATOM 3185 C C . THR A 1 416 ? 5.427 -5.434 10.285 1.00 96.19 416 THR A C 1
ATOM 3187 O O . THR A 1 416 ? 5.255 -6.379 11.057 1.00 96.19 416 THR A O 1
ATOM 3190 N N . LEU A 1 417 ? 4.831 -4.250 10.462 1.00 97.44 417 LEU A N 1
ATOM 3191 C CA . LEU A 1 417 ? 3.932 -3.989 11.590 1.00 97.44 417 LEU A CA 1
ATOM 3192 C C . LEU A 1 417 ? 2.662 -4.843 11.515 1.00 97.44 417 LEU A C 1
ATOM 3194 O O . LEU A 1 417 ? 2.270 -5.424 12.525 1.00 97.44 417 LEU A O 1
ATOM 3198 N N . ALA A 1 418 ? 2.078 -4.991 10.324 1.00 97.19 418 ALA A N 1
ATOM 3199 C CA . ALA A 1 418 ? 0.944 -5.875 10.079 1.00 97.19 418 ALA A CA 1
ATOM 3200 C C . ALA A 1 418 ? 1.278 -7.334 10.427 1.00 97.19 418 ALA A C 1
ATOM 3202 O O . ALA A 1 418 ? 0.486 -8.005 11.078 1.00 97.19 418 ALA A O 1
ATOM 3203 N N . SER A 1 419 ? 2.480 -7.806 10.086 1.00 97.19 419 SER A N 1
ATOM 3204 C CA . SER A 1 419 ? 2.944 -9.160 10.417 1.00 97.19 419 SER A CA 1
ATOM 3205 C C . SER A 1 419 ? 3.124 -9.396 11.919 1.00 97.19 419 SER A C 1
ATOM 3207 O O . SER A 1 419 ? 2.747 -10.449 12.444 1.00 97.19 419 SER A O 1
ATOM 3209 N N . ILE A 1 420 ? 3.671 -8.417 12.647 1.00 98.06 420 ILE A N 1
ATOM 3210 C CA . ILE A 1 420 ? 3.787 -8.507 14.110 1.00 98.06 420 ILE A CA 1
ATOM 3211 C C . ILE A 1 420 ? 2.396 -8.468 14.751 1.00 98.06 420 ILE A C 1
ATOM 3213 O O . ILE A 1 420 ? 2.107 -9.302 15.609 1.00 98.06 420 ILE A O 1
ATOM 3217 N N . TYR A 1 421 ? 1.524 -7.554 14.312 1.00 98.00 421 TYR A N 1
ATOM 3218 C CA . TYR A 1 421 ? 0.165 -7.444 14.842 1.00 98.00 421 TYR A CA 1
ATOM 3219 C C . TYR A 1 421 ? -0.642 -8.720 14.567 1.00 98.00 421 TYR A C 1
ATOM 3221 O O . TYR A 1 421 ? -1.209 -9.290 15.494 1.00 98.00 421 TYR A O 1
ATOM 3229 N N . TYR A 1 422 ? -0.610 -9.254 13.345 1.00 97.56 422 TYR A N 1
ATOM 3230 C CA . TYR A 1 422 ? -1.315 -10.490 13.006 1.00 97.56 422 TYR A CA 1
ATOM 3231 C C . TYR A 1 422 ? -0.879 -11.667 13.885 1.00 97.56 422 TYR A C 1
ATOM 3233 O O . TYR A 1 422 ? -1.707 -12.420 14.394 1.00 97.56 422 TYR A O 1
ATOM 3241 N N . ARG A 1 423 ? 0.426 -11.808 14.130 1.00 97.12 423 ARG A N 1
ATOM 3242 C CA . ARG A 1 423 ? 0.965 -12.847 15.018 1.00 97.12 423 ARG A CA 1
ATOM 3243 C C . ARG A 1 423 ? 0.533 -12.654 16.469 1.00 97.12 423 ARG A C 1
ATOM 3245 O O . ARG A 1 423 ? 0.209 -13.633 17.137 1.00 97.12 423 ARG A O 1
ATOM 3252 N N . PHE A 1 424 ? 0.524 -11.411 16.946 1.00 98.31 424 PHE A N 1
ATOM 3253 C CA . PHE A 1 424 ? 0.050 -11.077 18.285 1.00 98.31 424 PHE A CA 1
ATOM 3254 C C . PHE A 1 424 ? -1.436 -11.415 18.453 1.00 98.31 424 PHE A C 1
ATOM 3256 O O . PHE A 1 424 ? -1.829 -11.998 19.459 1.00 98.31 424 PHE A O 1
ATOM 3263 N N . ASP A 1 425 ? -2.236 -11.141 17.429 1.00 97.06 425 ASP A N 1
ATOM 3264 C CA . ASP A 1 425 ? -3.667 -11.418 17.404 1.00 97.06 425 ASP A CA 1
ATOM 3265 C C . ASP A 1 425 ? -3.986 -12.927 17.372 1.00 97.06 425 ASP A C 1
ATOM 3267 O O . ASP A 1 425 ? -4.813 -13.426 18.144 1.00 97.06 425 ASP A O 1
ATOM 3271 N N . LYS A 1 426 ? -3.246 -13.700 16.561 1.00 95.12 426 LYS A N 1
ATOM 3272 C CA . LYS A 1 426 ? -3.291 -15.172 16.606 1.00 95.12 426 LYS A CA 1
ATOM 3273 C C . LYS A 1 426 ? -2.967 -15.691 17.999 1.00 95.12 426 LYS A C 1
ATOM 3275 O O . LYS A 1 426 ? -3.718 -16.505 18.536 1.00 95.12 426 LYS A O 1
ATOM 3280 N N . TYR A 1 427 ? -1.893 -15.188 18.605 1.00 97.12 427 TYR A N 1
ATOM 3281 C CA . TYR A 1 427 ? -1.480 -15.606 19.939 1.00 97.12 427 TYR A CA 1
ATOM 3282 C C . TYR A 1 427 ? -2.548 -15.281 20.993 1.00 97.12 427 TYR A C 1
ATOM 3284 O O . TYR A 1 427 ? -2.874 -16.136 21.815 1.00 97.12 427 TYR A O 1
ATOM 3292 N N . ALA A 1 428 ? -3.161 -14.096 20.922 1.00 96.56 428 ALA A N 1
ATOM 3293 C CA . ALA A 1 428 ? -4.251 -13.688 21.808 1.00 96.56 428 ALA A CA 1
ATOM 3294 C C . ALA A 1 428 ? -5.478 -14.613 21.720 1.00 96.56 428 ALA A C 1
ATOM 3296 O O . ALA A 1 428 ? -6.115 -14.886 22.735 1.00 96.56 428 ALA A O 1
ATOM 3297 N N . SER A 1 429 ? -5.760 -15.168 20.537 1.00 94.06 429 SER A N 1
ATOM 3298 C CA . SER A 1 429 ? -6.821 -16.169 20.343 1.00 94.06 429 SER A CA 1
ATOM 3299 C C . SER A 1 429 ? -6.439 -17.593 20.790 1.00 94.06 429 SER A C 1
ATOM 3301 O O . SER A 1 429 ? -7.246 -18.518 20.683 1.00 94.06 429 SER A O 1
ATOM 3303 N N . GLY A 1 430 ? -5.204 -17.806 21.257 1.00 95.06 430 GLY A N 1
ATOM 3304 C CA . GLY A 1 430 ? -4.663 -19.132 21.562 1.00 95.06 430 GLY A CA 1
ATOM 3305 C C . GLY A 1 430 ? -4.275 -19.943 20.321 1.00 95.06 430 GLY A C 1
ATOM 3306 O O . GLY A 1 430 ? -4.252 -21.170 20.383 1.00 95.06 430 GLY A O 1
ATOM 3307 N N . ASN A 1 431 ? -3.992 -19.279 19.194 1.00 93.00 431 ASN A N 1
ATOM 3308 C CA . ASN A 1 431 ? -3.630 -19.889 17.907 1.00 93.00 431 ASN A CA 1
ATOM 3309 C C . ASN A 1 431 ? -4.655 -20.921 17.395 1.00 93.00 431 ASN A C 1
ATOM 3311 O O . ASN A 1 431 ? -4.296 -21.900 16.739 1.00 93.00 431 ASN A O 1
ATOM 3315 N N . ASN A 1 432 ? -5.939 -20.728 17.701 1.00 91.00 432 ASN A N 1
ATOM 3316 C CA . ASN A 1 432 ? -6.979 -21.731 17.459 1.00 91.00 432 ASN A CA 1
ATOM 3317 C C . ASN A 1 432 ? -7.616 -21.666 16.053 1.00 91.00 432 ASN A C 1
ATOM 3319 O O . ASN A 1 432 ? -8.466 -22.496 15.734 1.00 91.00 432 ASN A O 1
ATOM 3323 N N . GLY A 1 433 ? -7.201 -20.721 15.204 1.00 86.69 433 GLY A N 1
ATOM 3324 C CA . GLY A 1 433 ? -7.801 -20.435 13.892 1.00 86.69 433 GLY A CA 1
ATOM 3325 C C . GLY A 1 433 ? -8.699 -19.194 13.874 1.00 86.69 433 GLY A C 1
ATOM 3326 O O . GLY A 1 433 ? -9.038 -18.709 12.801 1.00 86.69 433 GLY A O 1
ATOM 3327 N N . SER A 1 434 ? -9.045 -18.652 15.044 1.00 89.94 434 SER A N 1
ATOM 3328 C CA . SER A 1 434 ? -9.759 -17.377 15.192 1.00 89.94 434 SER A CA 1
ATOM 3329 C C . SER A 1 434 ? -8.780 -16.216 15.377 1.00 89.94 434 SER A C 1
ATOM 3331 O O . SER A 1 434 ? -7.572 -16.420 15.512 1.00 89.94 434 SER A O 1
ATOM 3333 N N . LEU A 1 435 ? -9.306 -14.993 15.374 1.00 90.94 435 LEU A N 1
ATOM 3334 C CA . LEU A 1 435 ? -8.570 -13.755 15.622 1.00 90.94 435 LEU A CA 1
ATOM 3335 C C . LEU A 1 435 ? -9.368 -12.915 16.629 1.00 90.94 435 LEU A C 1
ATOM 3337 O O . LEU A 1 435 ? -10.596 -12.952 16.630 1.00 90.94 435 LEU A O 1
ATOM 3341 N N . THR A 1 436 ? -8.669 -12.222 17.523 1.00 90.81 436 THR A N 1
ATOM 3342 C CA . THR A 1 436 ? -9.244 -11.391 18.595 1.00 90.81 436 THR A CA 1
ATOM 3343 C C . THR A 1 436 ? -9.598 -9.991 18.091 1.00 90.81 436 THR A C 1
ATOM 3345 O O . THR A 1 436 ? -10.644 -9.450 18.449 1.00 90.81 436 THR A O 1
ATOM 3348 N N . ASP A 1 437 ? -8.729 -9.409 17.264 1.00 90.44 437 ASP A N 1
ATOM 3349 C CA . ASP A 1 437 ? -8.819 -8.023 16.801 1.00 90.44 437 ASP A CA 1
ATOM 3350 C C . ASP A 1 437 ? -9.153 -7.887 15.316 1.00 90.44 437 ASP A C 1
ATOM 3352 O O . ASP A 1 437 ? -9.715 -6.855 14.924 1.00 90.44 437 ASP A O 1
ATOM 3356 N N . ALA A 1 438 ? -8.786 -8.867 14.484 1.00 84.75 438 ALA A N 1
ATOM 3357 C CA . ALA A 1 438 ? -9.069 -8.843 13.054 1.00 84.75 438 ALA A CA 1
ATOM 3358 C C . ALA A 1 438 ? -10.544 -8.575 12.810 1.00 84.75 438 ALA A C 1
ATOM 3360 O O . ALA A 1 438 ? -11.393 -9.258 13.380 1.00 84.75 438 ALA A O 1
ATOM 3361 N N . GLN A 1 439 ? -10.839 -7.598 11.952 1.00 74.75 439 GLN A N 1
ATOM 3362 C CA . GLN A 1 439 ? -12.218 -7.257 11.629 1.00 74.75 439 GLN A CA 1
ATOM 3363 C C . GLN A 1 439 ? -13.047 -6.982 12.905 1.00 74.75 439 GLN A C 1
ATOM 3365 O O . GLN A 1 439 ? -14.234 -7.230 12.954 1.00 74.75 439 GLN A O 1
ATOM 3370 N N . SER A 1 440 ? -12.463 -6.440 13.976 1.00 83.06 440 SER A N 1
ATOM 3371 C CA . SER A 1 440 ? -13.255 -5.992 15.138 1.00 83.06 440 SER A CA 1
ATOM 3372 C C . SER A 1 440 ? -13.992 -4.676 14.865 1.00 83.06 440 SER A C 1
ATOM 3374 O O . SER A 1 440 ? -14.934 -4.322 15.571 1.00 83.06 440 SER A O 1
ATOM 3376 N N . SER A 1 441 ? -13.574 -3.945 13.828 1.00 84.50 441 SER A N 1
ATOM 3377 C CA . SER A 1 441 ? -14.188 -2.704 13.356 1.00 84.50 441 SER A CA 1
ATOM 3378 C C . SER A 1 441 ? -14.486 -2.791 11.863 1.00 84.50 441 SER A C 1
ATOM 3380 O O . SER A 1 441 ? -13.684 -3.336 11.104 1.00 84.50 441 SER A O 1
ATOM 3382 N N . THR A 1 442 ? -15.605 -2.208 11.430 1.00 89.50 442 THR A N 1
ATOM 3383 C CA . THR A 1 442 ? -15.868 -2.008 10.002 1.00 89.50 442 THR A CA 1
ATOM 3384 C C . THR A 1 442 ? -15.009 -0.853 9.503 1.00 89.50 442 THR A C 1
ATOM 3386 O O . THR A 1 442 ? -15.070 0.253 10.044 1.00 89.50 442 THR A O 1
ATOM 3389 N N . ILE A 1 443 ? -14.208 -1.093 8.470 1.00 92.56 443 ILE A N 1
ATOM 3390 C CA . ILE A 1 443 ? -13.357 -0.073 7.850 1.00 92.56 443 ILE A CA 1
ATOM 3391 C C . ILE A 1 443 ? -13.968 0.313 6.507 1.00 92.56 443 ILE A C 1
ATOM 3393 O O . ILE A 1 443 ? -14.237 -0.548 5.677 1.00 92.56 443 ILE A O 1
ATOM 3397 N N . GLY A 1 444 ? -14.171 1.606 6.283 1.00 92.94 444 GLY A N 1
ATOM 3398 C CA . GLY A 1 444 ? -14.501 2.155 4.975 1.00 92.94 444 GLY A CA 1
ATOM 3399 C C . GLY A 1 444 ? -13.240 2.644 4.280 1.00 92.94 444 GLY A C 1
ATOM 3400 O O . GLY A 1 444 ? -12.455 3.365 4.887 1.00 92.94 444 GLY A O 1
ATOM 3401 N N . ILE A 1 445 ? -13.046 2.285 3.016 1.00 93.00 445 ILE A N 1
ATOM 3402 C CA . ILE A 1 445 ? -12.047 2.915 2.155 1.00 93.00 445 ILE A CA 1
ATOM 3403 C C . ILE A 1 445 ? -12.754 3.996 1.344 1.00 93.00 445 ILE A C 1
ATOM 3405 O O . ILE A 1 445 ? -13.767 3.721 0.702 1.00 93.00 445 ILE A O 1
ATOM 3409 N N . LEU A 1 446 ? -12.240 5.220 1.394 1.00 91.88 446 LEU A N 1
ATOM 3410 C CA . LEU A 1 446 ? -12.802 6.367 0.691 1.00 91.88 446 LEU A CA 1
ATOM 3411 C C . LEU A 1 446 ? -12.503 6.307 -0.804 1.00 91.88 446 LEU A C 1
ATOM 3413 O O . LEU A 1 446 ? -11.551 5.652 -1.239 1.00 91.88 446 LEU A O 1
ATOM 3417 N N . ASN A 1 447 ? -13.297 7.037 -1.580 1.00 84.50 447 ASN A N 1
ATOM 3418 C CA . ASN A 1 447 ? -12.925 7.399 -2.939 1.00 84.50 447 ASN A CA 1
ATOM 3419 C C . ASN A 1 447 ? -11.582 8.138 -2.897 1.00 84.50 447 ASN A C 1
ATOM 3421 O O . ASN A 1 447 ? -11.317 8.902 -1.969 1.00 84.50 447 ASN A O 1
ATOM 3425 N N . ASP A 1 448 ? -10.738 7.917 -3.900 1.00 84.88 448 ASP A N 1
ATOM 3426 C CA . ASP A 1 448 ? -9.412 8.539 -4.037 1.00 84.88 448 ASP A CA 1
ATOM 3427 C C . ASP A 1 448 ? -9.544 10.020 -4.473 1.00 84.88 448 ASP A C 1
ATOM 3429 O O . ASP A 1 448 ? -8.939 10.492 -5.429 1.00 84.88 448 ASP A O 1
ATOM 3433 N N . THR A 1 449 ? -10.437 10.740 -3.794 1.00 82.75 449 THR A N 1
ATOM 3434 C CA . THR A 1 449 ? -10.897 12.103 -4.051 1.00 82.75 449 THR A CA 1
ATOM 3435 C C . THR A 1 449 ? -11.194 12.789 -2.727 1.00 82.75 449 THR A C 1
ATOM 3437 O O . THR A 1 449 ? -11.507 12.132 -1.735 1.00 82.75 449 THR A O 1
ATOM 3440 N N . VAL A 1 450 ? -11.163 14.121 -2.723 1.00 85.56 450 VAL A N 1
ATOM 3441 C CA . VAL A 1 450 ? -11.440 14.927 -1.528 1.00 85.56 450 VAL A CA 1
ATOM 3442 C C . VAL A 1 450 ? -12.800 14.562 -0.933 1.00 85.56 450 VAL A C 1
ATOM 3444 O O . VAL A 1 450 ? -13.819 14.643 -1.617 1.00 85.56 450 VAL A O 1
ATOM 3447 N N . ALA A 1 451 ? -12.811 14.194 0.349 1.00 89.69 451 ALA A N 1
ATOM 3448 C CA . ALA A 1 451 ? -14.015 13.784 1.063 1.00 89.69 451 ALA A CA 1
ATOM 3449 C C . ALA A 1 451 ? -14.220 14.647 2.310 1.00 89.69 451 ALA A C 1
ATOM 3451 O O . ALA A 1 451 ? -13.303 14.844 3.111 1.00 89.69 451 ALA A O 1
ATOM 3452 N N . ASN A 1 452 ? -15.435 15.161 2.486 1.00 93.69 452 ASN A N 1
ATOM 3453 C CA . ASN A 1 452 ? -15.777 15.969 3.650 1.00 93.69 452 ASN A CA 1
ATOM 3454 C C . ASN A 1 452 ? -16.290 15.090 4.786 1.00 93.69 452 ASN A C 1
ATOM 3456 O O . ASN A 1 452 ? -17.131 14.214 4.585 1.00 93.69 452 ASN A O 1
ATOM 3460 N N . VAL A 1 453 ? -15.829 15.396 5.992 1.00 95.31 453 VAL A N 1
ATOM 3461 C CA . VAL A 1 453 ? -16.421 14.917 7.234 1.00 95.31 453 VAL A CA 1
ATOM 3462 C C . VAL A 1 453 ? -17.314 16.016 7.773 1.00 95.31 453 VAL A C 1
ATOM 3464 O O . VAL A 1 453 ? -16.937 17.183 7.785 1.00 95.31 453 VAL A O 1
ATOM 3467 N N . TYR A 1 454 ? -18.504 15.650 8.216 1.00 95.38 454 TYR A N 1
ATOM 3468 C CA . TYR A 1 454 ? -19.553 16.549 8.662 1.00 95.38 454 TYR A CA 1
ATOM 3469 C C . TYR A 1 454 ? -19.788 16.433 10.168 1.00 95.38 454 TYR A C 1
ATOM 3471 O O . TYR A 1 454 ? -19.501 15.404 10.784 1.00 95.38 454 TYR A O 1
ATOM 3479 N N . THR A 1 455 ? -20.338 17.492 10.759 1.00 93.25 455 THR A N 1
ATOM 3480 C CA . THR A 1 455 ? -20.651 17.575 12.195 1.00 93.25 455 THR A CA 1
ATOM 3481 C C . THR A 1 455 ? -21.870 16.757 12.611 1.00 93.25 455 THR A C 1
ATOM 3483 O O . THR A 1 455 ? -22.019 16.426 13.785 1.00 93.25 455 THR A O 1
ATOM 3486 N N . ASP A 1 456 ? -22.765 16.455 11.671 1.00 89.69 456 ASP A N 1
ATOM 3487 C CA . ASP A 1 456 ? -24.074 15.861 11.934 1.00 89.69 456 ASP A CA 1
ATOM 3488 C C . ASP A 1 456 ? -24.503 14.882 10.837 1.00 89.69 456 ASP A C 1
ATOM 3490 O O . ASP A 1 456 ? -23.986 14.889 9.719 1.00 89.69 456 ASP A O 1
ATOM 3494 N N . ALA A 1 457 ? -25.497 14.055 11.167 1.00 86.44 457 ALA A N 1
ATOM 3495 C CA . ALA A 1 457 ? -26.026 13.019 10.287 1.00 86.44 457 ALA A CA 1
ATOM 3496 C C . ALA A 1 457 ? -26.791 13.555 9.067 1.00 86.44 457 ALA A C 1
ATOM 3498 O O . ALA A 1 457 ? -27.051 12.794 8.139 1.00 86.44 457 ALA A O 1
ATOM 3499 N N . ALA A 1 458 ? -27.157 14.843 9.049 1.00 85.44 458 ALA A N 1
ATOM 3500 C CA . ALA A 1 458 ? -27.704 15.469 7.848 1.00 85.44 458 ALA A CA 1
ATOM 3501 C C . ALA A 1 458 ? -26.597 15.841 6.848 1.00 85.44 458 ALA A C 1
ATOM 3503 O O . ALA A 1 458 ? -26.904 16.304 5.750 1.00 85.44 458 ALA A O 1
ATOM 3504 N N . CYS A 1 459 ? -25.322 15.643 7.216 1.00 83.56 459 CYS A N 1
ATOM 3505 C CA . CYS A 1 459 ? -24.153 15.951 6.402 1.00 83.56 459 CYS A CA 1
ATOM 3506 C C . CYS A 1 459 ? -24.198 17.385 5.857 1.00 83.56 459 CYS A C 1
ATOM 3508 O O . CYS A 1 459 ? -23.944 17.647 4.679 1.00 83.56 459 CYS A O 1
ATOM 3510 N N . SER A 1 460 ? -24.584 18.309 6.744 1.00 81.38 460 SER A N 1
ATOM 3511 C CA . SER A 1 460 ? -24.931 19.684 6.387 1.00 81.38 460 SER A CA 1
ATOM 3512 C C . SER A 1 460 ? -23.777 20.669 6.582 1.00 81.38 460 SER A C 1
ATOM 3514 O O . SER A 1 460 ? -23.545 21.520 5.724 1.00 81.38 460 SER A O 1
ATOM 3516 N N . SER A 1 461 ? -23.021 20.528 7.676 1.00 90.50 461 SER A N 1
ATOM 3517 C CA . SER A 1 461 ? -21.890 21.401 8.011 1.00 90.50 461 SER A CA 1
ATOM 3518 C C . SER A 1 461 ? -20.588 20.609 8.035 1.00 90.50 461 SER A C 1
ATOM 3520 O O . SER A 1 461 ? -20.493 19.584 8.709 1.00 90.50 461 SER A O 1
ATOM 3522 N N . VAL A 1 462 ? -19.594 21.063 7.267 1.00 94.19 462 VAL A N 1
ATOM 3523 C CA . VAL A 1 462 ? -18.278 20.412 7.181 1.00 94.19 462 VAL A CA 1
ATOM 3524 C C . VAL A 1 462 ? -17.507 20.657 8.477 1.00 94.19 462 VAL A C 1
ATOM 3526 O O . VAL A 1 462 ? -17.344 21.798 8.902 1.00 94.19 462 VAL A O 1
ATOM 3529 N N . LEU A 1 463 ? -17.047 19.570 9.086 1.00 93.56 463 LEU A N 1
ATOM 3530 C CA . LEU A 1 463 ? -16.214 19.527 10.279 1.00 93.56 463 LEU A CA 1
ATOM 3531 C C . LEU A 1 463 ? -14.725 19.615 9.915 1.00 93.56 463 LEU A C 1
ATOM 3533 O O . LEU A 1 463 ? -14.021 20.460 10.455 1.00 93.56 463 LEU A O 1
ATOM 3537 N N . TYR A 1 464 ? -14.273 18.759 8.996 1.00 92.50 464 TYR A N 1
ATOM 3538 C CA . TYR A 1 464 ? -12.957 18.807 8.349 1.00 92.50 464 TYR A CA 1
ATOM 3539 C C . TYR A 1 464 ? -13.011 18.043 7.023 1.00 92.50 464 TYR A C 1
ATOM 3541 O O . TYR A 1 464 ? -14.040 17.470 6.655 1.00 92.50 464 TYR A O 1
ATOM 3549 N N . THR A 1 465 ? -11.898 18.017 6.301 1.00 90.56 465 THR A N 1
ATOM 3550 C CA . THR A 1 465 ? -11.806 17.400 4.980 1.00 90.56 465 THR A CA 1
ATOM 3551 C C . THR A 1 465 ? -10.627 16.437 4.941 1.00 90.56 465 THR A C 1
ATOM 3553 O O . THR A 1 465 ? -9.509 16.816 5.276 1.00 90.56 465 THR A O 1
ATOM 3556 N N . TYR A 1 466 ? -10.851 15.208 4.477 1.00 87.88 466 TYR A N 1
ATOM 3557 C CA . TYR A 1 466 ? -9.761 14.312 4.108 1.00 87.88 466 TYR A CA 1
ATOM 3558 C C . TYR A 1 466 ? -9.068 14.854 2.855 1.00 87.88 466 TYR A C 1
ATOM 3560 O O . TYR A 1 466 ? -9.660 14.914 1.777 1.00 87.88 466 TYR A O 1
ATOM 3568 N N . ARG A 1 467 ? -7.811 15.263 3.029 1.00 78.19 467 ARG A N 1
ATOM 3569 C CA . ARG A 1 467 ? -6.859 15.740 2.014 1.00 78.19 467 ARG A CA 1
ATOM 3570 C C . ARG A 1 467 ? -5.445 15.500 2.546 1.00 78.19 467 ARG A C 1
ATOM 3572 O O . ARG A 1 467 ? -5.273 15.417 3.760 1.00 78.19 467 ARG A O 1
ATOM 3579 N N . TYR A 1 468 ? -4.430 15.413 1.690 1.00 74.81 468 TYR A N 1
ATOM 3580 C CA . TYR A 1 468 ? -3.048 15.413 2.184 1.00 74.81 468 TYR A CA 1
ATOM 3581 C C . TYR A 1 468 ? -2.492 16.835 2.234 1.00 74.81 468 TYR A C 1
ATOM 3583 O O . TYR A 1 468 ? -2.366 17.501 1.204 1.00 74.81 468 TYR A O 1
ATOM 3591 N N . GLY A 1 469 ? -2.127 17.289 3.436 1.00 60.31 469 GLY A N 1
ATOM 3592 C CA . GLY A 1 469 ? -1.574 18.618 3.687 1.00 60.31 469 GLY A CA 1
ATOM 3593 C C . GLY A 1 469 ? -2.491 19.781 3.276 1.00 60.31 469 GLY A C 1
ATOM 3594 O O . GLY A 1 469 ? -3.634 19.616 2.858 1.00 60.31 469 GLY A O 1
ATOM 3595 N N . ASN A 1 470 ? -1.959 21.003 3.361 1.00 55.09 470 ASN A N 1
ATOM 3596 C CA . ASN A 1 470 ? -2.735 22.221 3.097 1.00 55.09 470 ASN A CA 1
ATOM 3597 C C . ASN A 1 470 ? -3.059 22.471 1.609 1.00 55.09 470 ASN A C 1
ATOM 3599 O O . ASN A 1 470 ? -3.684 23.492 1.323 1.00 55.09 470 ASN A O 1
ATOM 3603 N N . ASN A 1 471 ? -2.594 21.638 0.657 1.00 52.97 471 ASN A N 1
ATOM 3604 C CA . ASN A 1 471 ? -2.749 21.946 -0.774 1.00 52.97 471 ASN A CA 1
ATOM 3605 C C . ASN A 1 471 ? -2.463 20.788 -1.766 1.00 52.97 471 ASN A C 1
ATOM 3607 O O . ASN A 1 471 ? -1.593 20.941 -2.630 1.00 52.97 471 ASN A O 1
ATOM 3611 N N . THR A 1 472 ? -3.124 19.626 -1.670 1.00 58.41 472 THR A N 1
ATOM 3612 C CA . THR A 1 472 ? -2.884 18.544 -2.652 1.00 58.41 472 THR A CA 1
ATOM 3613 C C . THR A 1 472 ? -4.138 17.728 -3.004 1.00 58.41 472 THR A C 1
ATOM 3615 O O . THR A 1 472 ? -4.966 17.460 -2.134 1.00 58.41 472 THR A O 1
ATOM 3618 N N . ASP A 1 473 ? -4.239 17.328 -4.280 1.00 63.69 473 ASP A N 1
ATOM 3619 C CA . ASP A 1 473 ? -5.233 16.387 -4.830 1.00 63.69 473 ASP A CA 1
ATOM 3620 C C . ASP A 1 473 ? -4.798 14.916 -4.665 1.00 63.69 473 ASP A C 1
ATOM 3622 O O . ASP A 1 473 ? -5.508 14.005 -5.086 1.00 63.69 473 ASP A O 1
ATOM 3626 N N . TYR A 1 474 ? -3.613 14.653 -4.093 1.00 78.31 474 TYR A N 1
ATOM 3627 C CA . TYR A 1 474 ? -3.193 13.280 -3.813 1.00 78.31 474 TYR A CA 1
ATOM 3628 C C . TYR A 1 474 ? -4.093 12.758 -2.690 1.00 78.31 474 TYR A C 1
ATOM 3630 O O . TYR A 1 474 ? -4.187 13.394 -1.648 1.00 78.31 474 TYR A O 1
ATOM 3638 N N . LEU A 1 475 ? -4.788 11.648 -2.925 1.00 80.94 475 LEU A N 1
ATOM 3639 C CA . LEU A 1 475 ? -5.591 10.898 -1.960 1.00 80.94 475 LEU A CA 1
ATOM 3640 C C . LEU A 1 475 ? -5.642 9.461 -2.459 1.00 80.94 475 LEU A C 1
ATOM 3642 O O . LEU A 1 475 ? -6.129 9.217 -3.555 1.00 80.94 475 LEU A O 1
ATOM 3646 N N . LYS A 1 476 ? -5.117 8.513 -1.683 1.00 87.06 476 LYS A N 1
ATOM 3647 C CA . LYS A 1 476 ? -5.124 7.099 -2.060 1.00 87.06 476 LYS A CA 1
ATOM 3648 C C . LYS A 1 476 ? -5.524 6.244 -0.872 1.00 87.06 476 LYS A C 1
ATOM 3650 O O . LYS A 1 476 ? -5.006 6.427 0.231 1.00 87.06 476 LYS A O 1
ATOM 3655 N N . ASN A 1 477 ? -6.466 5.330 -1.091 1.00 89.50 477 ASN A N 1
ATOM 3656 C CA . ASN A 1 477 ? -6.877 4.280 -0.159 1.00 89.50 477 ASN A CA 1
ATOM 3657 C C . ASN A 1 477 ? -7.068 4.777 1.287 1.00 89.50 477 ASN A C 1
ATOM 3659 O O . ASN A 1 477 ? -6.617 4.138 2.240 1.00 89.50 477 ASN A O 1
ATOM 3663 N N . GLN A 1 478 ? -7.699 5.943 1.459 1.00 90.88 478 GLN A N 1
ATOM 3664 C CA . GLN A 1 478 ? -7.933 6.491 2.792 1.00 90.88 478 GLN A CA 1
ATOM 3665 C C . GLN A 1 478 ? -8.915 5.620 3.555 1.00 90.88 478 GLN A C 1
ATOM 3667 O O . GLN A 1 478 ? -10.011 5.360 3.076 1.00 90.88 478 GLN A O 1
ATOM 3672 N N . ALA A 1 479 ? -8.511 5.178 4.740 1.00 93.31 479 ALA A N 1
ATOM 3673 C CA . ALA A 1 479 ? -9.310 4.310 5.584 1.00 93.31 479 ALA A CA 1
ATOM 3674 C C . ALA A 1 479 ? -9.970 5.104 6.717 1.00 93.31 479 ALA A C 1
ATOM 3676 O O . ALA A 1 479 ? -9.314 5.876 7.421 1.00 93.31 479 ALA A O 1
ATOM 3677 N N . VAL A 1 480 ? -11.262 4.866 6.919 1.00 95.12 480 VAL A N 1
ATOM 3678 C CA . VAL A 1 480 ? -12.077 5.418 8.005 1.00 95.12 480 VAL A CA 1
ATOM 3679 C C . VAL A 1 480 ? -12.734 4.291 8.786 1.00 95.12 480 VAL A C 1
ATOM 3681 O O . VAL A 1 480 ? -12.989 3.217 8.251 1.00 95.12 480 VAL A O 1
ATOM 3684 N N . VAL A 1 481 ? -13.026 4.524 10.061 1.00 95.31 481 VAL A N 1
ATOM 3685 C CA . VAL A 1 481 ? -13.715 3.537 10.901 1.00 95.31 481 VAL A CA 1
ATOM 3686 C C . VAL A 1 481 ? -15.203 3.841 10.889 1.00 95.31 481 VAL A C 1
ATOM 3688 O O . VAL A 1 481 ? -15.605 4.912 11.336 1.00 95.31 481 VAL A O 1
ATOM 3691 N N . ILE A 1 482 ? -16.011 2.908 10.397 1.00 93.81 482 ILE A N 1
ATOM 3692 C CA . ILE A 1 482 ? -17.465 3.034 10.301 1.00 93.81 482 ILE A CA 1
ATOM 3693 C C . ILE A 1 482 ? -18.091 2.558 11.614 1.00 93.81 482 ILE A C 1
ATOM 3695 O O . ILE A 1 482 ? -17.930 1.404 12.005 1.00 93.81 482 ILE A O 1
ATOM 3699 N N . LEU A 1 483 ? -18.829 3.444 12.281 1.00 92.06 483 LEU A N 1
ATOM 3700 C CA . LEU A 1 483 ? -19.573 3.144 13.510 1.00 92.06 483 LEU A CA 1
ATOM 3701 C C . LEU A 1 483 ? -21.017 2.713 13.219 1.00 92.06 483 LEU A C 1
ATOM 3703 O O . LEU A 1 483 ? -21.613 1.971 13.995 1.00 92.06 483 LEU A O 1
ATOM 3707 N N . GLY A 1 484 ? -21.580 3.158 12.094 1.00 87.88 484 GLY A N 1
ATOM 3708 C CA . GLY A 1 484 ? -22.914 2.761 11.653 1.00 87.88 484 GLY A CA 1
ATOM 3709 C C . GLY A 1 484 ? -23.458 3.644 10.535 1.00 87.88 484 GLY A C 1
ATOM 3710 O O . GLY A 1 484 ? -22.960 4.742 10.292 1.00 87.88 484 GLY A O 1
ATOM 3711 N N . LYS A 1 485 ? -24.497 3.166 9.847 1.00 89.75 485 LYS A N 1
ATOM 3712 C CA . LYS A 1 485 ? -25.233 3.944 8.841 1.00 89.75 485 LYS A CA 1
ATOM 3713 C C . LYS A 1 485 ? -26.290 4.821 9.517 1.00 89.75 485 LYS A C 1
ATOM 3715 O O . LYS A 1 485 ? -27.087 4.322 10.308 1.00 89.75 485 LYS A O 1
ATOM 3720 N N . VAL A 1 486 ? -26.338 6.102 9.156 1.00 86.50 486 VAL A N 1
ATOM 3721 C CA . VAL A 1 486 ? -27.346 7.069 9.607 1.00 86.50 486 VAL A CA 1
ATOM 3722 C C . VAL A 1 486 ? -27.807 7.895 8.405 1.00 86.50 486 VAL A C 1
ATOM 3724 O O . VAL A 1 486 ? -27.090 8.771 7.927 1.00 86.50 486 VAL A O 1
ATOM 3727 N N . GLY A 1 487 ? -29.006 7.600 7.894 1.00 83.75 487 GLY A N 1
ATOM 3728 C CA . GLY A 1 487 ? -29.504 8.214 6.657 1.00 83.75 487 GLY A CA 1
ATOM 3729 C C . GLY A 1 487 ? -28.601 7.895 5.460 1.00 83.75 487 GLY A C 1
ATOM 3730 O O . GLY A 1 487 ? -28.281 6.727 5.222 1.00 83.75 487 GLY A O 1
ATOM 3731 N N . ASP A 1 488 ? -28.175 8.941 4.748 1.00 85.56 488 ASP A N 1
ATOM 3732 C CA . ASP A 1 488 ? -27.278 8.868 3.581 1.00 85.56 488 ASP A CA 1
ATOM 3733 C C . ASP A 1 488 ? -25.788 8.971 3.949 1.00 85.56 488 ASP A C 1
ATOM 3735 O O . ASP A 1 488 ? -24.918 9.103 3.081 1.00 85.56 488 ASP A O 1
ATOM 3739 N N . CYS A 1 489 ? -25.479 8.908 5.244 1.00 89.56 489 CYS A N 1
ATOM 3740 C CA . CYS A 1 489 ? -24.127 9.016 5.762 1.00 89.56 489 CYS A CA 1
ATOM 3741 C C . CYS A 1 489 ? -23.758 7.813 6.635 1.00 89.56 489 CYS A C 1
ATOM 3743 O O . CYS A 1 489 ? -24.607 7.123 7.202 1.00 89.56 489 CYS A O 1
ATOM 3745 N N . TYR A 1 490 ? -22.461 7.570 6.758 1.00 94.06 490 TYR A N 1
ATOM 3746 C CA . TYR A 1 490 ? -21.895 6.759 7.820 1.00 94.06 490 TYR A CA 1
ATOM 3747 C C . TYR A 1 490 ? -21.453 7.671 8.958 1.00 94.06 490 TYR A C 1
ATOM 3749 O O . TYR A 1 490 ? -20.767 8.666 8.726 1.00 94.06 490 TYR A O 1
ATOM 3757 N N . GLN A 1 491 ? -21.810 7.318 10.190 1.00 94.94 491 GLN A N 1
ATOM 3758 C CA . GLN A 1 491 ? -21.111 7.833 11.357 1.00 94.94 491 GLN A CA 1
ATOM 3759 C C . GLN A 1 491 ? -19.738 7.160 11.421 1.00 94.94 491 GLN A C 1
ATOM 3761 O O . GLN A 1 491 ? -19.641 5.938 11.285 1.00 94.94 491 GLN A O 1
ATOM 3766 N N . ILE A 1 492 ? -18.688 7.947 11.635 1.00 96.19 492 ILE A N 1
ATOM 3767 C CA . ILE A 1 492 ? -17.305 7.477 11.694 1.00 96.19 492 ILE A CA 1
ATOM 3768 C C . ILE A 1 492 ? -16.626 7.864 12.999 1.00 96.19 492 ILE A C 1
ATOM 3770 O O . ILE A 1 492 ? -16.932 8.905 13.588 1.00 96.19 492 ILE A O 1
ATOM 3774 N N . GLN A 1 493 ? -15.657 7.053 13.424 1.00 96.00 493 GLN A N 1
ATOM 3775 C CA . GLN A 1 493 ? -14.702 7.490 14.437 1.00 96.00 493 GLN A CA 1
ATOM 3776 C C . GLN A 1 493 ? -13.779 8.529 13.795 1.00 96.00 493 GLN A C 1
ATOM 3778 O O . GLN A 1 493 ? -13.092 8.239 12.814 1.00 96.00 493 GLN A O 1
ATOM 3783 N N . SER A 1 494 ? -13.769 9.746 14.335 1.00 94.00 494 SER A N 1
ATOM 3784 C CA . SER A 1 494 ? -13.002 10.848 13.761 1.00 94.00 494 SER A CA 1
ATOM 3785 C C . SER A 1 494 ? -11.499 10.611 13.902 1.00 94.00 494 SER A C 1
ATOM 3787 O O . SER A 1 494 ? -11.015 10.357 15.009 1.00 94.00 494 SER A O 1
ATOM 3789 N N . THR A 1 495 ? -10.750 10.749 12.802 1.00 91.00 495 THR A N 1
ATOM 3790 C CA . THR A 1 495 ? -9.276 10.748 12.851 1.00 91.00 495 THR A CA 1
ATOM 3791 C C . THR A 1 495 ? -8.751 11.959 13.621 1.00 91.00 495 THR A C 1
ATOM 3793 O O . THR A 1 495 ? -7.948 11.809 14.555 1.00 91.00 495 THR A O 1
ATOM 3796 N N . ASP A 1 496 ? -9.305 13.125 13.290 1.00 90.56 496 ASP A N 1
ATOM 3797 C CA . ASP A 1 496 ? -8.976 14.405 13.892 1.00 90.56 496 ASP A CA 1
ATOM 3798 C C . ASP A 1 496 ? -9.634 14.563 15.250 1.00 90.56 496 ASP A C 1
ATOM 3800 O O . ASP A 1 496 ? -10.663 13.955 15.567 1.00 90.56 496 ASP A O 1
ATOM 3804 N N . TYR A 1 497 ? -9.032 15.431 16.051 1.00 89.56 497 TYR A N 1
ATOM 3805 C CA . TYR A 1 497 ? -9.594 15.827 17.322 1.00 89.56 497 TYR A CA 1
ATOM 3806 C C . TYR A 1 497 ? -10.784 16.765 17.102 1.00 89.56 497 TYR A C 1
ATOM 3808 O O . TYR A 1 497 ? -10.691 17.733 16.353 1.00 89.56 497 TYR A O 1
ATOM 3816 N N . VAL A 1 498 ? -11.892 16.496 17.782 1.00 87.00 498 VAL A N 1
ATOM 3817 C CA . VAL A 1 498 ? -13.162 17.212 17.657 1.00 87.00 498 VAL A CA 1
ATOM 3818 C C . VAL A 1 498 ? -13.634 17.629 19.041 1.00 87.00 498 VAL A C 1
ATOM 3820 O O . VAL A 1 498 ? -13.727 16.816 19.956 1.00 87.00 498 VAL A O 1
ATOM 3823 N N . SER A 1 499 ? -13.952 18.905 19.214 1.00 83.69 499 SER A N 1
ATOM 3824 C CA . SER A 1 499 ? -14.539 19.418 20.450 1.00 83.69 499 SER A CA 1
ATOM 3825 C C . SER A 1 499 ? -15.672 20.371 20.113 1.00 83.69 499 SER A C 1
ATOM 3827 O O . SER A 1 499 ? -15.487 21.293 19.323 1.00 83.69 499 SER A O 1
ATOM 3829 N N . ASN A 1 500 ? -16.856 20.139 20.690 1.00 80.81 500 ASN A N 1
ATOM 3830 C CA . ASN A 1 500 ? -18.055 20.956 20.465 1.00 80.81 500 ASN A CA 1
ATOM 3831 C C . ASN A 1 500 ? -18.351 21.207 18.970 1.00 80.81 500 ASN A C 1
ATOM 3833 O O . ASN A 1 500 ? -18.617 22.337 18.566 1.00 80.81 500 ASN A O 1
ATOM 3837 N N . GLY A 1 501 ? -18.256 20.162 18.138 1.00 76.44 501 GLY A N 1
ATOM 3838 C CA . GLY A 1 501 ? -18.523 20.251 16.696 1.00 76.44 501 GLY A CA 1
ATOM 3839 C C . GLY A 1 501 ? -17.474 21.027 15.893 1.00 76.44 501 GLY A C 1
ATOM 3840 O O . GLY A 1 501 ? -17.763 21.447 14.780 1.00 76.44 501 GLY A O 1
ATOM 3841 N N . THR A 1 502 ? -16.276 21.239 16.445 1.00 82.19 502 THR A N 1
ATOM 3842 C CA . THR A 1 502 ? -15.169 21.937 15.775 1.00 82.19 502 THR A CA 1
ATOM 3843 C C . THR A 1 502 ? -13.916 21.064 15.765 1.00 82.19 502 THR A C 1
ATOM 3845 O O . THR A 1 502 ? -13.614 20.408 16.766 1.00 82.19 502 THR A O 1
ATOM 3848 N N . GLN A 1 503 ? -13.179 21.064 14.652 1.00 86.00 503 GLN A N 1
ATOM 3849 C CA . GLN A 1 503 ? -11.852 20.454 14.546 1.00 86.00 503 GLN A CA 1
ATOM 3850 C C . GLN A 1 503 ? -10.858 21.192 15.459 1.00 86.00 503 GLN A C 1
ATOM 3852 O O . GLN A 1 503 ? -10.844 22.420 15.537 1.00 86.00 503 GLN A O 1
ATOM 3857 N N . MET A 1 504 ? -10.026 20.440 16.172 1.00 81.75 504 MET A N 1
ATOM 3858 C CA . MET A 1 504 ? -9.063 20.962 17.136 1.00 81.75 504 MET A CA 1
ATOM 3859 C C . MET A 1 504 ? -7.649 20.506 16.778 1.00 81.75 504 MET A C 1
ATOM 3861 O O . MET A 1 504 ? -7.333 19.321 16.877 1.00 81.75 504 MET A O 1
ATOM 3865 N N . HIS A 1 505 ? -6.760 21.456 16.492 1.00 78.50 505 HIS A N 1
ATOM 3866 C CA . HIS A 1 505 ? -5.326 21.180 16.376 1.00 78.50 505 HIS A CA 1
ATOM 3867 C C . HIS A 1 505 ? -4.678 21.268 17.752 1.00 78.50 505 HIS A C 1
ATOM 3869 O O . HIS A 1 505 ? -4.406 22.352 18.278 1.00 78.50 505 HIS A O 1
ATOM 3875 N N . VAL A 1 506 ? -4.472 20.114 18.377 1.00 65.19 506 VAL A N 1
ATOM 3876 C CA . VAL A 1 506 ? -3.845 20.048 19.698 1.00 65.19 506 VAL A CA 1
ATOM 3877 C C . VAL A 1 506 ? -2.342 20.289 19.555 1.00 65.19 506 VAL A C 1
ATOM 3879 O O . VAL A 1 506 ? -1.676 19.589 18.793 1.00 65.19 506 VAL A O 1
ATOM 3882 N N . ASP A 1 507 ? -1.795 21.239 20.324 1.00 68.44 507 ASP A N 1
ATOM 3883 C CA . ASP A 1 507 ? -0.347 21.474 20.392 1.00 68.44 507 ASP A CA 1
ATOM 3884 C C . ASP A 1 507 ? 0.384 20.151 20.686 1.00 68.44 507 ASP A C 1
ATOM 3886 O O . ASP A 1 507 ? 0.121 19.470 21.683 1.00 68.44 507 ASP A O 1
ATOM 3890 N N . ASN A 1 508 ? 1.332 19.801 19.816 1.00 65.25 508 ASN A N 1
ATOM 3891 C CA . ASN A 1 508 ? 2.145 18.587 19.888 1.00 65.25 508 ASN A CA 1
ATOM 3892 C C . ASN A 1 508 ? 3.031 18.491 21.145 1.00 65.25 508 ASN A C 1
ATOM 3894 O O . ASN A 1 508 ? 3.705 17.480 21.345 1.00 65.25 508 ASN A O 1
ATOM 3898 N N . LYS A 1 509 ? 3.034 19.516 22.002 1.00 74.25 509 LYS A N 1
ATOM 3899 C CA . LYS A 1 509 ? 3.730 19.525 23.294 1.00 74.25 509 LYS A CA 1
ATOM 3900 C C . LYS A 1 509 ? 2.847 19.127 24.474 1.00 74.25 509 LYS A C 1
ATOM 3902 O O . LYS A 1 509 ? 3.381 18.896 25.560 1.00 74.25 509 LYS A O 1
ATOM 3907 N N . GLN A 1 510 ? 1.526 19.057 24.300 1.00 83.81 510 GLN A N 1
ATOM 3908 C CA . GLN A 1 510 ? 0.582 18.854 25.400 1.00 83.81 510 GLN A CA 1
ATOM 3909 C C . GLN A 1 510 ? -0.237 17.575 25.230 1.00 83.81 510 GLN A C 1
ATOM 3911 O O . GLN A 1 510 ? -0.797 17.297 24.172 1.00 83.81 510 GLN A O 1
ATOM 3916 N N . TYR A 1 511 ? -0.334 16.788 26.299 1.00 88.81 511 TYR A N 1
ATOM 3917 C CA . TYR A 1 511 ? -1.196 15.609 26.328 1.00 88.81 511 TYR A CA 1
ATOM 3918 C C . TYR A 1 511 ? -2.668 16.034 26.387 1.00 88.81 511 TYR A C 1
ATOM 3920 O O . TYR A 1 511 ? -3.036 16.873 27.204 1.00 88.81 511 TYR A O 1
ATOM 3928 N N . ALA A 1 512 ? -3.500 15.417 25.552 1.00 88.62 512 ALA A N 1
ATOM 3929 C CA . ALA A 1 512 ? -4.944 15.602 25.507 1.00 88.62 512 ALA A CA 1
ATOM 3930 C C . ALA A 1 512 ? -5.640 14.237 25.421 1.00 88.62 512 ALA A C 1
ATOM 3932 O O . ALA A 1 512 ? -5.170 13.351 24.697 1.00 88.62 512 ALA A O 1
ATOM 3933 N N . ALA A 1 513 ? -6.719 14.080 26.195 1.00 90.75 513 ALA A N 1
ATOM 3934 C CA . ALA A 1 513 ? -7.454 12.828 26.335 1.00 90.75 513 ALA A CA 1
ATOM 3935 C C . ALA A 1 513 ? -8.578 12.684 25.295 1.00 90.75 513 ALA A C 1
ATOM 3937 O O . ALA A 1 513 ? -9.483 13.521 25.247 1.00 90.75 513 ALA A O 1
ATOM 3938 N N . TYR A 1 514 ? -8.518 11.640 24.472 1.00 92.19 514 TYR A N 1
ATOM 3939 C CA . TYR A 1 514 ? -9.442 11.398 23.367 1.00 92.19 514 TYR A CA 1
ATOM 3940 C C . TYR A 1 514 ? -10.757 10.801 23.878 1.00 92.19 514 TYR A C 1
ATOM 3942 O O . TYR A 1 514 ? -10.794 9.668 24.363 1.00 92.19 514 TYR A O 1
ATOM 3950 N N . ASP A 1 515 ? -11.846 11.559 23.753 1.00 91.44 515 ASP A N 1
ATOM 3951 C CA . ASP A 1 515 ? -13.187 11.082 24.084 1.00 91.44 515 ASP A CA 1
ATOM 3952 C C . ASP A 1 515 ? -13.762 10.267 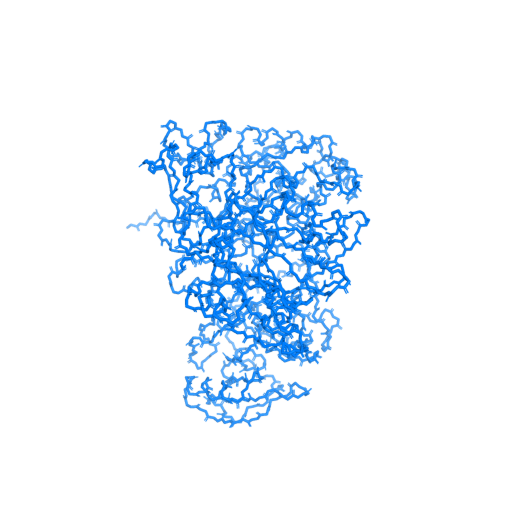22.925 1.00 91.44 515 ASP A C 1
ATOM 3954 O O . ASP A 1 515 ? -14.311 10.810 21.974 1.00 91.44 515 ASP A O 1
ATOM 3958 N N . TRP A 1 516 ? -13.674 8.947 23.020 1.00 91.44 516 TRP A N 1
ATOM 3959 C CA . TRP A 1 516 ? -14.185 8.037 21.998 1.00 91.44 516 TRP A CA 1
ATOM 3960 C C . TRP A 1 516 ? -15.648 8.274 21.599 1.00 91.44 516 TRP A C 1
ATOM 3962 O O . TRP A 1 516 ? -15.984 8.070 20.436 1.00 91.44 516 TRP A O 1
ATOM 3972 N N . ASN A 1 517 ? -16.502 8.715 22.529 1.00 91.38 517 ASN A N 1
ATOM 3973 C CA . ASN A 1 517 ? -17.923 8.929 22.249 1.00 91.38 517 ASN A CA 1
ATOM 3974 C C . ASN A 1 517 ? -18.183 10.291 21.590 1.00 91.38 517 ASN A C 1
ATOM 3976 O O . ASN A 1 517 ? -19.099 10.417 20.780 1.00 91.38 517 ASN A O 1
ATOM 3980 N N . GLY A 1 518 ? -17.396 11.310 21.945 1.00 88.62 518 GLY A N 1
ATOM 3981 C CA . GLY A 1 518 ? -17.505 12.661 21.391 1.00 88.62 518 GLY A CA 1
ATOM 3982 C C . GLY A 1 518 ? -16.726 12.871 20.089 1.00 88.62 518 GLY A C 1
ATOM 3983 O O . GLY A 1 518 ? -17.082 13.734 19.290 1.00 88.62 518 GLY A O 1
ATOM 3984 N N . MET A 1 519 ? -15.681 12.078 19.849 1.00 92.00 519 MET A N 1
ATOM 3985 C CA . MET A 1 519 ? -14.773 12.201 18.703 1.00 92.00 519 MET A CA 1
ATOM 3986 C C . MET A 1 519 ? -15.316 11.479 17.468 1.00 92.00 519 MET A C 1
ATOM 3988 O O . MET A 1 519 ? -14.672 10.590 16.908 1.00 92.00 519 MET A O 1
ATOM 3992 N N . VAL A 1 520 ? -16.517 11.855 17.045 1.00 94.19 520 VAL A N 1
ATOM 3993 C CA . VAL A 1 520 ? -17.210 11.274 15.891 1.00 94.19 520 VAL A CA 1
ATOM 3994 C C . VAL A 1 520 ? -17.415 12.316 14.798 1.00 94.19 520 VAL A C 1
ATOM 3996 O O . VAL A 1 520 ? -17.473 13.516 15.062 1.00 94.19 520 VAL A O 1
ATOM 3999 N N . GLY A 1 521 ? -17.537 11.844 13.565 1.00 95.12 521 GLY A N 1
ATOM 4000 C CA . GLY A 1 521 ? -17.937 12.647 12.414 1.00 95.12 521 GLY A CA 1
ATOM 4001 C C . GLY A 1 521 ? -18.886 11.859 11.523 1.00 95.12 521 GLY A C 1
ATOM 4002 O O . GLY A 1 521 ? -19.187 10.697 11.803 1.00 95.12 521 GLY A O 1
ATOM 4003 N N . TYR A 1 522 ? -19.354 12.477 10.447 1.00 95.31 522 TYR A N 1
ATOM 4004 C CA . TYR A 1 522 ? -20.219 11.823 9.468 1.00 95.31 522 TYR A CA 1
ATOM 4005 C C . TYR A 1 522 ? -19.626 11.970 8.076 1.00 95.31 522 TYR A C 1
ATOM 4007 O O . TYR A 1 522 ? -19.160 13.044 7.724 1.00 95.31 522 TYR A O 1
ATOM 4015 N N . ILE A 1 523 ? -19.640 10.912 7.278 1.00 95.06 523 ILE A N 1
ATOM 4016 C CA . ILE A 1 523 ? -19.182 10.940 5.886 1.00 95.06 523 ILE A CA 1
ATOM 4017 C C . ILE A 1 523 ? -20.286 10.410 4.987 1.00 95.06 523 ILE A C 1
ATOM 4019 O O . ILE A 1 523 ? -21.029 9.514 5.388 1.00 95.06 523 ILE A O 1
ATOM 4023 N N . LYS A 1 524 ? -20.426 10.952 3.778 1.00 93.00 524 LYS A N 1
ATOM 4024 C CA . LYS A 1 524 ? -21.443 10.460 2.846 1.00 93.00 524 LYS A CA 1
ATOM 4025 C C . LYS A 1 524 ? -21.120 9.037 2.422 1.00 93.00 524 LYS A C 1
ATOM 4027 O O . LYS A 1 524 ? -19.968 8.705 2.160 1.00 93.00 524 LYS A O 1
ATOM 4032 N N . ILE A 1 525 ? -22.155 8.211 2.288 1.00 88.50 525 ILE A N 1
ATOM 4033 C CA . ILE A 1 525 ? -22.003 6.839 1.784 1.00 88.50 525 ILE A CA 1
ATOM 4034 C C . ILE A 1 525 ? -21.395 6.850 0.375 1.00 88.50 525 ILE A C 1
ATOM 4036 O O . ILE A 1 525 ? -20.570 5.998 0.067 1.00 88.50 525 ILE A O 1
ATOM 4040 N N . SER A 1 526 ? -21.740 7.852 -0.445 1.00 86.75 526 SER A N 1
ATOM 4041 C CA . SER A 1 526 ? -21.193 8.041 -1.795 1.00 86.75 526 SER A CA 1
ATOM 4042 C C . SER A 1 526 ? -19.681 8.259 -1.835 1.00 86.75 526 SER A C 1
ATOM 4044 O O . SER A 1 526 ? -19.084 8.053 -2.886 1.00 86.75 526 SER A O 1
ATOM 4046 N N . ASP A 1 527 ? -19.075 8.686 -0.722 1.00 91.06 527 ASP A N 1
ATOM 4047 C CA . ASP A 1 527 ? -17.644 8.985 -0.632 1.00 91.06 527 ASP A CA 1
ATOM 4048 C C . ASP A 1 527 ? -16.824 7.756 -0.192 1.00 91.06 527 ASP A C 1
ATOM 4050 O O . ASP A 1 527 ? -15.600 7.834 -0.098 1.00 91.06 527 ASP A O 1
ATOM 4054 N N . VAL A 1 528 ? -17.477 6.615 0.072 1.00 89.62 528 VAL A N 1
ATOM 4055 C CA . VAL A 1 528 ? -16.853 5.354 0.501 1.00 89.62 528 VAL A CA 1
ATOM 4056 C C . VAL A 1 528 ? -16.944 4.323 -0.628 1.00 89.62 528 VAL A C 1
ATOM 4058 O O . VAL A 1 528 ? -18.033 3.850 -0.946 1.00 89.62 528 VAL A O 1
ATOM 4061 N N . LYS A 1 529 ? -15.800 3.930 -1.205 1.00 86.06 529 LYS A N 1
ATOM 4062 C CA . LYS A 1 529 ? -15.724 2.933 -2.288 1.00 86.06 529 LYS A CA 1
ATOM 4063 C C . LYS A 1 529 ? -15.810 1.497 -1.802 1.00 86.06 529 LYS A C 1
ATOM 4065 O O . LYS A 1 529 ? -16.312 0.643 -2.517 1.00 86.06 529 LYS A O 1
ATOM 4070 N N . THR A 1 530 ? -15.310 1.187 -0.610 1.00 83.50 530 THR A N 1
ATOM 4071 C CA . THR A 1 530 ? -15.211 -0.205 -0.148 1.00 83.50 530 THR A CA 1
ATOM 4072 C C . THR A 1 530 ? -15.477 -0.305 1.343 1.00 83.50 530 THR A C 1
ATOM 4074 O O . THR A 1 530 ? -15.001 0.536 2.098 1.00 83.50 530 THR A O 1
ATOM 4077 N N . LEU A 1 531 ? -16.179 -1.350 1.782 1.00 83.31 531 LEU A N 1
ATOM 4078 C CA . LEU A 1 531 ? -16.239 -1.741 3.191 1.00 83.31 531 LEU A CA 1
ATOM 4079 C C . LEU A 1 531 ? -15.444 -3.021 3.434 1.00 83.31 531 LEU A C 1
ATOM 4081 O O . LEU A 1 531 ? -15.563 -3.993 2.693 1.00 83.31 531 LEU A O 1
ATOM 4085 N N . ILE A 1 532 ? -14.669 -3.022 4.509 1.00 82.88 532 ILE A N 1
ATOM 4086 C CA . ILE A 1 532 ? -14.027 -4.190 5.102 1.00 82.88 532 ILE A CA 1
ATOM 4087 C C . ILE A 1 532 ? -14.806 -4.463 6.384 1.00 82.88 532 ILE A C 1
ATOM 4089 O O . ILE A 1 532 ? -14.664 -3.732 7.367 1.00 82.88 532 ILE A O 1
ATOM 4093 N N . ASN A 1 533 ? -15.692 -5.453 6.352 1.00 67.00 533 ASN A N 1
ATOM 4094 C CA . ASN A 1 533 ? -16.661 -5.640 7.428 1.00 67.00 533 ASN A CA 1
ATOM 4095 C C . ASN A 1 533 ? -16.086 -6.374 8.635 1.00 67.00 533 ASN A C 1
ATOM 4097 O O . ASN A 1 533 ? -15.196 -7.217 8.502 1.00 67.00 533 ASN A O 1
ATOM 4101 N N . SER A 1 534 ? -16.659 -6.070 9.803 1.00 56.53 534 SER A N 1
ATOM 4102 C CA . SER A 1 534 ? -16.313 -6.718 11.064 1.00 56.53 534 SER A CA 1
ATOM 4103 C C . SER A 1 534 ? -16.938 -8.102 11.274 1.00 56.53 534 SER A C 1
ATOM 4105 O O . SER A 1 534 ? -16.467 -8.911 12.067 1.00 56.53 534 SER A O 1
ATOM 4107 N N . ASP A 1 535 ? -18.011 -8.401 10.548 1.00 41.00 535 ASP A N 1
ATOM 4108 C CA . ASP A 1 535 ? -18.788 -9.639 10.667 1.00 41.00 535 ASP A CA 1
ATOM 4109 C C . ASP A 1 535 ? -18.217 -10.815 9.852 1.00 41.00 535 ASP A C 1
ATOM 4111 O O . ASP A 1 535 ? -18.861 -11.855 9.716 1.00 41.00 535 ASP A O 1
ATOM 4115 N N . GLY A 1 536 ? -17.019 -10.654 9.282 1.00 43.12 536 GLY A N 1
ATOM 4116 C CA . GLY A 1 536 ? -16.370 -11.668 8.452 1.00 43.12 536 GLY A CA 1
ATOM 4117 C C . GLY A 1 536 ? -16.941 -11.795 7.035 1.00 43.12 536 GLY A C 1
ATOM 4118 O O . GLY A 1 536 ? -16.465 -12.636 6.276 1.00 43.12 536 GLY A O 1
ATOM 4119 N N . SER A 1 537 ? -17.900 -10.952 6.621 1.00 39.12 537 SER A N 1
ATOM 4120 C CA . SER A 1 537 ? -18.495 -10.994 5.270 1.00 39.12 537 SER A CA 1
ATOM 4121 C C . SER A 1 537 ? -17.567 -10.517 4.138 1.00 39.12 537 SER A C 1
ATOM 4123 O O . SER A 1 537 ? -17.987 -10.459 2.982 1.00 39.12 537 SER A O 1
ATOM 4125 N N . GLY A 1 538 ? -16.301 -10.211 4.437 1.00 56.66 538 GLY A N 1
ATOM 4126 C CA . GLY A 1 538 ? -15.280 -9.861 3.451 1.00 56.66 538 GLY A CA 1
ATOM 4127 C C . GLY A 1 538 ? -15.333 -8.407 2.971 1.00 56.66 538 GLY A C 1
ATOM 4128 O O . GLY A 1 538 ? -15.877 -7.525 3.635 1.00 56.66 538 GLY A O 1
ATOM 4129 N N . ILE A 1 539 ? -14.681 -8.156 1.833 1.00 53.72 539 ILE A N 1
ATOM 4130 C CA . ILE A 1 539 ? -14.565 -6.842 1.192 1.00 53.72 539 ILE A CA 1
ATOM 4131 C C . ILE A 1 539 ? -15.768 -6.619 0.275 1.00 53.72 539 ILE A C 1
ATOM 4133 O O . ILE A 1 539 ? -15.964 -7.382 -0.669 1.00 53.72 539 ILE A O 1
ATOM 4137 N N . HIS A 1 540 ? -16.529 -5.551 0.510 1.00 53.16 540 HIS A N 1
ATOM 4138 C CA . HIS A 1 540 ? -17.644 -5.131 -0.342 1.00 53.16 540 HIS A CA 1
ATOM 4139 C C . HIS A 1 540 ? -17.260 -3.862 -1.095 1.00 53.16 540 HIS A C 1
ATOM 4141 O O . HIS A 1 540 ? -17.177 -2.795 -0.490 1.00 53.16 540 HIS A O 1
ATOM 4147 N N . ASP A 1 541 ? -17.017 -3.964 -2.404 1.00 53.25 541 ASP A N 1
ATOM 4148 C CA . ASP A 1 541 ? -16.954 -2.787 -3.278 1.00 53.25 541 ASP A CA 1
ATOM 4149 C C . ASP A 1 541 ? -18.365 -2.181 -3.380 1.00 53.25 541 ASP A C 1
ATOM 4151 O O . ASP A 1 541 ? -19.298 -2.827 -3.856 1.00 53.25 541 ASP A O 1
ATOM 4155 N N . LEU A 1 542 ? -18.526 -0.966 -2.859 1.00 51.12 542 LEU A N 1
ATOM 4156 C CA . LEU A 1 542 ? -19.761 -0.186 -2.856 1.00 51.12 542 LEU A CA 1
ATOM 4157 C C . LEU A 1 542 ? -19.916 0.660 -4.130 1.00 51.12 542 LEU A C 1
ATOM 4159 O O . LEU A 1 542 ? -20.998 1.198 -4.364 1.00 51.12 542 LEU A O 1
ATOM 4163 N N . GLY A 1 543 ? -18.846 0.818 -4.919 1.00 49.75 543 GLY A N 1
ATOM 4164 C CA . GLY A 1 543 ? -18.694 1.935 -5.851 1.00 49.75 543 GLY A CA 1
ATOM 4165 C C . GLY A 1 543 ? -18.752 1.612 -7.343 1.00 49.75 543 GLY A C 1
ATOM 4166 O O . GLY A 1 543 ? -18.843 2.549 -8.134 1.00 49.75 543 GLY A O 1
ATOM 4167 N N . SER A 1 544 ? -18.725 0.347 -7.775 1.00 58.78 544 SER A N 1
ATOM 4168 C CA . SER A 1 544 ? -18.767 0.032 -9.211 1.00 58.78 544 SER A CA 1
ATOM 4169 C C . SER A 1 544 ? -19.927 -0.883 -9.599 1.00 58.78 544 SER A C 1
ATOM 4171 O O . SER A 1 544 ? -20.089 -1.997 -9.103 1.00 58.78 544 SER A O 1
ATOM 4173 N N . ALA A 1 545 ? -20.763 -0.398 -10.520 1.00 77.75 545 ALA A N 1
ATOM 4174 C CA . ALA A 1 545 ? -21.708 -1.259 -11.208 1.00 77.75 545 ALA A CA 1
ATOM 4175 C C . ALA A 1 545 ? -20.937 -2.382 -11.915 1.00 77.75 545 ALA A C 1
ATOM 4177 O O . ALA A 1 545 ? -19.964 -2.120 -12.621 1.00 77.75 545 ALA A O 1
ATOM 4178 N N . LYS A 1 546 ? -21.361 -3.626 -11.711 1.00 87.31 546 LYS A N 1
ATOM 4179 C CA . LYS A 1 546 ? -20.733 -4.805 -12.298 1.00 87.31 546 LYS A CA 1
ATOM 4180 C C . LYS A 1 546 ? -21.268 -5.009 -13.706 1.00 87.31 546 LYS A C 1
ATOM 4182 O O . LYS A 1 546 ? -22.482 -5.104 -13.898 1.00 87.31 546 LYS A O 1
ATOM 4187 N N . ASP A 1 547 ? -20.370 -5.094 -14.678 1.00 92.25 547 ASP A N 1
ATOM 4188 C CA . ASP A 1 547 ? -20.732 -5.507 -16.030 1.00 92.25 547 ASP A CA 1
ATOM 4189 C C . ASP A 1 547 ? -21.208 -6.961 -15.998 1.00 92.25 547 ASP A C 1
ATOM 4191 O O . ASP A 1 547 ? -20.494 -7.851 -15.537 1.00 92.25 547 ASP A O 1
ATOM 4195 N N . MET A 1 548 ? -22.422 -7.197 -16.489 1.00 96.12 548 MET A N 1
ATOM 4196 C CA . MET A 1 548 ? -22.984 -8.535 -16.618 1.00 96.12 548 MET A CA 1
ATOM 4197 C C . MET A 1 548 ? -22.756 -9.026 -18.039 1.00 96.12 548 MET A C 1
ATOM 4199 O O . MET A 1 548 ? -23.416 -8.589 -18.987 1.00 96.12 548 MET A O 1
ATOM 4203 N N . TYR A 1 549 ? -21.789 -9.923 -18.187 1.00 95.50 549 TYR A N 1
ATOM 4204 C CA . TYR A 1 549 ? -21.441 -10.546 -19.452 1.00 95.50 549 TYR A CA 1
ATOM 4205 C C . TYR A 1 549 ? -22.515 -11.552 -19.846 1.00 95.50 549 TYR A C 1
ATOM 4207 O O . TYR A 1 549 ? -22.896 -12.397 -19.039 1.00 95.50 549 TYR A O 1
ATOM 4215 N N . ARG A 1 550 ? -22.982 -11.460 -21.092 1.00 97.00 550 ARG A N 1
ATOM 4216 C CA . ARG A 1 550 ? -23.947 -12.380 -21.695 1.00 97.00 550 ARG A CA 1
ATOM 4217 C C . ARG A 1 550 ? -23.213 -13.286 -22.683 1.00 97.00 550 ARG A C 1
ATOM 4219 O O . ARG A 1 550 ? -22.479 -12.796 -23.547 1.00 97.00 550 ARG A O 1
ATOM 4226 N N . LEU A 1 551 ? -23.381 -14.595 -22.533 1.00 96.88 551 LEU A N 1
ATOM 4227 C CA . LEU A 1 551 ? -22.789 -15.607 -23.403 1.00 96.88 551 LEU A CA 1
ATOM 4228 C C . LEU A 1 551 ? -23.866 -16.547 -23.932 1.00 96.88 551 LEU A C 1
ATOM 4230 O O . LEU A 1 551 ? -24.728 -16.962 -23.169 1.00 96.88 551 LEU A O 1
ATOM 4234 N N . TYR A 1 552 ? -23.767 -16.927 -25.200 1.00 94.38 552 TYR A N 1
ATOM 4235 C CA . TYR A 1 552 ? -24.682 -17.847 -25.867 1.00 94.38 552 TYR A CA 1
ATOM 4236 C C . TYR A 1 552 ? -23.986 -19.162 -26.216 1.00 94.38 552 TYR A C 1
ATOM 4238 O O . TYR A 1 552 ? -22.904 -19.164 -26.809 1.00 94.38 552 TYR A O 1
ATOM 4246 N N . ASN A 1 553 ? -24.606 -20.294 -25.892 1.00 93.31 553 ASN A N 1
ATOM 4247 C CA . ASN A 1 553 ? -24.123 -21.609 -26.289 1.00 93.31 553 ASN A CA 1
ATOM 4248 C C . ASN A 1 553 ? -24.796 -22.057 -27.598 1.00 93.31 553 ASN A C 1
ATOM 4250 O O . ASN A 1 553 ? -25.967 -22.441 -27.580 1.00 93.31 553 ASN A O 1
ATOM 4254 N N . PRO A 1 554 ? -24.076 -22.109 -28.734 1.00 89.88 554 PRO A N 1
ATOM 4255 C CA . PRO A 1 554 ? -24.671 -22.511 -30.008 1.00 89.88 554 PRO A CA 1
ATOM 4256 C C . PRO A 1 554 ? -25.088 -23.988 -30.062 1.00 89.88 554 PRO A C 1
ATOM 4258 O O . PRO A 1 554 ? -25.828 -24.363 -30.968 1.00 89.88 554 PRO A O 1
ATOM 4261 N N . ASN A 1 555 ? -24.621 -24.827 -29.130 1.00 88.94 555 ASN A N 1
ATOM 4262 C CA . ASN A 1 555 ? -24.939 -26.255 -29.101 1.00 88.94 555 ASN A CA 1
ATOM 4263 C C . ASN A 1 555 ? -26.199 -26.571 -28.283 1.00 88.94 555 ASN A C 1
ATOM 4265 O O . ASN A 1 555 ? -26.898 -27.523 -28.617 1.00 88.94 555 ASN A O 1
ATOM 4269 N N . SER A 1 556 ? -26.471 -25.811 -27.215 1.00 86.38 556 SER A N 1
ATOM 4270 C CA . SER A 1 556 ? -27.628 -26.030 -26.329 1.00 86.38 556 SER A CA 1
ATOM 4271 C C . SER A 1 556 ? -28.706 -24.950 -26.425 1.00 86.38 556 SER A C 1
ATOM 4273 O O . SER A 1 556 ? -29.798 -25.161 -25.915 1.00 86.38 556 SER A O 1
ATOM 4275 N N . GLY A 1 557 ? -28.418 -23.800 -27.042 1.00 85.94 557 GLY A N 1
ATOM 4276 C CA . GLY A 1 557 ? -29.321 -22.644 -27.071 1.00 85.94 557 GLY A CA 1
ATOM 4277 C C . GLY A 1 557 ? -29.347 -21.825 -25.772 1.00 85.94 557 GLY A C 1
ATOM 4278 O O . GLY A 1 557 ? -30.077 -20.838 -25.689 1.00 85.94 557 GLY A O 1
ATOM 4279 N N . GLU A 1 558 ? -28.559 -22.206 -24.762 1.00 90.19 558 GLU A N 1
ATOM 4280 C CA . GLU A 1 558 ? -28.526 -21.554 -23.448 1.00 90.19 558 GLU A CA 1
ATOM 4281 C C . GLU A 1 558 ? -27.861 -20.176 -23.494 1.00 90.19 558 GLU A C 1
ATOM 4283 O O . GLU A 1 558 ? -26.857 -19.974 -24.183 1.00 90.19 558 GLU A O 1
ATOM 4288 N N . HIS A 1 559 ? -28.398 -19.249 -22.697 1.00 93.25 559 HIS A N 1
ATOM 4289 C CA . HIS A 1 559 ? -27.721 -18.008 -22.351 1.00 93.25 559 HIS A CA 1
ATOM 4290 C C . HIS A 1 559 ? -27.201 -18.072 -20.919 1.00 93.25 559 HIS A C 1
ATOM 4292 O O . HIS A 1 559 ? -27.936 -18.397 -19.989 1.00 93.25 559 HIS A O 1
ATOM 4298 N N . PHE A 1 560 ? -25.940 -17.695 -20.746 1.00 95.12 560 PHE A N 1
ATOM 4299 C CA . PHE A 1 560 ? -25.275 -17.633 -19.457 1.00 95.12 560 PHE A CA 1
ATOM 4300 C C . PHE A 1 560 ? -24.901 -16.195 -19.111 1.00 95.12 560 PHE A C 1
ATOM 4302 O O . PHE A 1 560 ? -24.413 -15.440 -19.960 1.00 95.12 560 PHE A O 1
ATOM 4309 N N . TYR A 1 561 ? -25.115 -15.828 -17.847 1.00 96.56 561 TYR A N 1
ATOM 4310 C CA . TYR A 1 561 ? -24.883 -14.479 -17.342 1.00 96.56 561 TYR A CA 1
ATOM 4311 C C . TYR A 1 561 ? -23.960 -14.495 -16.134 1.00 96.56 561 TYR A C 1
ATOM 4313 O O . TYR A 1 561 ? -24.204 -15.201 -15.150 1.00 96.56 561 TYR A O 1
ATOM 4321 N N . THR A 1 562 ? -22.916 -13.672 -16.190 1.00 94.75 562 THR A N 1
ATOM 4322 C CA . THR A 1 562 ? -21.923 -13.596 -15.117 1.00 94.75 562 THR A CA 1
ATOM 4323 C C . THR A 1 562 ? -21.268 -12.230 -15.005 1.00 94.75 562 THR A C 1
ATOM 4325 O O . THR A 1 562 ? -21.079 -11.538 -16.002 1.00 94.75 562 THR A O 1
ATOM 4328 N N . ALA A 1 563 ? -20.918 -11.848 -13.777 1.00 89.12 563 ALA A N 1
ATOM 4329 C CA . ALA A 1 563 ? -20.041 -10.712 -13.501 1.00 89.12 563 ALA A CA 1
ATOM 4330 C C . ALA A 1 563 ? -18.552 -11.111 -13.520 1.00 89.12 563 ALA A C 1
ATOM 4332 O O . ALA A 1 563 ? -17.677 -10.247 -13.471 1.00 89.12 563 ALA A O 1
ATOM 4333 N N . ASP A 1 564 ? -18.251 -12.414 -13.553 1.00 84.12 564 ASP A N 1
ATOM 4334 C CA . ASP A 1 564 ? -16.893 -12.942 -13.508 1.00 84.12 564 ASP A CA 1
ATOM 4335 C C . ASP A 1 564 ? -16.278 -12.979 -14.916 1.00 84.12 564 ASP A C 1
ATOM 4337 O O . ASP A 1 564 ? -16.699 -13.713 -15.816 1.00 84.12 564 ASP A O 1
ATOM 4341 N N . VAL A 1 565 ? -15.232 -12.172 -15.098 1.00 77.31 565 VAL A N 1
ATOM 4342 C CA . VAL A 1 565 ? -14.458 -12.098 -16.342 1.00 77.31 565 VAL A CA 1
ATOM 4343 C C . VAL A 1 565 ? -13.811 -13.441 -16.684 1.00 77.31 565 VAL A C 1
ATOM 4345 O O . VAL A 1 565 ? -13.728 -13.778 -17.867 1.00 77.31 565 VAL A O 1
ATOM 4348 N N . ASN A 1 566 ? -13.370 -14.208 -15.685 1.00 77.12 566 ASN A N 1
ATOM 4349 C CA . ASN A 1 566 ? -12.729 -15.505 -15.878 1.00 77.12 566 ASN A CA 1
ATOM 4350 C C . ASN A 1 566 ? -13.739 -16.556 -16.327 1.00 77.12 566 ASN A C 1
ATOM 4352 O O . ASN A 1 566 ? -13.457 -17.291 -17.269 1.00 77.12 566 ASN A O 1
ATOM 4356 N N . GLU A 1 567 ? -14.927 -16.588 -15.722 1.00 85.38 567 GLU A N 1
ATOM 4357 C CA . GLU A 1 567 ? -16.019 -17.475 -16.142 1.00 85.38 567 GLU A CA 1
ATOM 4358 C C . GLU A 1 567 ? -16.411 -17.183 -17.601 1.00 85.38 567 GLU A C 1
ATOM 4360 O O . GLU A 1 567 ? -16.412 -18.087 -18.438 1.00 85.38 567 GLU A O 1
ATOM 4365 N N . LYS A 1 568 ? -16.580 -15.901 -17.956 1.00 91.38 568 LYS A N 1
ATOM 4366 C CA . LYS A 1 568 ? -16.806 -15.461 -19.344 1.00 91.38 568 LYS A CA 1
ATOM 4367 C C . LYS A 1 568 ? -15.671 -15.888 -20.291 1.00 91.38 568 LYS A C 1
ATOM 4369 O O . LYS A 1 568 ? -15.935 -16.391 -21.386 1.00 91.38 568 LYS A O 1
ATOM 4374 N N . ASN A 1 569 ? -14.409 -15.683 -19.909 1.00 80.00 569 ASN A N 1
ATOM 4375 C CA . ASN A 1 569 ? -13.254 -16.047 -20.740 1.00 80.00 569 ASN A CA 1
ATOM 4376 C C . ASN A 1 569 ? -13.162 -17.570 -20.941 1.00 80.00 569 ASN A C 1
ATOM 4378 O O . ASN A 1 569 ? -12.953 -18.029 -22.062 1.00 80.00 569 ASN A O 1
ATOM 4382 N N . ASN A 1 570 ? -13.363 -18.353 -19.881 1.00 81.12 570 ASN A N 1
ATOM 4383 C CA . ASN A 1 570 ? -13.319 -19.812 -19.930 1.00 81.12 570 ASN A CA 1
ATOM 4384 C C . ASN A 1 570 ? -14.422 -20.380 -20.824 1.00 81.12 570 ASN A C 1
ATOM 4386 O O . ASN A 1 570 ? -14.134 -21.213 -21.680 1.00 81.12 570 ASN A O 1
ATOM 4390 N N . LEU A 1 571 ? -15.656 -19.887 -20.685 1.00 85.94 571 LEU A N 1
ATOM 4391 C CA . LEU A 1 571 ? -16.780 -20.274 -21.540 1.00 85.94 571 LEU A CA 1
ATOM 4392 C C . LEU A 1 571 ? -16.514 -19.936 -23.015 1.00 85.94 571 LEU A C 1
ATOM 4394 O O . LEU A 1 571 ? -16.729 -20.773 -23.894 1.00 85.94 571 LEU A O 1
ATOM 4398 N N . SER A 1 572 ? -15.960 -18.748 -23.283 1.00 85.12 572 SER A N 1
ATOM 4399 C CA . SER A 1 572 ? -15.567 -18.343 -24.641 1.00 85.12 572 SER A CA 1
ATOM 4400 C C . SER A 1 572 ? -14.516 -19.290 -25.239 1.00 85.12 572 SER A C 1
ATOM 4402 O O . SER A 1 572 ? -14.619 -19.687 -26.398 1.00 85.12 572 SER A O 1
ATOM 4404 N N . ASN A 1 573 ? -13.537 -19.721 -24.436 1.00 86.31 573 ASN A N 1
ATOM 4405 C CA . ASN A 1 573 ? -12.491 -20.655 -24.865 1.00 86.31 573 ASN A CA 1
ATOM 4406 C C . ASN A 1 573 ? -13.023 -22.061 -25.190 1.00 86.31 573 ASN A C 1
ATOM 4408 O O . ASN A 1 573 ? -12.427 -22.755 -26.012 1.00 86.31 573 ASN A O 1
ATOM 4412 N N . ILE A 1 574 ? -14.128 -22.487 -24.570 1.00 90.25 574 ILE A N 1
ATOM 4413 C CA . ILE A 1 574 ? -14.749 -23.801 -24.815 1.00 90.25 574 ILE A CA 1
ATOM 4414 C C . ILE A 1 574 ? -15.916 -23.745 -25.815 1.00 90.25 574 ILE A C 1
ATOM 4416 O O . ILE A 1 574 ? -16.670 -24.709 -25.937 1.00 90.25 574 ILE A O 1
ATOM 4420 N N . GLY A 1 575 ? -16.047 -22.642 -26.561 1.00 89.62 575 GLY A N 1
ATOM 4421 C CA . GLY A 1 575 ? -16.939 -22.540 -27.720 1.00 89.62 575 GLY A CA 1
ATOM 4422 C C . GLY A 1 575 ? -18.257 -21.797 -27.494 1.00 89.62 575 GLY A C 1
ATOM 4423 O O . GLY A 1 575 ? -19.100 -21.807 -28.391 1.00 89.62 575 GLY A O 1
ATOM 4424 N N . TRP A 1 576 ? -18.450 -21.143 -26.346 1.00 95.62 576 TRP A N 1
ATOM 4425 C CA . TRP A 1 576 ? -19.568 -20.212 -26.161 1.00 95.62 576 TRP A CA 1
ATOM 4426 C C . TRP A 1 576 ? -19.289 -18.887 -26.877 1.00 95.62 576 TRP A C 1
ATOM 4428 O O . TRP A 1 576 ? -18.149 -18.433 -26.975 1.00 95.62 576 TRP A O 1
ATOM 4438 N N . VAL A 1 577 ? -20.341 -18.239 -27.368 1.00 92.38 577 VAL A N 1
ATOM 4439 C CA . VAL A 1 577 ? -20.269 -16.951 -28.059 1.00 92.38 577 VAL A CA 1
ATOM 4440 C C . VAL A 1 577 ? -20.486 -15.831 -27.047 1.00 92.38 577 VAL A C 1
ATOM 4442 O O . VAL A 1 577 ? -21.564 -15.709 -26.479 1.00 92.38 577 VAL A O 1
ATOM 4445 N N . TYR A 1 578 ? -19.476 -14.990 -26.826 1.00 94.19 578 TYR A N 1
ATOM 4446 C CA . TYR A 1 578 ? -19.634 -13.773 -26.030 1.00 94.19 578 TYR A CA 1
ATOM 4447 C C . TYR A 1 578 ? -20.428 -12.718 -26.814 1.00 94.19 578 TYR A C 1
ATOM 4449 O O . TYR A 1 578 ? -19.975 -12.239 -27.853 1.00 94.19 578 TYR A O 1
ATOM 4457 N N . GLU A 1 579 ? -21.597 -12.335 -26.303 1.00 87.69 579 GLU A N 1
ATOM 4458 C CA . GLU A 1 579 ? -22.522 -11.394 -26.955 1.00 87.69 579 GLU A CA 1
ATOM 4459 C C . GLU A 1 579 ? -22.382 -9.952 -26.438 1.00 87.69 579 GLU A C 1
ATOM 4461 O O . GLU A 1 579 ? -23.105 -9.052 -26.867 1.00 87.69 579 GLU A O 1
ATOM 4466 N N . GLY A 1 580 ? -21.436 -9.710 -25.527 1.00 88.94 580 GLY A N 1
ATOM 4467 C CA . GLY A 1 580 ? -21.191 -8.398 -24.936 1.00 88.94 580 GLY A CA 1
ATOM 4468 C C . GLY A 1 580 ? -21.729 -8.252 -23.512 1.00 88.94 580 GLY A C 1
ATOM 4469 O O . GLY A 1 580 ? -22.077 -9.218 -22.828 1.00 88.94 580 GLY A O 1
ATOM 4470 N N . ILE A 1 581 ? -21.778 -7.001 -23.055 1.00 93.69 581 ILE A N 1
ATOM 4471 C CA . ILE A 1 581 ? -22.339 -6.632 -21.753 1.00 93.69 581 ILE A CA 1
ATOM 4472 C C . ILE A 1 581 ? -23.860 -6.529 -21.905 1.00 93.69 581 ILE A C 1
ATOM 4474 O O . ILE A 1 581 ? -24.372 -5.604 -22.546 1.00 93.69 581 ILE A O 1
ATOM 4478 N N . GLY A 1 582 ? -24.589 -7.469 -21.302 1.00 92.38 582 GLY A N 1
ATOM 4479 C CA . GLY A 1 582 ? -26.050 -7.486 -21.319 1.00 92.38 582 GLY A CA 1
ATOM 4480 C C . GLY A 1 582 ? -26.623 -6.271 -20.587 1.00 92.38 582 GLY A C 1
ATOM 4481 O O . GLY A 1 582 ? -27.400 -5.498 -21.154 1.00 92.38 582 GLY A O 1
ATOM 4482 N N . TRP A 1 583 ? -26.183 -6.054 -19.348 1.00 95.75 583 TRP A N 1
ATOM 4483 C CA . TRP A 1 583 ? -26.523 -4.893 -18.521 1.00 95.75 583 TRP A CA 1
ATOM 4484 C C . TRP A 1 583 ? -25.435 -4.640 -17.472 1.00 95.75 583 TRP A C 1
ATOM 4486 O O . TRP A 1 583 ? -24.487 -5.413 -17.351 1.00 95.75 583 TRP A O 1
ATOM 4496 N N . LYS A 1 584 ? -25.588 -3.560 -16.705 1.00 94.12 584 LYS A N 1
ATOM 4497 C CA . LYS A 1 584 ? -24.797 -3.301 -15.503 1.00 94.12 584 LYS A CA 1
ATOM 4498 C C . LYS A 1 584 ? -25.647 -3.572 -14.271 1.00 94.12 584 LYS A C 1
ATOM 4500 O O . LYS A 1 584 ? -26.746 -3.030 -14.155 1.00 94.12 584 LYS A O 1
ATOM 4505 N N . ALA A 1 585 ? -25.178 -4.421 -13.369 1.00 92.44 585 ALA A N 1
ATOM 4506 C CA . ALA A 1 585 ? -25.820 -4.654 -12.080 1.00 92.44 585 ALA A CA 1
ATOM 4507 C C . ALA A 1 585 ? -25.218 -3.716 -11.020 1.00 92.44 585 ALA A C 1
ATOM 4509 O O . ALA A 1 585 ? -24.020 -3.442 -11.075 1.00 92.44 585 ALA A O 1
ATOM 4510 N N . PRO A 1 586 ? -25.983 -3.213 -10.040 1.00 85.19 586 PRO A N 1
ATOM 4511 C CA . PRO A 1 586 ? -25.397 -2.531 -8.890 1.00 85.19 586 PRO A CA 1
ATOM 4512 C C . PRO A 1 586 ? -24.412 -3.441 -8.139 1.00 85.19 586 PRO A C 1
ATOM 4514 O O . PRO A 1 586 ? -24.581 -4.662 -8.080 1.00 85.19 586 PRO A O 1
ATOM 4517 N N . ALA A 1 587 ? -23.391 -2.831 -7.534 1.00 76.75 587 ALA A N 1
ATOM 4518 C CA . ALA A 1 587 ? -22.391 -3.546 -6.740 1.00 76.75 587 ALA A CA 1
ATOM 4519 C C . ALA A 1 587 ? -23.021 -4.262 -5.530 1.00 76.75 587 ALA A C 1
ATOM 4521 O O . ALA A 1 587 ? -22.652 -5.392 -5.205 1.00 76.75 587 ALA A O 1
ATOM 4522 N N . SER A 1 588 ? -24.000 -3.597 -4.903 1.00 77.06 588 SER A N 1
ATOM 4523 C CA . SER A 1 588 ? -24.827 -4.088 -3.800 1.00 77.06 588 SER A CA 1
ATOM 4524 C C . SER A 1 588 ? -26.218 -3.442 -3.832 1.00 77.06 588 SER A C 1
ATOM 4526 O O . SER A 1 588 ? -26.378 -2.334 -4.346 1.00 77.06 588 SER A O 1
ATOM 4528 N N . SER A 1 589 ? -27.227 -4.124 -3.288 1.00 83.00 589 SER A N 1
ATOM 4529 C CA . SER A 1 589 ? -28.552 -3.555 -3.008 1.00 83.00 589 SER A CA 1
ATOM 4530 C C . SER A 1 589 ? -29.301 -4.408 -1.978 1.00 83.00 589 SER A C 1
ATOM 4532 O O . SER A 1 589 ? -28.812 -5.458 -1.556 1.00 83.00 589 SER A O 1
ATOM 4534 N N . SER A 1 590 ? -30.503 -3.983 -1.5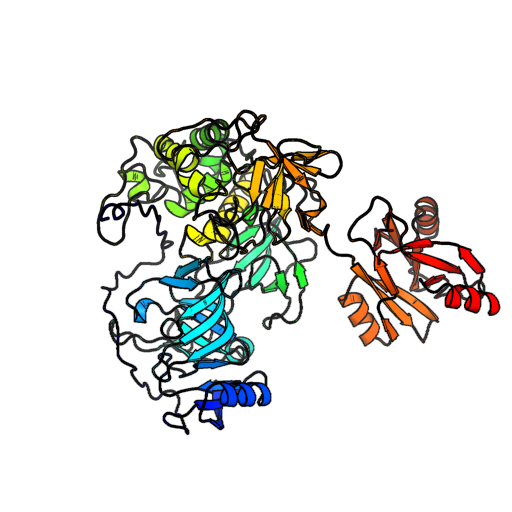79 1.00 81.94 590 SER A N 1
ATOM 4535 C CA . SER A 1 590 ? -31.388 -4.793 -0.727 1.00 81.94 590 SER A CA 1
ATOM 4536 C C . SER A 1 590 ? -32.110 -5.927 -1.477 1.00 81.94 590 SER A C 1
ATOM 4538 O O . SER A 1 590 ? -32.848 -6.704 -0.871 1.00 81.94 590 SER A O 1
ATOM 4540 N N . SER A 1 591 ? -31.863 -6.050 -2.782 1.00 86.94 591 SER A N 1
ATOM 4541 C CA . SER A 1 591 ? -32.625 -6.868 -3.720 1.00 86.94 591 SER A CA 1
ATOM 4542 C C . SER A 1 591 ? -31.718 -7.884 -4.440 1.00 86.94 591 SER A C 1
ATOM 4544 O O . SER A 1 591 ? -31.310 -7.640 -5.577 1.00 86.94 591 SER A O 1
ATOM 4546 N N . PRO A 1 592 ? -31.350 -9.016 -3.812 1.00 89.31 592 PRO A N 1
ATOM 4547 C CA . PRO A 1 592 ? -30.446 -10.002 -4.410 1.00 89.31 592 PRO A CA 1
ATOM 4548 C C . PRO A 1 592 ? -31.089 -10.780 -5.570 1.00 89.31 592 PRO A C 1
ATOM 4550 O O . PRO A 1 592 ? -32.280 -11.086 -5.541 1.00 89.31 592 PRO A O 1
ATOM 4553 N N . VAL A 1 593 ? -30.271 -11.166 -6.553 1.00 96.25 593 VAL A N 1
ATOM 4554 C CA . VAL A 1 593 ? -30.608 -12.127 -7.615 1.00 96.25 593 VAL A CA 1
ATOM 4555 C C . VAL A 1 593 ? -29.832 -13.419 -7.361 1.00 96.25 593 VAL A C 1
ATOM 4557 O O . VAL A 1 593 ? -28.599 -13.436 -7.351 1.00 96.25 593 VAL A O 1
ATOM 4560 N N . TYR A 1 594 ? -30.557 -14.507 -7.127 1.00 92.75 594 TYR A N 1
ATOM 4561 C CA . TYR A 1 594 ? -30.003 -15.828 -6.850 1.00 92.75 594 TYR A CA 1
ATOM 4562 C C . TYR A 1 594 ? -29.688 -16.571 -8.143 1.00 92.75 594 TYR A C 1
ATOM 4564 O O . TYR A 1 594 ? -30.513 -16.569 -9.054 1.00 92.75 594 TYR A O 1
ATOM 4572 N N . ARG A 1 595 ? -28.527 -17.232 -8.188 1.00 97.06 595 ARG A N 1
ATOM 4573 C CA . ARG A 1 595 ? -28.106 -18.119 -9.278 1.00 97.06 595 ARG A CA 1
ATOM 4574 C C . ARG A 1 595 ? -28.273 -19.576 -8.851 1.00 97.06 595 ARG A C 1
ATOM 4576 O O . ARG A 1 595 ? -27.884 -19.947 -7.740 1.00 97.06 595 ARG A O 1
ATOM 4583 N N . LEU A 1 596 ? -28.877 -20.389 -9.709 1.00 96.00 596 LEU A N 1
ATOM 4584 C CA . LEU A 1 596 ? -29.062 -21.819 -9.491 1.00 96.00 596 LEU A CA 1
ATOM 4585 C C . LEU A 1 596 ? -28.560 -22.607 -10.696 1.00 96.00 596 LEU A C 1
ATOM 4587 O O . LEU A 1 596 ? -28.792 -22.199 -11.829 1.00 96.00 596 LEU A O 1
ATOM 4591 N N . TYR A 1 597 ? -27.971 -23.769 -10.435 1.00 94.19 597 TYR A N 1
ATOM 4592 C CA . TYR A 1 597 ? -27.484 -24.705 -11.441 1.00 94.19 597 TYR A CA 1
ATOM 4593 C C . TYR A 1 597 ? -28.243 -26.032 -11.365 1.00 94.19 597 TYR A C 1
ATOM 4595 O O . TYR A 1 597 ? -28.405 -26.605 -10.283 1.00 94.19 597 TYR A O 1
ATOM 4603 N N . ASN A 1 598 ? -28.688 -26.555 -12.506 1.00 93.62 598 ASN A N 1
ATOM 4604 C CA . ASN A 1 598 ? -29.290 -27.880 -12.595 1.00 93.62 598 ASN A CA 1
ATOM 4605 C C . ASN A 1 598 ? -28.256 -28.917 -13.066 1.00 93.62 598 ASN A C 1
ATOM 4607 O O . ASN A 1 598 ? -27.949 -28.974 -14.258 1.00 93.62 598 ASN A O 1
ATOM 4611 N N . PRO A 1 599 ? -27.769 -29.815 -12.191 1.00 90.88 599 PRO A N 1
ATOM 4612 C CA . PRO A 1 599 ? -26.745 -30.788 -12.568 1.00 90.88 599 PRO A CA 1
ATOM 4613 C C . PRO A 1 599 ? -27.220 -31.842 -13.579 1.00 90.88 599 PRO A C 1
ATOM 4615 O O . PRO A 1 599 ? -26.385 -32.518 -14.175 1.00 90.88 599 PRO A O 1
ATOM 4618 N N . ASN A 1 600 ? -28.533 -32.008 -13.770 1.00 88.75 600 ASN A N 1
ATOM 4619 C CA . ASN A 1 600 ? -29.079 -33.000 -14.698 1.00 88.75 600 ASN A CA 1
ATOM 4620 C C . ASN A 1 600 ? -29.184 -32.472 -16.133 1.00 88.75 600 ASN A C 1
ATOM 4622 O O . ASN A 1 600 ? -29.026 -33.248 -17.072 1.00 88.75 600 ASN A O 1
ATOM 4626 N N . SER A 1 601 ? -29.484 -31.181 -16.304 1.00 86.06 601 SER A N 1
ATOM 4627 C CA . SER A 1 601 ? -29.658 -30.552 -17.621 1.00 86.06 601 SER A CA 1
ATOM 4628 C C . SER A 1 601 ? -28.481 -29.666 -18.035 1.00 86.06 601 SER A C 1
ATOM 4630 O O . SER A 1 601 ? -28.308 -29.415 -19.223 1.00 86.06 601 SER A O 1
ATOM 4632 N N . GLY A 1 602 ? -27.672 -29.210 -17.075 1.00 85.88 602 GLY A N 1
ATOM 4633 C CA . GLY A 1 602 ? -26.630 -28.205 -17.278 1.00 85.88 602 GLY A CA 1
ATOM 4634 C C . GLY A 1 602 ? -27.136 -26.756 -17.243 1.00 85.88 602 GLY A C 1
ATOM 4635 O O . GLY A 1 602 ? -26.319 -25.852 -17.357 1.00 85.88 602 GLY A O 1
ATOM 4636 N N . ASP A 1 603 ? -28.447 -26.544 -17.073 1.00 89.88 603 ASP A N 1
ATOM 4637 C CA . ASP A 1 603 ? -29.109 -25.235 -17.200 1.00 89.88 603 ASP A CA 1
ATOM 4638 C C . ASP A 1 603 ? -28.888 -24.349 -15.962 1.00 89.88 603 ASP A C 1
ATOM 4640 O O . ASP A 1 603 ? -28.877 -24.848 -14.826 1.00 89.88 603 ASP A O 1
ATOM 4644 N N . HIS A 1 604 ? -28.793 -23.035 -16.174 1.00 93.50 604 HIS A N 1
ATOM 4645 C CA . HIS A 1 604 ? -28.771 -22.038 -15.101 1.00 93.50 604 HIS A CA 1
ATOM 4646 C C . HIS A 1 604 ? -30.086 -21.260 -14.996 1.00 93.50 604 HIS A C 1
ATOM 4648 O O . HIS A 1 604 ? -30.695 -20.874 -15.991 1.00 93.50 604 HIS A O 1
ATOM 4654 N N . HIS A 1 605 ? -30.506 -20.974 -13.761 1.00 95.19 605 HIS A N 1
ATOM 4655 C CA . HIS A 1 605 ? -31.675 -20.141 -13.468 1.00 95.19 605 HIS A CA 1
ATOM 4656 C C . HIS A 1 605 ? -31.314 -18.960 -12.579 1.00 95.19 605 HIS A C 1
ATOM 4658 O O . HIS A 1 605 ? -30.488 -19.078 -11.670 1.00 95.19 605 HIS A O 1
ATOM 4664 N N . TYR A 1 606 ? -31.981 -17.830 -12.813 1.00 97.06 606 TYR A N 1
ATOM 4665 C CA . TYR A 1 606 ? -31.730 -16.580 -12.106 1.00 97.06 606 TYR A CA 1
ATOM 4666 C C . TYR A 1 606 ? -33.039 -15.991 -11.590 1.00 97.06 606 TYR A C 1
ATOM 4668 O O . TYR A 1 606 ? -33.964 -15.722 -12.355 1.00 97.06 606 TYR A O 1
ATOM 4676 N N . THR A 1 607 ? -33.141 -15.769 -10.282 1.00 96.56 607 THR A N 1
ATOM 4677 C CA . THR A 1 607 ? -34.387 -15.263 -9.695 1.00 96.56 607 THR A CA 1
ATOM 4678 C C . THR A 1 607 ? -34.161 -14.387 -8.474 1.00 96.56 607 THR A C 1
ATOM 4680 O O . THR A 1 607 ? -33.281 -14.647 -7.662 1.00 96.56 607 THR A O 1
ATOM 4683 N N . MET A 1 608 ? -34.994 -13.360 -8.310 1.00 95.38 608 MET A N 1
ATOM 4684 C CA . MET A 1 608 ? -35.107 -12.611 -7.052 1.00 95.38 608 MET A CA 1
ATOM 4685 C C . MET A 1 608 ? -36.050 -13.286 -6.043 1.00 95.38 608 MET A C 1
ATOM 4687 O O . MET A 1 608 ? -36.108 -12.898 -4.876 1.00 95.38 608 MET A O 1
ATOM 4691 N N . ASN A 1 609 ? -36.836 -14.275 -6.474 1.00 92.44 609 ASN A N 1
ATOM 4692 C CA . ASN A 1 609 ? -37.849 -14.904 -5.642 1.00 92.44 609 ASN A CA 1
ATOM 4693 C C . ASN A 1 609 ? -37.233 -16.031 -4.804 1.00 92.44 609 ASN A C 1
ATOM 4695 O O . ASN A 1 609 ? -36.962 -17.127 -5.294 1.00 92.44 609 ASN A O 1
ATOM 4699 N N . VAL A 1 610 ? -37.072 -15.770 -3.507 1.00 85.56 610 VAL A N 1
ATOM 4700 C CA . VAL A 1 610 ? -36.588 -16.750 -2.523 1.00 85.56 610 VAL A CA 1
ATOM 4701 C C . VAL A 1 610 ? -37.398 -18.051 -2.546 1.00 85.56 610 VAL A C 1
ATOM 4703 O O . VAL A 1 610 ? -36.808 -19.125 -2.490 1.00 85.56 610 VAL A O 1
ATOM 4706 N N . ASN A 1 611 ? -38.724 -17.982 -2.692 1.00 92.31 611 ASN A N 1
ATOM 4707 C CA . ASN A 1 611 ? -39.564 -19.181 -2.706 1.00 92.31 611 ASN A CA 1
ATOM 4708 C C . ASN A 1 611 ? -39.360 -20.013 -3.982 1.00 92.31 611 ASN A C 1
ATOM 4710 O O . ASN A 1 611 ? -39.436 -21.236 -3.925 1.00 92.31 611 ASN A O 1
ATOM 4714 N N . GLU A 1 612 ? -39.089 -19.367 -5.122 1.00 94.94 612 GLU A N 1
ATOM 4715 C CA . GLU A 1 612 ? -38.762 -20.056 -6.380 1.00 94.94 612 GLU A CA 1
ATOM 4716 C C . GLU A 1 612 ? -37.412 -20.768 -6.263 1.00 94.94 612 GLU A C 1
ATOM 4718 O O . GLU A 1 612 ? -37.321 -21.955 -6.573 1.00 94.94 612 GLU A O 1
ATOM 4723 N N . ARG A 1 613 ? -36.391 -20.080 -5.729 1.00 95.81 613 ARG A N 1
ATOM 4724 C CA . ARG A 1 613 ? -35.085 -20.681 -5.426 1.00 95.81 613 ARG A CA 1
ATOM 4725 C C . ARG A 1 613 ? -35.241 -21.902 -4.518 1.00 95.81 613 ARG A C 1
ATOM 4727 O O . ARG A 1 613 ? -34.742 -22.974 -4.846 1.00 95.81 613 ARG A O 1
ATOM 4734 N N . ASP A 1 614 ? -35.927 -21.744 -3.389 1.00 89.81 614 ASP A N 1
ATOM 4735 C CA . ASP A 1 614 ? -36.056 -22.805 -2.387 1.00 89.81 614 ASP A CA 1
ATOM 4736 C C . ASP A 1 614 ? -36.825 -24.005 -2.940 1.00 89.81 614 ASP A C 1
ATOM 4738 O O . ASP A 1 614 ? -36.424 -25.149 -2.727 1.00 89.81 614 ASP A O 1
ATOM 4742 N N . TRP A 1 615 ? -37.879 -23.760 -3.722 1.00 96.50 615 TRP A N 1
ATOM 4743 C CA . TRP A 1 615 ? -38.615 -24.815 -4.408 1.00 96.50 615 TRP A CA 1
ATOM 4744 C C . TRP A 1 615 ? -37.747 -25.562 -5.431 1.00 96.50 615 TRP A C 1
ATOM 4746 O O . TRP A 1 615 ? -37.728 -26.792 -5.410 1.00 96.50 615 TRP A O 1
ATOM 4756 N N . LEU A 1 616 ? -36.967 -24.866 -6.265 1.00 94.56 616 LEU A N 1
ATOM 4757 C CA . LEU A 1 616 ? -36.052 -25.502 -7.224 1.00 94.56 616 LEU A CA 1
ATOM 4758 C C . LEU A 1 616 ? -34.982 -26.354 -6.529 1.00 94.56 616 LEU A C 1
ATOM 4760 O O . LEU A 1 616 ? -34.676 -27.456 -6.988 1.00 94.56 616 LEU A O 1
ATOM 4764 N N . VAL A 1 617 ? -34.470 -25.901 -5.381 1.00 92.25 617 VAL A N 1
ATOM 4765 C CA . VAL A 1 617 ? -33.553 -26.699 -4.553 1.00 92.25 617 VAL A CA 1
ATOM 4766 C C . VAL A 1 617 ? -34.219 -27.997 -4.085 1.00 92.25 617 VAL A C 1
ATOM 4768 O O . VAL A 1 617 ? -33.590 -29.054 -4.139 1.00 92.25 617 VAL A O 1
ATOM 4771 N N . THR A 1 618 ? -35.509 -27.981 -3.716 1.00 95.50 618 THR A N 1
ATOM 4772 C CA . THR A 1 618 ? -36.235 -29.230 -3.388 1.00 95.50 618 THR A CA 1
ATOM 4773 C C . THR A 1 618 ? -36.364 -30.194 -4.571 1.00 95.50 618 THR A C 1
ATOM 4775 O O . THR A 1 618 ? -36.524 -31.396 -4.364 1.00 95.50 618 THR A O 1
ATOM 4778 N N . LEU A 1 619 ? -36.258 -29.686 -5.803 1.00 95.38 619 LEU A N 1
ATOM 4779 C CA . LEU A 1 619 ? -36.280 -30.465 -7.042 1.00 95.38 619 LEU A CA 1
ATOM 4780 C C . LEU A 1 619 ? -34.883 -30.906 -7.510 1.00 95.38 619 LEU A C 1
ATOM 4782 O O . LEU A 1 619 ? -34.757 -31.489 -8.586 1.00 95.38 619 LEU A O 1
ATOM 4786 N N . GLY A 1 620 ? -33.839 -30.660 -6.712 1.00 94.25 620 GLY A N 1
ATOM 4787 C CA . GLY A 1 620 ? -32.472 -31.108 -6.988 1.00 94.25 620 GLY A CA 1
ATOM 4788 C C . GLY A 1 620 ? -31.583 -30.090 -7.706 1.00 94.25 620 GLY A C 1
ATOM 4789 O O . GLY A 1 620 ? -30.487 -30.455 -8.129 1.00 94.25 620 GLY A O 1
ATOM 4790 N N . TRP A 1 621 ? -32.014 -28.832 -7.834 1.00 96.69 621 TRP A N 1
ATOM 4791 C CA . TRP A 1 621 ? -31.130 -27.748 -8.269 1.00 96.69 621 TRP A CA 1
ATOM 4792 C C . TRP A 1 621 ? -30.143 -27.372 -7.160 1.00 96.69 621 TRP A C 1
ATOM 4794 O O . TRP A 1 621 ? -30.449 -27.450 -5.969 1.00 96.69 621 TRP A O 1
ATOM 4804 N N . ILE A 1 622 ? -28.960 -26.917 -7.556 1.00 89.56 622 ILE A N 1
ATOM 4805 C CA . ILE A 1 622 ? -27.918 -26.427 -6.657 1.00 89.56 622 ILE A CA 1
ATOM 4806 C C . ILE A 1 622 ? -28.008 -24.903 -6.619 1.00 89.56 622 ILE A C 1
ATOM 4808 O O . ILE A 1 622 ? -27.820 -24.241 -7.634 1.00 89.56 622 ILE A O 1
ATOM 4812 N N . SER A 1 623 ? -28.291 -24.334 -5.446 1.00 90.62 623 SER A N 1
ATOM 4813 C CA . SER A 1 623 ? -28.173 -22.888 -5.238 1.00 90.62 623 SER A CA 1
ATOM 4814 C C . SER A 1 623 ? -26.696 -22.509 -5.160 1.00 90.62 623 SER A C 1
ATOM 4816 O O . SER A 1 623 ? -26.003 -22.923 -4.234 1.00 90.62 623 SER A O 1
ATOM 4818 N N . GLU A 1 624 ? -26.240 -21.667 -6.080 1.00 81.88 624 GLU A N 1
ATOM 4819 C CA . GLU A 1 624 ? -24.868 -21.145 -6.113 1.00 81.88 624 GLU A CA 1
ATOM 4820 C C . GLU A 1 624 ? -24.721 -19.832 -5.325 1.00 81.88 624 GLU A C 1
ATOM 4822 O O . GLU A 1 624 ? -23.628 -19.285 -5.200 1.00 81.88 624 GLU A O 1
ATOM 4827 N N . GLY A 1 625 ? -25.822 -19.335 -4.750 1.00 86.38 625 GLY A N 1
ATOM 4828 C CA . GLY A 1 625 ? -25.851 -18.133 -3.921 1.00 86.38 625 GLY A CA 1
ATOM 4829 C C . GLY A 1 625 ? -26.319 -16.900 -4.688 1.00 86.38 625 GLY A C 1
ATOM 4830 O O . GLY A 1 625 ? -27.123 -16.991 -5.616 1.00 86.38 625 GLY A O 1
ATOM 4831 N N . ILE A 1 626 ? -25.876 -15.724 -4.243 1.00 90.62 626 ILE A N 1
ATOM 4832 C CA . ILE A 1 626 ? -26.199 -14.445 -4.886 1.00 90.62 626 ILE A CA 1
ATOM 4833 C C . ILE A 1 626 ? -25.264 -14.270 -6.084 1.00 90.62 626 ILE A C 1
ATOM 4835 O O . ILE A 1 626 ? -24.055 -14.159 -5.899 1.00 90.62 626 ILE A O 1
ATOM 4839 N N . GLY A 1 627 ? -25.820 -14.213 -7.295 1.00 84.94 627 GLY A N 1
ATOM 4840 C CA . GLY A 1 627 ? -25.045 -13.915 -8.501 1.00 84.94 627 GLY A CA 1
ATOM 4841 C C . GLY A 1 627 ? -24.737 -12.420 -8.621 1.00 84.94 627 GLY A C 1
ATOM 4842 O O . GLY A 1 627 ? -23.605 -12.026 -8.890 1.00 84.94 627 GLY A O 1
ATOM 4843 N N . TRP A 1 628 ? -25.750 -11.579 -8.402 1.00 93.44 628 TRP A N 1
ATOM 4844 C CA . TRP A 1 628 ? -25.657 -10.115 -8.405 1.00 93.44 628 TRP A CA 1
ATOM 4845 C C . TRP A 1 628 ? -26.872 -9.501 -7.695 1.00 93.44 628 TRP A C 1
ATOM 4847 O O . TRP A 1 628 ? -27.682 -10.205 -7.095 1.00 93.44 628 TRP A O 1
ATOM 4857 N N . TYR A 1 629 ? -27.000 -8.178 -7.761 1.00 93.19 629 TYR A N 1
ATOM 4858 C CA . TYR A 1 629 ? -28.071 -7.412 -7.132 1.00 93.19 629 TYR A CA 1
ATOM 4859 C C . TYR A 1 629 ? -28.941 -6.709 -8.178 1.00 93.19 629 TYR A C 1
ATOM 4861 O O . TYR A 1 629 ? -28.459 -6.342 -9.246 1.00 93.19 629 TYR A O 1
ATOM 4869 N N . SER A 1 630 ? -30.223 -6.521 -7.876 1.00 94.06 630 SER A N 1
ATOM 4870 C CA . SER A 1 630 ? -31.144 -5.680 -8.643 1.00 94.06 630 SER A CA 1
ATOM 4871 C C . SER A 1 630 ? -31.034 -4.228 -8.195 1.00 94.06 630 SER A C 1
ATOM 4873 O O . SER A 1 630 ? -30.877 -3.961 -7.007 1.00 94.06 630 SER A O 1
ATOM 4875 N N . ASP A 1 631 ? -31.181 -3.281 -9.115 1.00 91.50 631 ASP A N 1
ATOM 4876 C CA . ASP A 1 631 ? -31.258 -1.857 -8.791 1.00 91.50 631 ASP A CA 1
ATOM 4877 C C . ASP A 1 631 ? -32.553 -1.529 -8.031 1.00 91.50 631 ASP A C 1
ATOM 4879 O O . ASP A 1 631 ? -33.656 -1.674 -8.566 1.00 91.50 631 ASP A O 1
ATOM 4883 N N . ASP A 1 632 ? -32.412 -1.056 -6.791 1.00 84.31 632 ASP A N 1
ATOM 4884 C CA . ASP A 1 632 ? -33.532 -0.636 -5.943 1.00 84.31 632 ASP A CA 1
ATOM 4885 C C . ASP A 1 632 ? -34.225 0.622 -6.509 1.00 84.31 632 ASP A C 1
ATOM 4887 O O . ASP A 1 632 ? -35.422 0.820 -6.286 1.00 84.31 632 ASP A O 1
ATOM 4891 N N . ALA A 1 633 ? -33.510 1.436 -7.301 1.00 84.00 633 ALA A N 1
ATOM 4892 C CA . ALA A 1 633 ? -34.066 2.590 -8.011 1.00 84.00 633 ALA A CA 1
ATOM 4893 C C . ALA A 1 633 ? -34.808 2.214 -9.309 1.00 84.00 633 ALA A C 1
ATOM 4895 O O . ALA A 1 633 ? -35.497 3.057 -9.886 1.00 84.00 633 ALA A O 1
ATOM 4896 N N . LYS A 1 634 ? -34.729 0.944 -9.734 1.00 92.31 634 LYS A N 1
ATOM 4897 C CA . LYS A 1 634 ? -35.435 0.384 -10.896 1.00 92.31 634 LYS A CA 1
ATOM 4898 C C . LYS A 1 634 ? -35.116 1.075 -12.231 1.00 92.31 634 LYS A C 1
ATOM 4900 O O . LYS A 1 634 ? -36.014 1.282 -13.048 1.00 92.31 634 LYS A O 1
ATOM 4905 N N . SER A 1 635 ? -33.847 1.410 -12.466 1.00 89.69 635 SER A N 1
ATOM 4906 C CA . SER A 1 635 ? -33.423 2.237 -13.605 1.00 89.69 635 SER A CA 1
ATOM 4907 C C . SER A 1 635 ? -33.580 1.551 -14.969 1.00 89.69 635 SER A C 1
ATOM 4909 O O . SER A 1 635 ? -34.176 2.128 -15.877 1.00 89.69 635 SER A O 1
ATOM 4911 N N . VAL A 1 636 ? -33.069 0.323 -15.132 1.00 94.88 636 VAL A N 1
ATOM 4912 C CA . VAL A 1 636 ? -33.096 -0.418 -16.411 1.00 94.88 636 VAL A CA 1
ATOM 4913 C C . VAL A 1 636 ? -33.824 -1.752 -16.226 1.00 94.88 636 VAL A C 1
ATOM 4915 O O . VAL A 1 636 ? -33.297 -2.608 -15.526 1.00 94.88 636 VAL A O 1
ATOM 4918 N N . PRO A 1 637 ? -35.008 -1.990 -16.817 1.00 96.38 637 PRO A N 1
ATOM 4919 C CA . PRO A 1 637 ? -35.723 -3.258 -16.649 1.00 96.38 637 PRO A CA 1
ATOM 4920 C C . PRO A 1 637 ? -35.048 -4.409 -17.410 1.00 96.38 637 PRO A C 1
ATOM 4922 O O . PRO A 1 637 ? -34.650 -4.241 -18.564 1.00 96.38 637 PRO A O 1
ATOM 4925 N N . LEU A 1 638 ? -34.965 -5.587 -16.783 1.00 97.94 638 LEU A N 1
ATOM 4926 C CA . LEU A 1 638 ? -34.561 -6.842 -17.422 1.00 97.94 638 LEU A CA 1
ATOM 4927 C C . LEU A 1 638 ? -35.780 -7.757 -17.555 1.00 97.94 638 LEU A C 1
ATOM 4929 O O . LEU A 1 638 ? -36.348 -8.214 -16.561 1.00 97.94 638 LEU A O 1
ATOM 4933 N N . TYR A 1 639 ? -36.182 -8.018 -18.793 1.00 97.31 639 TYR A N 1
ATOM 4934 C CA . TYR A 1 639 ? -37.316 -8.865 -19.140 1.00 97.31 639 TYR A CA 1
ATOM 4935 C C . TYR A 1 639 ? -36.915 -10.337 -19.100 1.00 97.31 639 TYR A C 1
ATOM 4937 O O . TYR A 1 639 ? -35.898 -10.702 -19.692 1.00 97.31 639 TYR A O 1
ATOM 4945 N N . ARG A 1 640 ? -37.732 -11.158 -18.434 1.00 97.44 640 ARG A N 1
ATOM 4946 C CA . ARG A 1 640 ? -37.587 -12.612 -18.311 1.00 97.44 640 ARG A CA 1
ATOM 4947 C C . ARG A 1 640 ? -38.536 -13.311 -19.284 1.00 97.44 640 ARG A C 1
ATOM 4949 O O . ARG A 1 640 ? -39.729 -13.000 -19.308 1.00 97.44 640 ARG A O 1
ATOM 4956 N N . GLN A 1 641 ? -38.022 -14.252 -20.071 1.00 95.81 641 GLN A N 1
ATOM 4957 C CA . GLN A 1 641 ? -38.824 -15.107 -20.955 1.00 95.81 641 GLN A CA 1
ATOM 4958 C C . GLN A 1 641 ? -38.536 -16.581 -20.680 1.00 95.81 641 GLN A C 1
ATOM 4960 O O . GLN A 1 641 ? -37.392 -16.931 -20.404 1.00 95.81 641 GLN A O 1
ATOM 4965 N N . TYR A 1 642 ? -39.556 -17.424 -20.826 1.00 95.44 642 TYR A N 1
ATOM 4966 C CA . TYR A 1 642 ? -39.475 -18.879 -20.715 1.00 95.44 642 TYR A CA 1
ATOM 4967 C C . TYR A 1 642 ? -39.803 -19.550 -22.056 1.00 95.44 642 TYR A C 1
ATOM 4969 O O . TYR A 1 642 ? -40.817 -19.230 -22.683 1.00 95.44 642 TYR A O 1
ATOM 4977 N N . ASN A 1 643 ? -38.978 -20.500 -22.490 1.00 93.69 643 ASN A N 1
ATOM 4978 C CA . ASN A 1 643 ? -39.219 -21.325 -23.667 1.00 93.69 643 ASN A CA 1
ATOM 4979 C C . ASN A 1 643 ? -39.823 -22.682 -23.262 1.00 93.69 643 ASN A C 1
ATOM 4981 O O . ASN A 1 643 ? -39.093 -23.552 -22.784 1.00 93.69 643 ASN A O 1
ATOM 4985 N N . PRO A 1 644 ? -41.130 -22.918 -23.492 1.00 91.75 644 PRO A N 1
ATOM 4986 C CA . PRO A 1 644 ? -41.770 -24.181 -23.125 1.00 91.75 644 PRO A CA 1
ATOM 4987 C C . PRO A 1 644 ? -41.380 -25.362 -24.029 1.00 91.75 644 PRO A C 1
ATOM 4989 O O . PRO A 1 644 ? -41.781 -26.490 -23.748 1.00 91.75 644 PRO A O 1
ATOM 4992 N N . ASN A 1 645 ? -40.655 -25.119 -25.126 1.00 88.75 645 ASN A N 1
ATOM 4993 C CA . ASN A 1 645 ? -40.310 -26.143 -26.114 1.00 88.75 645 ASN A CA 1
ATOM 4994 C C . ASN A 1 645 ? -38.897 -26.717 -25.937 1.00 88.75 645 ASN A C 1
ATOM 4996 O O . ASN A 1 645 ? -38.541 -27.643 -26.662 1.00 88.75 645 ASN A O 1
ATOM 5000 N N . GLU A 1 646 ? -38.110 -26.191 -24.998 1.00 85.88 646 GLU A N 1
ATOM 5001 C CA . GLU A 1 646 ? -36.732 -26.619 -24.756 1.00 85.88 646 GLU A CA 1
ATOM 5002 C C . GLU A 1 646 ? -36.585 -27.302 -23.396 1.00 85.88 646 GLU A C 1
ATOM 5004 O O . GLU A 1 646 ? -37.341 -27.049 -22.456 1.00 85.88 646 GLU A O 1
ATOM 5009 N N . SER A 1 647 ? -35.588 -28.180 -23.286 1.00 81.88 647 SER A N 1
ATOM 5010 C CA . SER A 1 647 ? -35.222 -28.847 -22.027 1.00 81.88 647 SER A CA 1
ATOM 5011 C C . SER A 1 647 ? -33.950 -28.288 -21.373 1.00 81.88 647 SER A C 1
ATOM 5013 O O . SER A 1 647 ? -33.639 -28.664 -20.244 1.00 81.88 647 SER A O 1
ATOM 5015 N N . VAL A 1 648 ? -33.210 -27.427 -22.081 1.00 83.31 648 VAL A N 1
ATOM 5016 C CA . VAL A 1 648 ? -31.993 -26.708 -21.649 1.00 83.31 648 VAL A CA 1
ATOM 5017 C C . VAL A 1 648 ? -32.039 -25.316 -22.286 1.00 83.31 648 VAL A C 1
ATOM 5019 O O . VAL A 1 648 ? -32.619 -25.178 -23.359 1.00 83.31 648 VAL A O 1
ATOM 5022 N N . GLY A 1 649 ? -31.477 -24.282 -21.654 1.00 81.31 649 GLY A N 1
ATOM 5023 C CA . GLY A 1 649 ? -31.569 -22.919 -22.183 1.00 81.31 649 GLY A CA 1
ATOM 5024 C C . GLY A 1 649 ? -32.993 -22.379 -22.118 1.00 81.31 649 GLY A C 1
ATOM 5025 O O . GLY A 1 649 ? -33.453 -21.664 -23.008 1.00 81.31 649 GLY A O 1
ATOM 5026 N N . THR A 1 650 ? -33.720 -22.774 -21.075 1.00 88.88 650 THR A N 1
ATOM 5027 C CA . THR A 1 650 ? -35.166 -22.563 -20.987 1.00 88.88 650 THR A CA 1
ATOM 5028 C C . THR A 1 650 ? -35.552 -21.119 -20.692 1.00 88.88 650 THR A C 1
ATOM 5030 O O . THR A 1 650 ? -36.706 -20.757 -20.902 1.00 88.88 650 THR A O 1
ATOM 5033 N N . HIS A 1 651 ? -34.616 -20.289 -20.226 1.00 93.44 651 HIS A N 1
ATOM 5034 C CA . HIS A 1 651 ? -34.880 -18.901 -19.868 1.00 93.44 651 HIS A CA 1
ATOM 5035 C C . HIS A 1 651 ? -33.928 -17.930 -20.563 1.00 93.44 651 HIS A C 1
ATOM 5037 O O . HIS A 1 651 ? -32.745 -18.208 -20.742 1.00 93.44 651 HIS A O 1
ATOM 5043 N N . ASN A 1 652 ? -34.453 -16.753 -20.903 1.00 94.62 652 ASN A N 1
ATOM 5044 C CA . ASN A 1 652 ? -33.673 -15.621 -21.392 1.00 94.62 652 ASN A CA 1
ATOM 5045 C C . ASN A 1 652 ? -33.942 -14.381 -20.535 1.00 94.62 652 ASN A C 1
ATOM 5047 O O . ASN A 1 652 ? -35.051 -14.174 -20.033 1.00 94.62 652 ASN A O 1
ATOM 5051 N N . TYR A 1 653 ? -32.904 -13.558 -20.391 1.00 96.56 653 TYR A N 1
ATOM 5052 C CA . TYR A 1 653 ? -32.934 -12.305 -19.651 1.00 96.56 653 TYR A CA 1
ATOM 5053 C C . TYR A 1 653 ? -32.313 -11.197 -20.494 1.00 96.56 653 TYR A C 1
ATOM 5055 O O . TYR A 1 653 ? -31.156 -11.268 -20.919 1.00 96.56 653 TYR A O 1
ATOM 5063 N N . THR A 1 654 ? -33.080 -10.139 -20.747 1.00 94.44 654 THR A N 1
ATOM 5064 C CA . THR A 1 654 ? -32.635 -9.072 -21.647 1.00 94.44 654 THR A CA 1
ATOM 5065 C C . THR A 1 654 ? -33.167 -7.704 -21.260 1.00 94.44 654 THR A C 1
ATOM 5067 O O . THR A 1 654 ? -34.297 -7.563 -20.804 1.00 94.44 654 THR A O 1
ATOM 5070 N N . LYS A 1 655 ? -32.363 -6.661 -21.497 1.00 95.38 655 LYS A N 1
ATOM 5071 C CA . LYS A 1 655 ? -32.819 -5.261 -21.423 1.00 95.38 655 LYS A CA 1
ATOM 5072 C C . LYS A 1 655 ? -33.608 -4.832 -22.664 1.00 95.38 655 LYS A C 1
ATOM 5074 O O . LYS A 1 655 ? -34.204 -3.758 -22.685 1.00 95.38 655 LYS A O 1
ATOM 5079 N N . SER A 1 656 ? -33.567 -5.635 -23.729 1.00 92.94 656 SER A N 1
ATOM 5080 C CA . SER A 1 656 ? -34.211 -5.334 -25.002 1.00 92.94 656 SER A CA 1
ATOM 5081 C C . SER A 1 656 ? -35.663 -5.794 -24.979 1.00 92.94 656 SER A C 1
ATOM 5083 O O . SER A 1 656 ? -35.959 -6.976 -25.145 1.00 92.94 656 SER A O 1
ATOM 5085 N N . LEU A 1 657 ? -36.588 -4.843 -24.833 1.00 89.94 657 LEU A N 1
ATOM 5086 C CA . LEU A 1 657 ? -38.017 -5.127 -24.992 1.00 89.94 657 LEU A CA 1
ATOM 5087 C C . LEU A 1 657 ? -38.325 -5.685 -26.395 1.00 89.94 657 LEU A C 1
ATOM 5089 O O . LEU A 1 657 ? -39.170 -6.556 -26.543 1.00 89.94 657 LEU A O 1
ATOM 5093 N N . ALA A 1 658 ? -37.586 -5.250 -27.419 1.00 89.69 658 ALA A N 1
ATOM 5094 C CA . ALA A 1 658 ? -37.749 -5.767 -28.775 1.00 89.69 658 ALA A CA 1
ATOM 5095 C C . ALA A 1 658 ? -37.355 -7.252 -28.898 1.00 89.69 658 ALA A C 1
ATOM 5097 O O . ALA A 1 658 ? -38.021 -7.995 -29.612 1.00 89.69 658 ALA A O 1
ATOM 5098 N N . GLU A 1 659 ? -36.300 -7.692 -28.202 1.00 90.94 659 GLU A N 1
ATOM 5099 C CA . GLU A 1 659 ? -35.910 -9.111 -28.155 1.00 90.94 659 GLU A CA 1
ATOM 5100 C C . GLU A 1 659 ? -36.954 -9.935 -27.396 1.00 90.94 659 GLU A C 1
ATOM 5102 O O . GLU A 1 659 ? -37.374 -10.978 -27.891 1.00 90.94 659 GLU A O 1
ATOM 5107 N N . ASN A 1 660 ? -37.433 -9.430 -26.251 1.00 91.38 660 ASN A N 1
ATOM 5108 C CA . ASN A 1 660 ? -38.538 -10.031 -25.501 1.00 91.38 660 ASN A CA 1
ATOM 5109 C C . ASN A 1 660 ? -39.761 -10.272 -26.398 1.00 91.38 660 ASN A C 1
ATOM 5111 O O . ASN A 1 660 ? -40.246 -11.397 -26.504 1.00 91.38 660 ASN A O 1
ATOM 5115 N N . ASP A 1 661 ? -40.238 -9.220 -27.064 1.00 90.25 661 ASP A N 1
ATOM 5116 C CA . ASP A 1 661 ? -41.458 -9.274 -27.869 1.00 90.25 661 ASP A CA 1
ATOM 5117 C C . ASP A 1 661 ? -41.278 -10.173 -29.096 1.00 90.25 661 ASP A C 1
ATOM 5119 O O . ASP A 1 661 ? -42.186 -10.918 -29.464 1.00 90.25 661 ASP A O 1
ATOM 5123 N N . TRP A 1 662 ? -40.090 -10.156 -29.706 1.00 92.88 662 TRP A N 1
ATOM 5124 C CA . TRP A 1 662 ? -39.768 -11.027 -30.829 1.00 92.88 662 TRP A CA 1
ATOM 5125 C C . TRP A 1 662 ? -39.759 -12.508 -30.433 1.00 92.88 662 TRP A C 1
ATOM 5127 O O . TRP A 1 662 ? -40.393 -13.309 -31.121 1.00 92.88 662 TRP A O 1
ATOM 5137 N N . LEU A 1 663 ? -39.135 -12.883 -29.310 1.00 91.94 663 LEU A N 1
ATOM 5138 C CA . LEU A 1 663 ? -39.138 -14.270 -28.823 1.00 91.94 663 LEU A CA 1
ATOM 5139 C C . LEU A 1 663 ? -40.560 -14.775 -28.539 1.00 91.94 663 LEU A C 1
ATOM 5141 O O . LEU A 1 663 ? -40.881 -15.926 -28.843 1.00 91.94 663 LEU A O 1
ATOM 5145 N N . VAL A 1 664 ? -41.452 -13.908 -28.048 1.00 94.19 664 VAL A N 1
ATOM 5146 C CA . VAL A 1 664 ? -42.874 -14.249 -27.872 1.00 94.19 664 VAL A CA 1
ATOM 5147 C C . VAL A 1 664 ? -43.539 -14.602 -29.205 1.00 94.19 664 VAL A C 1
ATOM 5149 O O . VAL A 1 664 ? -44.303 -15.565 -29.271 1.00 94.19 664 VAL A O 1
ATOM 5152 N N . THR A 1 665 ? -43.213 -13.903 -30.301 1.00 94.25 665 THR A N 1
ATOM 5153 C CA . THR A 1 665 ? -43.729 -14.276 -31.637 1.00 94.25 665 THR A CA 1
ATOM 5154 C C . THR A 1 665 ? -43.253 -15.652 -32.108 1.00 94.25 665 THR A C 1
ATOM 5156 O O . THR A 1 665 ? -43.906 -16.268 -32.950 1.00 94.25 665 THR A O 1
ATOM 5159 N N . LEU A 1 666 ? -42.151 -16.153 -31.540 1.00 92.75 666 LEU A N 1
ATOM 5160 C CA . LEU A 1 666 ? -41.587 -17.476 -31.808 1.00 92.75 666 LEU A CA 1
ATOM 5161 C C . LEU A 1 666 ? -42.089 -18.558 -30.837 1.00 92.75 666 LEU A C 1
ATOM 5163 O O . LEU A 1 666 ? -41.618 -19.691 -30.892 1.00 92.75 666 LEU A O 1
ATOM 5167 N N . GLY A 1 667 ? -43.054 -18.237 -29.970 1.00 93.69 667 GLY A N 1
ATOM 5168 C CA . GLY A 1 667 ? -43.682 -19.194 -29.056 1.00 93.69 667 GLY A CA 1
ATOM 5169 C C . GLY A 1 667 ? -43.084 -19.240 -27.648 1.00 93.69 667 GLY A C 1
ATOM 5170 O O . GLY A 1 667 ? -43.453 -20.123 -26.874 1.00 93.69 667 GLY A O 1
ATOM 5171 N N . TRP A 1 668 ? -42.198 -18.304 -27.293 1.00 95.69 668 TRP A N 1
ATOM 5172 C CA . TRP A 1 668 ? -41.763 -18.121 -25.906 1.00 95.69 668 TRP A CA 1
ATOM 5173 C C . TRP A 1 668 ? -42.862 -17.440 -25.079 1.00 95.69 668 TRP A C 1
ATOM 5175 O O . TRP A 1 668 ? -43.699 -16.701 -25.597 1.00 95.69 668 TRP A O 1
ATOM 5185 N N . SER A 1 669 ? -42.847 -17.663 -23.769 1.00 97.19 669 SER A N 1
ATOM 5186 C CA . SER A 1 669 ? -43.729 -16.999 -22.808 1.00 97.19 669 SER A CA 1
ATOM 5187 C C . SER A 1 669 ? -42.997 -15.844 -22.130 1.00 97.19 669 SER A C 1
ATOM 5189 O O . SER A 1 669 ? -41.951 -16.050 -21.521 1.00 97.19 669 SER A O 1
ATOM 5191 N N . ALA A 1 670 ? -43.542 -14.629 -22.207 1.00 96.19 670 ALA A N 1
ATOM 5192 C CA . ALA A 1 670 ? -43.035 -13.502 -21.426 1.00 96.19 670 ALA A CA 1
ATOM 5193 C C . ALA A 1 670 ? -43.493 -13.619 -19.966 1.00 96.19 670 ALA A C 1
ATOM 5195 O O . ALA A 1 670 ? -44.688 -13.734 -19.694 1.00 96.19 670 ALA A O 1
ATOM 5196 N N . GLU A 1 671 ? -42.551 -13.532 -19.030 1.00 96.12 671 GLU A N 1
ATOM 5197 C CA . GLU A 1 671 ? -42.805 -13.667 -17.589 1.00 96.12 671 GLU A CA 1
ATOM 5198 C C . GLU A 1 671 ? -42.699 -12.330 -16.835 1.00 96.12 671 GLU A C 1
ATOM 5200 O O . GLU A 1 671 ? -42.784 -12.278 -15.609 1.00 96.12 671 GLU A O 1
ATOM 5205 N N . GLY A 1 672 ? -42.551 -11.226 -17.572 1.00 95.88 672 GLY A N 1
ATOM 5206 C CA . GLY A 1 672 ? -42.450 -9.876 -17.024 1.00 95.88 672 GLY A CA 1
ATOM 5207 C C . GLY A 1 672 ? -41.011 -9.461 -16.722 1.00 95.88 672 GLY A C 1
ATOM 5208 O O . GLY A 1 672 ? -40.072 -9.877 -17.397 1.00 95.88 672 GLY A O 1
ATOM 5209 N N . ILE A 1 673 ? -40.842 -8.572 -15.741 1.00 97.75 673 ILE A N 1
ATOM 5210 C CA . ILE A 1 673 ? -39.529 -8.055 -15.334 1.00 97.75 673 ILE A CA 1
ATOM 5211 C C . ILE A 1 673 ? -38.960 -8.972 -14.252 1.00 97.75 673 ILE A C 1
ATOM 5213 O O . ILE A 1 673 ? -39.562 -9.108 -13.188 1.00 97.75 673 ILE A O 1
ATOM 5217 N N . GLY A 1 674 ? -37.797 -9.566 -14.516 1.00 95.50 674 GLY A N 1
ATOM 5218 C CA . GLY A 1 674 ? -37.077 -10.384 -13.542 1.00 95.50 674 GLY A CA 1
ATOM 5219 C C . GLY A 1 674 ? -36.389 -9.537 -12.470 1.00 95.50 674 GLY A C 1
ATOM 5220 O O . GLY A 1 674 ? -36.498 -9.845 -11.286 1.00 95.50 674 GLY A O 1
ATOM 5221 N N . TRP A 1 675 ? -35.698 -8.469 -12.884 1.00 97.75 675 TRP A N 1
ATOM 5222 C CA . TRP A 1 675 ? -35.004 -7.506 -12.015 1.00 97.75 675 TRP A CA 1
ATOM 5223 C C . TRP A 1 675 ? -34.655 -6.218 -12.778 1.00 97.75 675 TRP A C 1
ATOM 5225 O O . TRP A 1 675 ? -35.044 -6.044 -13.935 1.00 97.75 675 TRP A O 1
ATOM 5235 N N . TYR A 1 676 ? -33.906 -5.316 -12.137 1.00 97.19 676 TYR A N 1
ATOM 5236 C CA . TYR A 1 676 ? -33.440 -4.062 -12.725 1.00 97.19 676 TYR A CA 1
ATOM 5237 C C . TYR 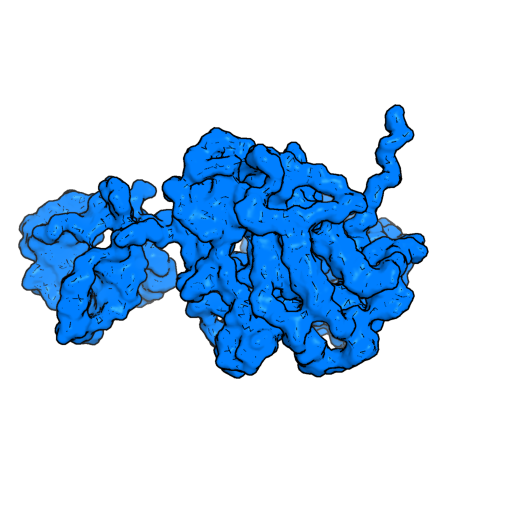A 1 676 ? -31.910 -3.931 -12.687 1.00 97.19 676 TYR A C 1
ATOM 5239 O O . TYR A 1 676 ? -31.268 -4.350 -11.727 1.00 97.19 676 TYR A O 1
ATOM 5247 N N . GLY A 1 677 ? -31.325 -3.348 -13.729 1.00 93.69 677 GLY A N 1
ATOM 5248 C CA . GLY A 1 677 ? -29.934 -2.901 -13.788 1.00 93.69 677 GLY A CA 1
ATOM 5249 C C . GLY A 1 677 ? -29.808 -1.386 -13.601 1.00 93.69 677 GLY A C 1
ATOM 5250 O O . GLY A 1 677 ? -30.810 -0.676 -13.506 1.00 93.69 677 GLY A O 1
ATOM 5251 N N . VAL A 1 678 ? -28.568 -0.901 -13.590 1.00 87.75 678 VAL A N 1
ATOM 5252 C CA . VAL A 1 678 ? -28.214 0.528 -13.560 1.00 87.75 678 VAL A CA 1
ATOM 5253 C C . VAL A 1 678 ? -27.791 1.027 -14.949 1.00 87.75 678 VAL A C 1
ATOM 5255 O O . VAL A 1 678 ? -27.537 0.221 -15.849 1.00 87.75 678 VAL A O 1
ATOM 5258 N N . ASN A 1 679 ? -27.754 2.353 -15.123 1.00 76.12 679 ASN A N 1
ATOM 5259 C CA . ASN A 1 679 ? -27.367 3.015 -16.380 1.00 76.12 679 ASN A CA 1
ATOM 5260 C C . ASN A 1 679 ? -25.866 2.933 -16.691 1.00 76.12 679 ASN A C 1
ATOM 5262 O O . ASN A 1 679 ? -25.047 2.945 -15.743 1.00 76.12 679 ASN A O 1
#

pLDDT: mean 86.83, std 15.2, range [23.8, 98.81]